Protein AF-A0A3Q3MKP9-F1 (afdb_monomer)

Radius of gyration: 63.79 Å; Cα contacts (8 Å, |Δi|>4): 64; chains: 1; bounding box: 144×72×184 Å

Sequence (536 aa):
MRLGTEMSAKDLRKAPLKEQLEKARIELRLVEAERAAIKDRTEASVNKTKAAIDQLKQQNEQLRKQNIAEANKDANVIKAAFPDRPDLLRLLSNMSVEEALTTLKRRNLSILKRINAVDHGTKNDKCQGEERGGSHSAAVQTQKQEDDCKYLSELKKCVYSIEAECDMTEKRGASEDRAIVQLQEEALGYPASRKQMEAERQKDRKELEELQSRVTIAENFNEASKAELKQLELYYNEKITRAESTKVSKRKQLKELQAQAEEISKNAQREAKQREELSSQAQRSSTMMAEEEERARSTLNQAFQRIKEATGISSLQDLKKISQKDSRQHLMNEKEENEKVLQQLKEEREILNENFQDMKEKTAAKLCSDKQMLDVCKQRLQAQQRWCDASKERHSQLDKTVVFIRVWSERLADRLKHIKLPEDRRVTVCPESDEYFLELLDECELKLDVLLEKLQGKDLPAIKREIEEVGFSVKAEGRLRANAFIKTEDDLSEEEDKGEKDEPDVLSREELKRQSQQIIDSKSKKKRGKKKKGRV

InterPro domains:
  IPR033192 Outer dynein arm-docking complex subunit 3 [PTHR46518] (11-533)

Secondary structure (DSSP, 8-state):
--------TTGGGSS-HHHHHHHHHHHHHHHHHHHHHHHHHHHHHHHHHHHHHHHHHHHHHHHHHHHHHHHTHHHHHHHHH-TT-HHHHHHHTTS-HHHHHHHHHHHHHHHHHHHHHHHHHHHHHHHHHGGG-----TTHHHHHHHHHHHHHHHHHHHHHHHHHHHHHHHHHHHHHHHHHHHHHHHHHHHHHHHHHHHHHHHHHHHHHHHHHHHHHHHHHHHHHHHHHHHHHHHHHHHHHHHHHHHHHHHHHHHHHHHHHHHHHHHHHHHHHHHHHHS-S-----TTHHHHHHHHHHHHHHHHHHHHHHHH---SHHHHHHHHHHHHHHHHHHHHHHHHHHHHHHHHHHHHHHHHHHHHHHHHHHHHHHHHHHHHHHHHHHHHHHHHHHHHHHHHHHHHHHHHHHHHHHHHHHHHHTTSPPPGGGS--S-TTSTTHHHHHHHHHHHHHHHHHHHHTTS-HHHHHHHHHSTHHHHHHHHHHTTT----PPP------------------HHHHHHHHHHHHHHHH---PPPPPPP--

Foldseek 3Di:
DDPDPPDDPVVLVPDPPVVNVVVVVVVVVVVVVVVVVVVVVVVVVVVVVVVVVVVVVVVVVVVVVVVVCVLCVQLVVQCVVCVPCVVLSVVPNNDGNVRSVVVVVVVVVVVVVVVVVVVVVVVVVVVVVVVPPDDDDDVVVVVVVVVVVVVVVVVVVVVVVVVVVVVVVVVVVVVVVVVVVVVVVVVVVVVVVVVVVVVVVVVVVVVVVVVVVVVVVVVVVVVVVVVVVVVVVVVVVVVVVVVVVVVVVVVVVVVVVVVVVVVVVVVVVVVVVVCVVVVPDDDDDPPVVVVVVVVVVVVVVVVVVVVCVVVVDVDPVVVVVVVVVVVVVVVVVVVVVVVVVVVVVVVVVVVVVVVVVVVVVVVVVVVVVVVVVVVVVVVVVVVVVVVVVVVVVVVVVVVVVLVVLQVVLVVLLVVLVVQDDPPVLDQPDDPPDSCRSVSSVVVSVVSVVVVVVVCPPPDPVVVVVCVVPPCNVVVVVVVVVVPPDDDDDDDDDDDDDDDDDDDPDDDDPVNVVVVVVVVVVVPPDDDDDDDDDDDD

Solvent-accessible surface area (backbone atoms only — not comparable to full-atom values): 30847 Å² total; per-residue (Å²): 135,85,83,80,78,85,72,62,82,72,65,72,74,76,59,61,71,70,60,56,52,50,50,53,51,52,53,50,53,49,52,50,50,51,52,49,53,49,49,53,51,50,51,54,49,51,52,51,52,51,52,52,51,52,51,51,51,53,50,51,52,50,50,50,52,50,52,54,49,57,73,40,47,42,37,48,52,56,47,69,75,40,75,92,37,69,74,56,43,73,72,37,56,89,38,52,61,67,58,36,50,53,52,50,52,55,51,50,54,55,50,51,54,50,50,53,54,50,55,54,50,55,50,53,54,50,64,61,54,68,80,70,79,79,88,86,69,89,78,52,60,68,58,47,51,54,53,50,50,51,49,52,51,52,51,50,52,51,48,54,52,50,52,54,49,49,56,51,50,52,55,48,50,58,50,52,54,51,51,51,52,53,54,51,57,53,56,67,47,49,63,58,54,50,51,52,56,52,50,49,53,51,50,53,50,50,54,50,52,52,50,52,52,50,50,54,51,52,49,52,49,51,52,51,53,52,50,53,50,52,52,50,52,51,53,51,51,51,51,48,53,52,50,49,53,51,51,53,52,53,53,50,53,53,53,49,54,49,52,49,51,50,49,50,48,52,48,49,50,53,47,48,53,51,45,64,75,50,70,68,84,83,88,86,67,84,68,62,56,56,56,53,50,46,53,48,51,50,51,50,48,51,50,51,49,51,48,35,65,74,66,68,52,93,46,78,64,54,57,51,52,50,55,52,48,53,54,49,50,50,55,49,52,52,48,54,51,50,50,50,52,52,51,53,54,48,52,52,49,50,54,52,50,52,53,50,50,52,51,49,51,54,50,52,51,50,54,51,50,52,51,53,52,51,50,53,52,50,52,53,50,53,53,51,50,53,49,52,53,53,52,50,52,52,48,55,54,48,52,53,49,51,53,51,50,43,57,47,34,53,55,48,37,66,72,47,66,84,59,86,73,68,82,95,68,62,82,84,64,57,85,88,42,85,63,31,54,55,47,40,41,53,47,40,50,55,48,49,50,57,49,48,60,73,46,58,95,55,64,60,72,60,53,53,53,49,66,72,35,82,63,40,61,59,58,49,58,60,54,63,70,70,72,75,74,81,84,80,81,87,86,90,79,89,82,81,93,85,83,80,93,77,84,80,78,79,78,49,74,65,58,56,49,51,52,53,51,54,56,51,59,69,70,67,67,78,80,80,86,80,80,86,81,80,87,134

pLDDT: mean 79.82, std 18.87, range [32.12, 98.0]

Organism: NCBI:txid56723

Mean predicted aligned error: 24.41 Å

Structure (mmCIF, N/CA/C/O backbone):
data_AF-A0A3Q3MKP9-F1
#
_entry.id   AF-A0A3Q3MKP9-F1
#
loop_
_atom_site.group_PDB
_atom_site.id
_atom_site.type_symbol
_atom_site.label_atom_id
_atom_site.label_alt_id
_atom_site.label_comp_id
_atom_site.label_asym_id
_atom_site.label_entity_id
_atom_site.label_seq_id
_atom_site.pdbx_PDB_ins_code
_atom_site.Cartn_x
_atom_site.Cartn_y
_atom_site.Cartn_z
_atom_site.occupancy
_atom_site.B_iso_or_equiv
_atom_site.auth_seq_id
_atom_site.auth_comp_id
_atom_site.auth_asym_id
_atom_site.auth_atom_id
_atom_site.pdbx_PDB_model_num
ATOM 1 N N . MET A 1 1 ? -19.313 33.914 28.695 1.00 36.00 1 MET A N 1
ATOM 2 C CA . MET A 1 1 ? -20.668 34.233 29.177 1.00 36.00 1 MET A CA 1
ATOM 3 C C . MET A 1 1 ? -20.635 34.137 30.689 1.00 36.00 1 MET A C 1
ATOM 5 O O . MET A 1 1 ? -20.499 33.039 31.203 1.00 36.00 1 MET A O 1
ATOM 9 N N . ARG A 1 2 ? -20.602 35.281 31.381 1.00 35.22 2 ARG A N 1
ATOM 10 C CA . ARG A 1 2 ? -20.720 35.339 32.842 1.00 35.22 2 ARG A CA 1
ATOM 11 C C . ARG A 1 2 ? -22.208 35.236 33.151 1.00 35.22 2 ARG A C 1
ATOM 13 O O . AR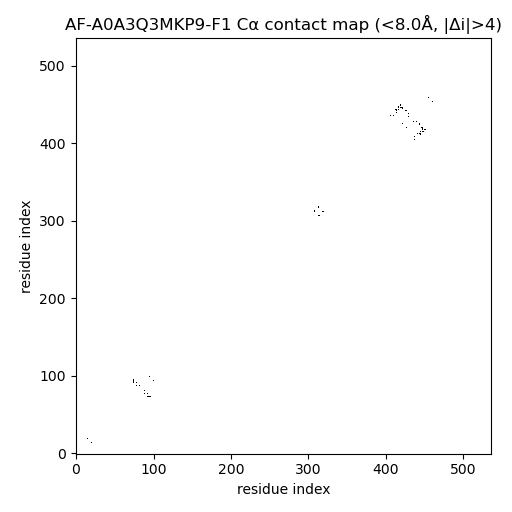G A 1 2 ? -22.944 36.148 32.789 1.00 35.22 2 ARG A O 1
ATOM 20 N N . LEU A 1 3 ? -22.648 34.135 33.748 1.00 37.91 3 LEU A N 1
ATOM 21 C CA . LEU A 1 3 ? -23.961 34.104 34.377 1.00 37.91 3 LEU A CA 1
ATOM 22 C C . LEU A 1 3 ? -23.813 34.830 35.711 1.00 37.91 3 LEU A C 1
ATOM 24 O O . LEU A 1 3 ? -23.226 34.319 36.657 1.00 37.91 3 LEU A O 1
ATOM 28 N N . GLY A 1 4 ? -24.249 36.087 35.711 1.00 45.81 4 GLY A N 1
ATOM 29 C CA . GLY A 1 4 ? -24.395 36.883 36.913 1.00 45.81 4 GLY A CA 1
ATOM 30 C C . GLY A 1 4 ? -25.569 36.357 37.725 1.00 45.81 4 GLY A C 1
ATOM 31 O O . GLY A 1 4 ? -26.718 36.469 37.311 1.00 45.81 4 GLY A O 1
ATOM 32 N N . THR A 1 5 ? -25.269 35.822 38.897 1.00 45.03 5 THR A N 1
ATOM 33 C CA . THR A 1 5 ? -26.207 35.750 40.014 1.00 45.03 5 THR A CA 1
ATOM 34 C C . THR A 1 5 ? -25.666 36.654 41.110 1.00 45.03 5 THR A C 1
ATOM 36 O O . THR A 1 5 ? -25.057 36.201 42.074 1.00 45.03 5 THR A O 1
ATOM 39 N N . GLU A 1 6 ? -25.852 37.964 40.941 1.00 48.91 6 GLU A N 1
ATOM 40 C CA . GLU A 1 6 ? -25.748 38.908 42.052 1.00 48.91 6 GLU A CA 1
ATOM 41 C C . GLU A 1 6 ? -26.999 38.741 42.923 1.00 48.91 6 GLU A C 1
ATOM 43 O O . GLU A 1 6 ? -28.024 39.390 42.722 1.00 48.91 6 GLU A O 1
ATOM 48 N N . MET A 1 7 ? -26.936 37.815 43.881 1.00 49.22 7 MET A N 1
ATOM 49 C CA . MET A 1 7 ? -27.894 37.779 44.980 1.00 49.22 7 MET A CA 1
ATOM 50 C C . MET A 1 7 ? -27.533 38.859 46.000 1.00 49.22 7 MET A C 1
ATOM 52 O O . MET A 1 7 ? -26.395 38.968 46.456 1.00 49.22 7 MET A O 1
ATOM 56 N N . SER A 1 8 ? -28.531 39.666 46.355 1.00 52.03 8 SER A N 1
ATOM 57 C CA . SER A 1 8 ? -28.414 40.780 47.290 1.00 52.03 8 SER A CA 1
ATOM 58 C C . SER A 1 8 ? -27.800 40.340 48.624 1.00 52.03 8 SER A C 1
ATOM 60 O O . SER A 1 8 ? -28.277 39.406 49.269 1.00 52.03 8 SER A O 1
ATOM 62 N N . ALA A 1 9 ? -26.798 41.083 49.105 1.00 54.28 9 ALA A N 1
ATOM 63 C CA . ALA A 1 9 ? -26.130 40.876 50.397 1.00 54.28 9 ALA A CA 1
ATOM 64 C C . ALA A 1 9 ? -27.079 40.864 51.623 1.00 54.28 9 ALA A C 1
ATOM 66 O O . ALA A 1 9 ? -26.655 40.567 52.743 1.00 54.28 9 ALA A O 1
ATOM 67 N N . LYS A 1 10 ? -28.365 41.192 51.433 1.00 53.28 10 LYS A N 1
ATOM 68 C CA . LYS A 1 10 ? -29.416 41.151 52.456 1.00 53.28 10 LYS A CA 1
ATOM 69 C C . LYS A 1 10 ? -29.953 39.739 52.738 1.00 53.28 10 LYS A C 1
ATOM 71 O O . LYS A 1 10 ? -30.325 39.486 53.884 1.00 53.28 10 LYS A O 1
ATOM 76 N N . ASP A 1 11 ? -29.923 38.811 51.779 1.00 53.41 11 ASP A N 1
ATOM 77 C CA . ASP A 1 11 ? -30.478 37.453 51.959 1.00 53.41 11 ASP A CA 1
ATOM 78 C C . ASP A 1 11 ? -29.511 36.494 52.675 1.00 53.41 11 ASP A C 1
ATOM 80 O O . ASP A 1 11 ? -29.927 35.548 53.346 1.00 53.41 11 ASP A O 1
ATOM 84 N N . LEU A 1 12 ? -28.213 36.807 52.651 1.00 53.34 12 LEU A N 1
ATOM 85 C CA . LEU A 1 12 ? -27.164 36.094 53.389 1.00 53.34 12 LEU A CA 1
ATOM 86 C C . LEU A 1 12 ? -27.231 36.294 54.911 1.00 53.34 12 LEU A C 1
ATOM 88 O O . LEU A 1 12 ? -26.586 35.556 55.639 1.00 53.34 12 LEU A O 1
ATOM 92 N N . ARG A 1 13 ? -27.999 37.255 55.442 1.00 54.88 13 ARG A N 1
ATOM 93 C CA . ARG A 1 13 ? -28.046 37.513 56.899 1.00 54.88 13 ARG A CA 1
ATOM 94 C C . ARG A 1 13 ? -29.133 36.740 57.658 1.00 54.88 13 ARG A C 1
ATOM 96 O O . ARG A 1 13 ? -29.160 36.824 58.881 1.00 54.88 13 ARG A O 1
ATOM 103 N N . LYS A 1 14 ? -30.020 36.003 56.973 1.00 56.12 14 LYS A N 1
ATOM 104 C CA . LYS A 1 14 ? -31.181 35.325 57.597 1.00 56.12 14 LYS A CA 1
ATOM 105 C C . LYS A 1 14 ? -31.105 33.791 57.648 1.00 56.12 14 LYS A C 1
ATOM 107 O O . LYS A 1 14 ? -31.881 33.190 58.382 1.00 56.12 14 LYS A O 1
ATOM 112 N N . ALA A 1 15 ? -30.195 33.155 56.910 1.00 60.41 15 ALA A N 1
ATOM 113 C CA . ALA A 1 15 ? -30.046 31.696 56.902 1.00 60.41 15 ALA A CA 1
ATOM 114 C C . ALA A 1 15 ? -29.110 31.210 58.031 1.00 60.41 15 ALA A C 1
ATOM 116 O O . ALA A 1 15 ? -28.128 31.896 58.327 1.00 60.41 15 ALA A O 1
ATOM 117 N N . PRO A 1 16 ? -29.354 30.043 58.656 1.00 76.94 16 PRO A N 1
ATOM 118 C CA . PRO A 1 16 ? -28.481 29.496 59.695 1.00 76.94 16 PRO A CA 1
ATOM 119 C C . PRO A 1 16 ? -27.040 29.313 59.184 1.00 76.94 16 PRO A C 1
ATOM 121 O O . PRO A 1 16 ? -26.820 28.846 58.069 1.00 76.94 16 PRO A O 1
ATOM 124 N N . LEU A 1 17 ? -26.044 29.639 60.019 1.00 75.94 17 LEU A N 1
ATOM 125 C CA . LEU A 1 17 ? -24.605 29.641 59.680 1.00 75.94 17 LEU A CA 1
ATOM 126 C C . LEU A 1 17 ? -24.112 28.372 58.958 1.00 75.94 17 LEU A C 1
ATOM 128 O O . LEU A 1 17 ? -23.243 28.450 58.094 1.00 75.94 17 LEU A O 1
ATOM 132 N N . LYS A 1 18 ? -24.680 27.202 59.280 1.00 76.81 18 LYS A N 1
ATOM 133 C CA . LYS A 1 18 ? -24.346 25.924 58.625 1.00 76.81 18 LYS A CA 1
ATOM 134 C C . LYS A 1 18 ? -24.707 25.903 57.137 1.00 76.81 18 LYS A C 1
ATOM 136 O O . LYS A 1 18 ? -23.962 25.350 56.339 1.00 76.81 18 LYS A O 1
ATOM 141 N N . GLU A 1 19 ? -25.825 26.514 56.768 1.00 81.00 19 GLU A N 1
ATOM 142 C CA . GLU A 1 19 ? -26.318 26.538 55.391 1.00 81.00 19 GLU A CA 1
ATOM 143 C C . GLU A 1 19 ? -25.510 27.515 54.526 1.00 81.00 19 GLU A C 1
ATOM 145 O O . GLU A 1 19 ? -25.220 27.232 53.367 1.00 81.00 19 GLU A O 1
ATOM 150 N N . GLN A 1 20 ? -25.064 28.631 55.112 1.00 80.12 20 GLN A N 1
ATOM 151 C CA . GLN A 1 20 ? -24.139 29.561 54.455 1.00 80.12 20 GLN A CA 1
ATOM 152 C C . GLN A 1 20 ? -22.774 28.912 54.201 1.00 80.12 20 GLN A C 1
ATOM 154 O O . GLN A 1 20 ? -22.182 29.100 53.141 1.00 80.12 20 GLN A O 1
ATOM 159 N N . LEU A 1 21 ? -22.295 28.109 55.156 1.00 83.75 21 LEU A N 1
ATOM 160 C CA . LEU A 1 21 ? -21.017 27.411 55.052 1.00 83.75 21 LEU A CA 1
ATOM 161 C C . LEU A 1 21 ? -21.051 26.289 54.002 1.00 83.75 21 LEU A C 1
ATOM 163 O O . LEU A 1 21 ? -20.088 26.129 53.257 1.00 83.75 21 LEU A O 1
ATOM 167 N N . GLU A 1 22 ? -22.159 25.550 53.889 1.00 87.75 22 GLU A N 1
ATOM 168 C CA . GLU A 1 22 ? -22.340 24.570 52.808 1.00 87.75 22 GLU A CA 1
ATOM 169 C C . GLU A 1 22 ? -22.492 25.229 51.431 1.00 87.75 22 GLU A C 1
ATOM 171 O O . GLU A 1 22 ? -21.873 24.773 50.471 1.00 87.75 22 GLU A O 1
ATOM 176 N N . LYS A 1 23 ? -23.214 26.353 51.321 1.00 86.00 23 LYS A N 1
ATOM 177 C CA . LYS A 1 23 ? -23.281 27.122 50.064 1.00 86.00 23 LYS A CA 1
ATOM 178 C C . LYS A 1 23 ? -21.900 27.610 49.619 1.00 86.00 23 LYS A C 1
ATOM 180 O O . LYS A 1 23 ? -21.517 27.366 48.478 1.00 86.00 23 LYS A O 1
ATOM 185 N N . ALA A 1 24 ? -21.113 28.184 50.532 1.00 85.44 24 ALA A N 1
ATOM 186 C CA . ALA A 1 24 ? -19.746 28.612 50.238 1.00 85.44 24 ALA A CA 1
ATOM 187 C C . ALA A 1 24 ? -18.841 27.440 49.812 1.00 85.44 24 ALA A C 1
ATOM 189 O O . ALA A 1 24 ? -18.015 27.601 48.920 1.00 85.44 24 ALA A O 1
ATOM 190 N N . ARG A 1 25 ? -19.007 26.243 50.399 1.00 89.75 25 ARG A N 1
ATOM 191 C CA . ARG A 1 25 ? -18.278 25.026 49.987 1.00 89.75 25 ARG A CA 1
ATOM 192 C C . ARG A 1 25 ? -18.641 24.572 48.575 1.00 89.75 25 ARG A C 1
ATOM 194 O O . ARG A 1 25 ? -17.755 24.150 47.834 1.00 89.75 25 ARG A O 1
ATOM 201 N N . ILE A 1 26 ? -19.921 24.636 48.210 1.00 90.88 26 ILE A N 1
ATOM 202 C CA . ILE A 1 26 ? -20.393 24.283 46.865 1.00 90.88 26 ILE A CA 1
ATOM 203 C C . ILE A 1 26 ? -19.848 25.277 45.833 1.00 90.88 26 ILE A C 1
ATOM 205 O O . ILE A 1 26 ? -19.320 24.849 44.809 1.00 90.88 26 ILE A O 1
ATOM 209 N N . GLU A 1 27 ? -19.899 26.580 46.122 1.00 92.94 27 GLU A N 1
ATOM 210 C CA . GLU A 1 27 ? -19.320 27.616 45.255 1.00 92.94 27 GLU A CA 1
ATOM 211 C C . GLU A 1 27 ? -17.806 27.443 45.083 1.00 92.94 27 GLU A C 1
ATOM 213 O O . GLU A 1 27 ? -17.303 27.529 43.965 1.00 92.94 27 GLU A O 1
ATOM 218 N N . LEU A 1 28 ? -17.075 27.120 46.157 1.00 92.00 28 LEU A N 1
ATOM 219 C CA . LEU A 1 28 ? -15.634 26.853 46.090 1.00 92.00 28 LEU A CA 1
ATOM 220 C C . LEU A 1 28 ? -15.321 25.670 45.165 1.00 92.00 28 LEU A C 1
ATOM 222 O O . LEU A 1 28 ? -14.464 25.790 44.292 1.00 92.00 28 LEU A O 1
ATOM 226 N N . ARG A 1 29 ? -16.068 24.565 45.294 1.00 92.69 29 ARG A N 1
ATOM 227 C CA . ARG A 1 29 ? -15.926 23.394 44.412 1.00 92.69 29 ARG A CA 1
ATOM 228 C C . ARG A 1 29 ? -16.244 23.722 42.955 1.00 92.69 29 ARG A C 1
ATOM 230 O O . ARG A 1 29 ? -15.565 23.220 42.064 1.00 92.69 29 ARG A O 1
ATOM 237 N N . LEU A 1 30 ? -17.254 24.555 42.704 1.00 93.81 30 LEU A N 1
ATOM 238 C CA . LEU A 1 30 ? -17.607 24.979 41.350 1.00 93.81 30 LEU A CA 1
ATOM 239 C C . LEU A 1 30 ? -16.486 25.824 40.730 1.00 93.81 30 LEU A C 1
ATOM 241 O O . LEU A 1 30 ? -16.066 25.556 39.610 1.00 93.81 30 LEU A O 1
ATOM 245 N N . VAL A 1 31 ? -15.944 26.787 41.480 1.00 93.00 31 VAL A N 1
ATOM 246 C CA . VAL A 1 31 ? -14.826 27.631 41.029 1.00 93.00 31 VAL A CA 1
ATOM 247 C C . VAL A 1 31 ? -13.561 26.802 40.790 1.00 93.00 31 VAL A C 1
ATOM 249 O O . VAL A 1 31 ? -12.826 27.060 39.837 1.00 93.00 31 VAL A O 1
ATOM 252 N N . GLU A 1 32 ? -13.289 25.795 41.618 1.00 92.62 32 GLU A N 1
ATOM 253 C CA . GLU A 1 32 ? -12.181 24.856 41.406 1.00 92.62 32 GLU A CA 1
ATOM 254 C C . GLU A 1 32 ? -12.374 24.018 40.136 1.00 92.62 32 GLU A C 1
ATOM 256 O O . GLU A 1 32 ? -11.435 23.888 39.347 1.00 92.62 32 GLU A O 1
ATOM 261 N N . ALA A 1 33 ? -13.590 23.523 39.887 1.00 93.12 33 ALA A N 1
ATOM 262 C CA . ALA A 1 33 ? -13.926 22.793 38.667 1.00 93.12 33 ALA A CA 1
ATOM 263 C C . ALA A 1 33 ? -13.822 23.677 37.411 1.00 93.12 33 ALA A C 1
ATOM 265 O O . ALA A 1 33 ? -13.265 23.250 36.400 1.00 93.12 33 ALA A O 1
ATOM 266 N N . GLU A 1 34 ? -14.282 24.930 37.472 1.00 93.25 34 GLU A N 1
ATOM 267 C CA . GLU A 1 34 ? -14.136 25.894 36.376 1.00 93.25 34 GLU A CA 1
ATOM 268 C C . GLU A 1 34 ? -12.667 26.236 36.108 1.00 93.25 34 GLU A C 1
ATOM 270 O O . GLU A 1 34 ? -12.243 26.283 34.952 1.00 93.25 34 GLU A O 1
ATOM 275 N N . ARG A 1 35 ? -11.856 26.430 37.157 1.00 92.44 35 ARG A N 1
ATOM 276 C CA . ARG A 1 35 ? -10.407 26.651 37.020 1.00 92.44 35 ARG A CA 1
ATOM 277 C C . ARG A 1 35 ? -9.712 25.453 36.379 1.00 92.44 35 ARG A C 1
ATOM 279 O O . ARG A 1 35 ? -8.861 25.661 35.515 1.00 92.44 35 ARG A O 1
ATOM 286 N N . ALA A 1 36 ? -10.082 24.233 36.767 1.00 94.31 36 ALA A N 1
ATOM 287 C CA . ALA A 1 36 ? -9.570 23.011 36.154 1.00 94.31 36 ALA A CA 1
ATOM 288 C C . ALA A 1 36 ? -9.959 22.929 34.668 1.00 94.31 36 ALA A C 1
ATOM 290 O O . ALA A 1 36 ? -9.084 22.808 33.818 1.00 94.31 36 ALA A O 1
ATOM 291 N N . ALA A 1 37 ? -11.233 23.142 34.331 1.00 93.25 37 ALA A N 1
ATOM 292 C CA . ALA A 1 37 ? -11.702 23.123 32.944 1.00 93.25 37 ALA A CA 1
ATOM 293 C C . ALA A 1 37 ? -11.042 24.207 32.068 1.00 93.25 37 ALA A C 1
ATOM 295 O O . ALA A 1 37 ? -10.733 23.971 30.898 1.00 93.25 37 ALA A O 1
ATOM 296 N N . ILE A 1 38 ? -10.801 25.404 32.618 1.00 92.12 38 ILE A N 1
ATOM 297 C CA . ILE A 1 38 ? -10.070 26.472 31.921 1.00 92.12 38 ILE A CA 1
ATOM 298 C C . ILE A 1 38 ? -8.619 26.051 31.679 1.00 92.12 38 ILE A C 1
ATOM 300 O O . ILE A 1 38 ? -8.119 26.256 30.573 1.00 92.12 38 ILE A O 1
ATOM 304 N N . LYS A 1 39 ? -7.957 25.451 32.675 1.00 94.94 39 LYS A N 1
ATOM 305 C CA . LYS A 1 39 ? -6.582 24.957 32.554 1.00 94.94 39 LYS A CA 1
ATOM 306 C C . LYS A 1 39 ? -6.471 23.848 31.503 1.00 94.94 39 LYS A C 1
ATOM 308 O O . LYS A 1 39 ? -5.623 23.936 30.622 1.00 94.94 39 LYS A O 1
ATOM 313 N N . ASP A 1 40 ? -7.379 22.880 31.514 1.00 94.06 40 ASP A N 1
ATOM 314 C CA . ASP A 1 40 ? -7.389 21.792 30.531 1.00 94.06 40 ASP A CA 1
ATOM 315 C C . ASP A 1 40 ? -7.622 22.332 29.111 1.00 94.06 40 ASP A C 1
ATOM 317 O O . ASP A 1 40 ? -6.972 21.918 28.147 1.00 94.06 40 ASP A O 1
ATOM 321 N N . ARG A 1 41 ? -8.508 23.327 28.963 1.00 94.25 41 ARG A N 1
ATOM 322 C CA . ARG A 1 41 ? -8.767 23.981 27.674 1.00 94.25 41 ARG A CA 1
ATOM 323 C C . ARG A 1 41 ? -7.558 24.767 27.165 1.00 94.25 41 ARG A C 1
ATOM 325 O O . ARG A 1 41 ? -7.294 24.744 25.958 1.00 94.25 41 ARG A O 1
ATOM 332 N N . THR A 1 42 ? -6.836 25.477 28.034 1.00 93.38 42 THR A N 1
ATOM 333 C CA . THR A 1 42 ? -5.629 26.213 27.631 1.00 93.38 42 THR A CA 1
ATOM 334 C C . THR A 1 42 ? -4.489 25.258 27.300 1.00 93.38 42 THR A C 1
ATOM 336 O O . THR A 1 42 ? -3.845 25.448 26.271 1.00 93.38 42 THR A O 1
ATOM 339 N N . GLU A 1 43 ? -4.292 24.189 28.072 1.00 95.50 43 GLU A N 1
ATOM 340 C CA . GLU A 1 43 ? -3.308 23.142 27.778 1.00 95.50 43 GLU A CA 1
ATOM 341 C C . GLU A 1 43 ? -3.605 22.437 26.451 1.00 95.50 43 GLU A C 1
ATOM 343 O O . GLU A 1 43 ? -2.713 22.300 25.612 1.00 95.50 43 GLU A O 1
ATOM 348 N N . ALA A 1 44 ? -4.867 22.089 26.186 1.00 94.00 44 ALA A N 1
ATOM 349 C CA . ALA A 1 44 ? -5.277 21.532 24.900 1.00 94.00 44 ALA A CA 1
ATOM 350 C C . ALA A 1 44 ? -5.003 22.503 23.737 1.00 94.00 44 ALA A C 1
ATOM 352 O O . ALA A 1 44 ? -4.544 22.084 22.672 1.00 94.00 44 ALA A O 1
ATOM 353 N N . SER A 1 45 ? -5.243 23.806 23.928 1.00 93.88 45 SER A N 1
ATOM 354 C CA . SER A 1 45 ? -4.927 24.828 22.923 1.00 93.88 45 SER A CA 1
ATOM 355 C C . SER A 1 45 ? -3.419 24.964 22.694 1.00 93.88 45 SER A C 1
ATOM 357 O O . SER A 1 45 ? -2.987 25.052 21.548 1.00 93.88 45 SER A O 1
ATOM 359 N N . VAL A 1 46 ? -2.614 24.951 23.759 1.00 95.06 46 VAL A N 1
ATOM 360 C CA . VAL A 1 46 ? -1.145 25.014 23.688 1.00 95.06 46 VAL A CA 1
ATOM 361 C C . VAL A 1 46 ? -0.575 23.772 23.004 1.00 95.06 46 VAL A C 1
ATOM 363 O O . VAL A 1 46 ? 0.351 23.874 22.204 1.00 95.06 46 VAL A O 1
ATOM 366 N N . ASN A 1 47 ? -1.132 22.593 23.266 1.00 95.06 47 ASN A N 1
ATOM 367 C CA . ASN A 1 47 ? -0.693 21.363 22.614 1.00 95.06 47 ASN A CA 1
ATOM 368 C C . ASN A 1 47 ? -1.034 21.368 21.116 1.00 95.06 47 ASN A C 1
ATOM 370 O O . ASN A 1 47 ? -0.202 20.968 20.303 1.00 95.06 47 ASN A O 1
ATOM 374 N N . LYS A 1 48 ? -2.199 21.908 20.728 1.00 96.88 48 LYS A N 1
ATOM 375 C CA . LYS A 1 48 ? -2.556 22.109 19.313 1.00 96.88 48 LYS A CA 1
ATOM 376 C C . LYS A 1 48 ? -1.613 23.084 18.606 1.00 96.88 48 LYS A C 1
ATOM 378 O O . LYS A 1 48 ? -1.187 22.802 17.489 1.00 96.88 48 LYS A O 1
ATOM 383 N N . THR A 1 49 ? -1.256 24.206 19.236 1.00 94.69 49 THR A N 1
ATOM 384 C CA . THR A 1 49 ? -0.323 25.168 18.626 1.00 94.69 49 THR A CA 1
ATOM 385 C C . THR A 1 49 ? 1.096 24.615 18.537 1.00 94.69 49 THR A C 1
ATOM 387 O O . THR A 1 49 ? 1.746 24.811 17.514 1.00 94.69 49 THR A O 1
ATOM 390 N N . LYS A 1 50 ? 1.566 23.863 19.542 1.00 96.75 50 LYS A N 1
ATOM 391 C CA . LYS A 1 50 ? 2.849 23.139 19.477 1.00 96.75 50 LYS A CA 1
ATOM 392 C C . LYS A 1 50 ? 2.881 22.148 18.314 1.00 96.75 50 LYS A C 1
ATOM 394 O O . LYS A 1 50 ? 3.806 22.203 17.512 1.00 96.75 50 LYS A O 1
ATOM 399 N N . ALA A 1 51 ? 1.841 21.325 18.167 1.00 95.62 51 ALA A N 1
ATOM 400 C CA . ALA A 1 51 ? 1.737 20.381 17.055 1.00 95.62 51 ALA A CA 1
ATOM 401 C C . ALA A 1 51 ? 1.755 21.088 15.685 1.00 95.62 51 ALA A C 1
ATOM 403 O O . ALA A 1 51 ? 2.452 20.644 14.776 1.00 95.62 51 ALA A O 1
ATOM 404 N N . ALA A 1 52 ? 1.056 22.221 15.546 1.00 96.12 52 ALA A N 1
ATOM 405 C CA . ALA A 1 52 ? 1.083 23.026 14.323 1.00 96.12 52 ALA A CA 1
ATOM 406 C C . ALA A 1 52 ? 2.476 23.624 14.03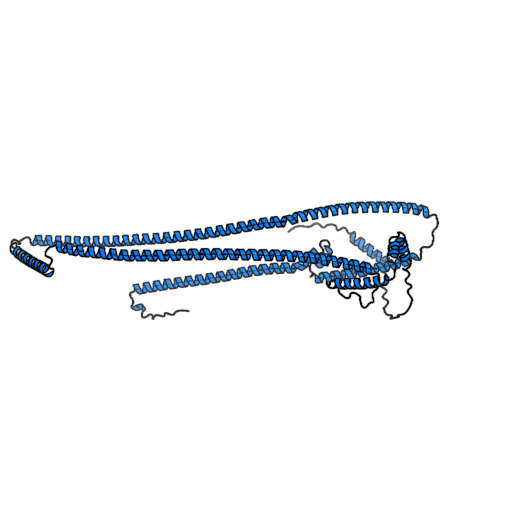8 1.00 96.12 52 ALA A C 1
ATOM 408 O O . ALA A 1 52 ? 2.931 23.620 12.895 1.00 96.12 52 ALA A O 1
ATOM 409 N N . ILE A 1 53 ? 3.186 24.101 15.067 1.00 95.81 53 ILE A N 1
ATOM 410 C CA . ILE A 1 53 ? 4.564 24.602 14.934 1.00 95.81 53 ILE A CA 1
ATOM 411 C C . ILE A 1 53 ? 5.507 23.483 14.483 1.00 95.81 53 ILE A C 1
ATOM 413 O O . ILE A 1 53 ? 6.345 23.710 13.611 1.00 95.81 53 ILE A O 1
ATOM 417 N N . ASP A 1 54 ? 5.381 22.284 15.045 1.00 95.62 54 ASP A N 1
ATOM 418 C CA . ASP A 1 54 ? 6.238 21.156 14.678 1.00 95.62 54 ASP A CA 1
ATOM 419 C C . ASP A 1 54 ? 5.964 20.678 13.245 1.00 95.62 54 ASP A C 1
ATOM 421 O O . ASP A 1 54 ? 6.911 20.423 12.498 1.00 95.62 54 ASP A O 1
ATOM 425 N N . GLN A 1 55 ? 4.701 20.678 12.805 1.00 95.56 55 GLN A N 1
ATOM 426 C CA . GLN A 1 55 ? 4.352 20.456 11.396 1.00 95.56 55 GLN A CA 1
ATOM 427 C C . GLN A 1 55 ? 4.983 21.509 10.474 1.00 95.56 55 GLN A C 1
ATOM 429 O O . GLN A 1 55 ? 5.610 21.156 9.476 1.00 95.56 55 GLN A O 1
ATOM 434 N N . LEU A 1 56 ? 4.891 22.797 10.821 1.00 95.69 56 LEU A N 1
ATOM 435 C CA . LEU A 1 56 ? 5.500 23.876 10.034 1.00 95.69 56 LEU A CA 1
ATOM 436 C C . LEU A 1 56 ? 7.031 23.783 9.991 1.00 95.69 56 LEU A C 1
ATOM 438 O O . LEU A 1 56 ? 7.643 24.118 8.976 1.00 95.69 56 LEU A O 1
ATOM 442 N N . LYS A 1 57 ? 7.678 23.323 11.068 1.00 95.88 57 LYS A N 1
ATOM 443 C CA . LYS A 1 57 ? 9.127 23.068 11.079 1.00 95.88 57 LYS A CA 1
ATOM 444 C C . LYS A 1 57 ? 9.498 21.932 10.131 1.00 95.88 57 LYS A C 1
ATOM 446 O O . LYS A 1 57 ? 10.434 22.095 9.353 1.00 95.88 57 LYS A O 1
ATOM 451 N N . GLN A 1 58 ? 8.751 20.828 10.154 1.00 95.31 58 GLN A N 1
ATOM 452 C CA . GLN A 1 58 ? 8.968 19.704 9.240 1.00 95.31 58 GLN A CA 1
ATOM 453 C C . GLN A 1 58 ? 8.772 20.120 7.778 1.00 95.31 58 GLN A C 1
ATOM 455 O O . GLN A 1 58 ? 9.615 19.814 6.937 1.00 95.31 58 GLN A O 1
ATOM 460 N N . GLN A 1 59 ? 7.714 20.878 7.478 1.00 95.31 59 GLN A N 1
ATOM 461 C CA . GLN A 1 59 ? 7.473 21.413 6.135 1.00 95.31 59 GLN A CA 1
ATOM 462 C C . GLN A 1 59 ? 8.597 22.353 5.685 1.00 95.31 59 GLN A C 1
ATOM 464 O O . GLN A 1 59 ? 9.097 22.223 4.570 1.00 95.31 59 GLN A O 1
ATOM 469 N N . ASN A 1 60 ? 9.065 23.255 6.553 1.00 93.75 60 ASN A N 1
ATOM 470 C CA . ASN A 1 60 ? 10.203 24.122 6.237 1.00 93.75 60 ASN A CA 1
ATOM 471 C C . ASN A 1 60 ? 11.496 23.334 5.993 1.00 93.75 60 ASN A C 1
ATOM 473 O O . ASN A 1 60 ? 12.281 23.691 5.116 1.00 93.75 60 ASN A O 1
ATOM 477 N N . GLU A 1 61 ? 11.738 22.263 6.747 1.00 96.19 61 GLU A N 1
ATOM 478 C CA . GLU A 1 61 ? 12.891 21.394 6.522 1.00 96.19 61 GLU A CA 1
ATOM 479 C C . GLU A 1 61 ? 12.795 20.668 5.171 1.00 96.19 61 GLU A C 1
ATOM 481 O O . GLU A 1 61 ? 13.779 20.607 4.432 1.00 96.19 61 GLU A O 1
ATOM 486 N N . GLN A 1 62 ? 11.608 20.172 4.812 1.00 94.19 62 GLN A N 1
ATOM 487 C CA . GLN A 1 62 ? 11.354 19.552 3.509 1.00 94.19 62 GLN A CA 1
ATOM 488 C C . GLN A 1 62 ? 11.557 20.543 2.358 1.00 94.19 62 GLN A C 1
ATOM 490 O O . GLN A 1 62 ? 12.283 20.229 1.416 1.00 94.19 62 GLN A O 1
ATOM 495 N N . LEU A 1 63 ? 11.006 21.754 2.462 1.00 93.69 63 LEU A N 1
ATOM 496 C CA . LEU A 1 63 ? 11.176 22.808 1.456 1.00 93.69 63 LEU A CA 1
ATOM 497 C C . LEU A 1 63 ? 12.643 23.225 1.300 1.00 93.69 63 LEU A C 1
ATOM 499 O O . LEU A 1 63 ? 13.110 23.449 0.186 1.00 93.69 63 LEU A O 1
ATOM 503 N N . ARG A 1 64 ? 13.416 23.287 2.393 1.00 92.19 64 ARG A N 1
ATOM 504 C CA . ARG A 1 64 ? 14.867 23.533 2.318 1.00 92.19 64 ARG A CA 1
ATOM 505 C C . ARG A 1 64 ? 15.591 22.416 1.572 1.00 92.19 64 ARG A C 1
ATOM 507 O O . ARG A 1 64 ? 16.425 22.710 0.721 1.00 92.19 64 ARG A O 1
ATOM 514 N N . LYS A 1 65 ? 15.266 21.150 1.853 1.00 90.81 65 LYS A N 1
ATOM 515 C CA . LYS A 1 65 ? 15.847 19.999 1.140 1.00 90.81 65 LYS A CA 1
ATOM 516 C C . LYS A 1 65 ? 15.492 20.023 -0.349 1.00 90.81 65 LYS A C 1
ATOM 518 O O . LYS A 1 65 ? 16.370 19.785 -1.171 1.00 90.81 65 LYS A O 1
ATOM 523 N N . GLN A 1 66 ? 14.247 20.354 -0.692 1.00 89.94 66 GLN A N 1
ATOM 524 C CA . GLN A 1 66 ? 13.795 20.484 -2.080 1.00 89.94 66 GLN A CA 1
ATOM 525 C C . GLN A 1 66 ? 14.511 21.619 -2.815 1.00 89.94 66 GLN A C 1
ATOM 527 O O . GLN A 1 66 ? 15.064 21.371 -3.879 1.00 89.94 66 GLN A O 1
ATOM 532 N N . ASN A 1 67 ? 14.611 22.808 -2.216 1.00 86.31 67 ASN A N 1
ATOM 533 C CA . ASN A 1 67 ? 15.345 23.935 -2.802 1.00 86.31 67 ASN A CA 1
ATOM 534 C C . ASN A 1 67 ? 16.835 23.619 -3.010 1.00 86.31 67 ASN A C 1
ATOM 536 O O . ASN A 1 67 ? 17.402 23.975 -4.037 1.00 86.31 67 ASN A O 1
ATOM 540 N N . ILE A 1 68 ? 17.483 22.926 -2.064 1.00 86.00 68 ILE A N 1
ATOM 541 C CA . ILE A 1 68 ? 18.882 22.489 -2.221 1.00 86.00 68 ILE A CA 1
ATOM 542 C C . ILE A 1 68 ? 19.004 21.458 -3.346 1.00 86.00 68 ILE A C 1
ATOM 544 O O . ILE A 1 68 ? 19.962 21.506 -4.115 1.00 86.00 68 ILE A O 1
ATOM 548 N N . ALA A 1 69 ? 18.062 20.518 -3.446 1.00 84.44 69 ALA A N 1
ATOM 549 C CA . ALA A 1 69 ? 18.050 19.551 -4.535 1.00 84.44 69 ALA A CA 1
ATOM 550 C C . ALA A 1 69 ? 17.879 20.262 -5.883 1.00 84.44 69 ALA A C 1
ATOM 552 O O . ALA A 1 69 ? 18.654 19.997 -6.792 1.00 84.44 69 ALA A O 1
ATOM 553 N N . GLU A 1 70 ? 16.936 21.201 -5.982 1.00 83.75 70 GLU A N 1
ATOM 554 C CA . GLU A 1 70 ? 16.662 22.014 -7.171 1.00 83.75 70 GLU A CA 1
ATOM 555 C C . GLU A 1 70 ? 17.838 22.879 -7.599 1.00 83.75 70 GLU A C 1
ATOM 557 O O . GLU A 1 70 ? 18.242 22.796 -8.754 1.00 83.75 70 GLU A O 1
ATOM 562 N N . ALA A 1 71 ? 18.461 23.603 -6.670 1.00 80.19 71 ALA A N 1
ATOM 563 C CA . ALA A 1 71 ? 19.654 24.399 -6.949 1.00 80.19 71 ALA A CA 1
ATOM 564 C C . ALA A 1 71 ? 20.837 23.552 -7.456 1.00 80.19 71 ALA A C 1
ATOM 566 O O . ALA A 1 71 ? 21.699 24.056 -8.169 1.00 80.19 71 ALA A O 1
ATOM 567 N N . ASN A 1 72 ? 20.883 22.261 -7.106 1.00 83.25 72 ASN A N 1
ATOM 568 C CA . ASN A 1 72 ? 21.934 21.342 -7.539 1.00 83.25 72 ASN A CA 1
ATOM 569 C C . ASN A 1 72 ? 21.546 20.466 -8.743 1.00 83.25 72 ASN A C 1
ATOM 571 O O . ASN A 1 72 ? 22.400 19.709 -9.209 1.00 83.25 72 ASN A O 1
ATOM 575 N N . LYS A 1 73 ? 20.306 20.531 -9.258 1.00 84.62 73 LYS A N 1
ATOM 576 C CA . LYS A 1 73 ? 19.865 19.718 -10.412 1.00 84.62 73 LYS A CA 1
ATOM 577 C C . LYS A 1 73 ? 20.772 19.965 -11.618 1.00 84.62 73 LYS A C 1
ATOM 579 O O . LYS A 1 73 ? 21.375 19.023 -12.126 1.00 84.62 73 LYS A O 1
ATOM 584 N N . ASP A 1 74 ? 20.962 21.227 -11.983 1.00 83.19 74 ASP A N 1
ATOM 585 C CA . ASP A 1 74 ? 21.762 21.628 -13.144 1.00 83.19 74 ASP A CA 1
ATOM 586 C C . ASP A 1 74 ? 23.247 21.283 -12.975 1.00 83.19 74 ASP A C 1
ATOM 588 O O . ASP A 1 74 ? 23.867 20.698 -13.864 1.00 83.19 74 ASP A O 1
ATOM 592 N N . ALA A 1 75 ? 23.808 21.540 -11.789 1.00 83.31 75 ALA A N 1
ATOM 593 C CA . ALA A 1 75 ? 25.194 21.196 -11.475 1.00 83.31 75 ALA A CA 1
ATOM 594 C C . ALA A 1 75 ? 25.449 19.678 -11.531 1.00 83.31 75 ALA A C 1
ATOM 596 O O . ALA A 1 75 ? 26.531 19.244 -11.931 1.00 83.31 75 ALA A O 1
ATOM 597 N N . ASN A 1 76 ? 24.466 18.859 -11.146 1.00 85.38 76 ASN A N 1
ATOM 598 C CA . ASN A 1 76 ? 24.558 17.402 -11.227 1.00 85.38 76 ASN A CA 1
ATOM 599 C C . ASN A 1 76 ? 24.450 16.899 -12.673 1.00 85.38 76 ASN A C 1
ATOM 601 O O . ASN A 1 76 ? 25.208 16.008 -13.051 1.00 85.38 76 ASN A O 1
ATOM 605 N N . VAL A 1 77 ? 23.580 17.498 -13.493 1.00 86.00 77 VAL A N 1
ATOM 606 C CA . VAL A 1 77 ? 23.470 17.188 -14.930 1.00 86.00 77 VAL A CA 1
ATOM 607 C C . VAL A 1 77 ? 24.778 17.512 -15.656 1.00 86.00 77 VAL A C 1
ATOM 609 O O . VAL A 1 77 ? 25.292 16.682 -16.403 1.00 86.00 77 VAL A O 1
ATOM 612 N N . ILE A 1 78 ? 25.381 18.672 -15.376 1.00 84.12 78 ILE A N 1
ATOM 613 C CA . ILE A 1 78 ? 26.668 19.078 -15.962 1.00 84.12 78 ILE A CA 1
ATOM 614 C C . ILE A 1 78 ? 27.801 18.130 -15.532 1.00 84.12 78 ILE A C 1
ATOM 616 O O . ILE A 1 78 ? 28.628 17.745 -16.359 1.00 84.12 78 ILE A O 1
ATOM 620 N N . LYS A 1 79 ? 27.828 17.703 -14.261 1.00 85.56 79 LYS A N 1
ATOM 621 C CA . LYS A 1 79 ? 28.802 16.713 -13.761 1.00 85.56 79 LYS A CA 1
ATOM 622 C C . LYS A 1 79 ? 28.647 15.343 -14.417 1.00 85.56 79 LYS A C 1
ATOM 624 O O . LYS A 1 79 ? 29.656 14.719 -14.728 1.00 85.56 79 LYS A O 1
ATOM 629 N N . ALA A 1 80 ? 27.413 14.894 -14.636 1.00 85.31 80 ALA A N 1
ATOM 630 C CA . ALA A 1 80 ? 27.128 13.617 -15.285 1.00 85.31 80 ALA A CA 1
ATOM 631 C C . ALA A 1 80 ? 27.484 13.624 -16.781 1.00 85.31 80 ALA A C 1
ATOM 633 O O . ALA A 1 80 ? 27.924 12.606 -17.304 1.00 85.31 80 ALA A O 1
ATOM 634 N N . ALA A 1 81 ? 27.332 14.765 -17.461 1.00 84.88 81 ALA A N 1
ATOM 635 C CA . ALA A 1 81 ? 27.651 14.898 -18.882 1.00 84.88 81 ALA A CA 1
ATOM 636 C C . ALA A 1 81 ? 29.165 14.949 -19.175 1.00 84.88 81 ALA A C 1
ATOM 638 O O . ALA A 1 81 ? 29.588 14.567 -20.265 1.00 84.88 81 ALA A O 1
ATOM 639 N N . PHE A 1 82 ? 29.988 15.415 -18.226 1.00 84.31 82 PHE A N 1
ATOM 640 C CA . PHE A 1 82 ? 31.433 15.606 -18.428 1.00 84.31 82 PHE A CA 1
ATOM 641 C C . PHE A 1 82 ? 32.298 15.014 -17.298 1.00 84.31 82 PHE A C 1
ATOM 643 O O . PHE A 1 82 ? 33.082 15.750 -16.694 1.00 84.31 82 PHE A O 1
ATOM 650 N N . PRO A 1 83 ? 32.216 13.702 -17.010 1.00 80.62 83 PRO A N 1
ATOM 651 C CA . PRO A 1 83 ? 32.941 13.090 -15.891 1.00 80.62 83 PRO A CA 1
ATOM 652 C C . PRO A 1 83 ? 34.471 13.193 -16.034 1.00 80.62 83 PRO A C 1
ATOM 654 O O . PRO A 1 83 ? 35.163 13.454 -15.052 1.00 80.62 83 PRO A O 1
ATOM 657 N N . ASP A 1 84 ? 34.995 13.099 -17.261 1.00 87.12 84 ASP A N 1
ATOM 658 C CA . ASP A 1 84 ? 36.441 13.013 -17.536 1.00 87.12 84 ASP A CA 1
ATOM 659 C C . ASP A 1 84 ? 37.096 14.353 -17.921 1.00 87.12 84 ASP A C 1
ATOM 661 O O . ASP A 1 84 ? 38.236 14.397 -18.393 1.00 87.12 84 ASP A O 1
ATOM 665 N N . ARG A 1 85 ? 36.386 15.481 -17.766 1.00 83.81 85 ARG A N 1
ATOM 666 C CA . ARG A 1 85 ? 36.856 16.812 -18.207 1.00 83.81 85 ARG A CA 1
ATOM 667 C C . ARG A 1 85 ? 36.796 17.842 -17.071 1.00 83.81 85 ARG A C 1
ATOM 669 O O . ARG A 1 85 ? 35.914 18.706 -17.058 1.00 83.81 85 ARG A O 1
ATOM 676 N N . PRO A 1 86 ? 37.737 17.789 -16.106 1.00 82.81 86 PRO A N 1
ATOM 677 C CA . PRO A 1 86 ? 37.724 18.648 -14.916 1.00 82.81 86 PRO A CA 1
ATOM 678 C C . PRO A 1 86 ? 37.912 20.141 -15.232 1.00 82.81 86 PRO A C 1
ATOM 680 O O . PRO A 1 86 ? 37.461 21.009 -14.485 1.00 82.81 86 PRO A O 1
ATOM 683 N N . ASP A 1 87 ? 38.560 20.453 -16.352 1.00 84.19 87 ASP A N 1
ATOM 684 C CA . ASP A 1 87 ? 38.739 21.797 -16.896 1.00 84.19 87 ASP A CA 1
ATOM 685 C C . ASP A 1 87 ? 37.421 22.414 -17.392 1.00 84.19 87 ASP A C 1
ATOM 687 O O . ASP A 1 87 ? 37.173 23.597 -17.149 1.00 84.19 87 ASP A O 1
ATOM 691 N N . LEU A 1 88 ? 36.558 21.612 -18.027 1.00 82.06 88 LEU A N 1
ATOM 692 C CA . LEU A 1 88 ? 35.213 22.023 -18.439 1.00 82.06 88 LEU A CA 1
ATOM 693 C C . LEU A 1 88 ? 34.261 22.094 -17.244 1.00 82.06 88 LEU A C 1
ATOM 695 O O . LEU A 1 88 ? 33.532 23.072 -17.109 1.00 82.06 88 LEU A O 1
ATOM 699 N N . LEU A 1 89 ? 34.320 21.127 -16.325 1.00 85.69 89 LEU A N 1
ATOM 700 C CA . LEU A 1 89 ? 33.486 21.138 -15.121 1.00 85.69 89 LEU A CA 1
ATOM 701 C C . LEU A 1 89 ? 33.709 22.388 -14.267 1.00 85.69 89 LEU A C 1
ATOM 703 O O . LEU A 1 89 ? 32.743 22.996 -13.823 1.00 85.69 89 LEU A O 1
ATOM 707 N N . ARG A 1 90 ? 34.961 22.824 -14.078 1.00 83.75 90 ARG A N 1
ATOM 708 C CA . ARG A 1 90 ? 35.260 24.043 -13.305 1.00 83.75 90 ARG A CA 1
ATOM 709 C C . ARG A 1 90 ? 34.706 25.314 -13.954 1.00 83.75 90 ARG A C 1
ATOM 711 O O . ARG A 1 90 ? 34.447 26.288 -13.257 1.00 83.75 90 ARG A O 1
ATOM 718 N N . LEU A 1 91 ? 34.577 25.323 -15.280 1.00 83.19 91 LEU A N 1
ATOM 719 C CA . LEU A 1 91 ? 34.017 26.451 -16.020 1.00 83.19 91 LEU A CA 1
ATOM 720 C C . LEU A 1 91 ? 32.484 26.472 -15.939 1.00 83.19 91 LEU A C 1
ATOM 722 O O . LEU A 1 91 ? 31.901 27.547 -15.900 1.00 83.19 91 LEU A O 1
ATOM 726 N N . LEU A 1 92 ? 31.854 25.295 -15.910 1.00 84.94 92 LEU A N 1
ATOM 727 C CA . LEU A 1 92 ? 30.407 25.132 -16.064 1.00 84.94 92 LEU A CA 1
ATOM 728 C C . LEU A 1 92 ? 29.663 24.877 -14.739 1.00 84.94 92 LEU A C 1
ATOM 730 O O . LEU A 1 92 ? 28.445 24.987 -14.706 1.00 84.94 92 LEU A O 1
ATOM 734 N N . SER A 1 93 ? 30.356 24.564 -13.636 1.00 76.38 93 SER A N 1
ATOM 735 C CA . SER A 1 93 ? 29.740 24.102 -12.376 1.00 76.38 93 SER A CA 1
ATOM 736 C C . SER A 1 93 ? 28.802 25.094 -11.684 1.00 76.38 93 SER A C 1
ATOM 738 O O . SER A 1 93 ? 28.072 24.690 -10.784 1.00 76.38 93 SER A O 1
ATOM 740 N N . ASN A 1 94 ? 28.853 26.372 -12.065 1.00 81.00 94 ASN A N 1
ATOM 741 C CA . ASN A 1 94 ? 28.070 27.454 -11.463 1.00 81.00 94 ASN A CA 1
ATOM 742 C C . ASN A 1 94 ? 27.090 28.092 -12.464 1.00 81.00 94 ASN A C 1
ATOM 744 O O . ASN A 1 94 ? 26.578 29.174 -12.195 1.00 81.00 94 ASN A O 1
ATOM 748 N N . MET A 1 95 ? 26.896 27.468 -13.626 1.00 83.75 95 MET A N 1
ATOM 749 C CA . MET A 1 95 ? 26.041 27.963 -14.704 1.00 83.75 95 MET A CA 1
ATOM 750 C C . MET A 1 95 ? 24.793 27.088 -14.807 1.00 83.75 95 MET A C 1
ATOM 752 O O . MET A 1 95 ? 24.840 25.902 -14.466 1.00 83.75 95 MET A O 1
ATOM 756 N N . SER A 1 96 ? 23.693 27.653 -15.304 1.00 85.88 96 SER A N 1
ATOM 757 C CA . SER A 1 96 ? 22.543 26.831 -15.696 1.00 85.88 96 SER A CA 1
ATOM 758 C C . SER A 1 96 ? 22.906 25.941 -16.891 1.00 85.88 96 SER A C 1
ATOM 760 O O . SER A 1 96 ? 23.877 26.198 -17.614 1.00 85.88 96 SER A O 1
ATOM 762 N N . VAL A 1 97 ? 22.122 24.890 -17.143 1.00 85.94 97 VAL A N 1
ATOM 763 C CA . VAL A 1 97 ? 22.357 23.998 -18.296 1.00 85.94 97 VAL A CA 1
ATOM 764 C C . VAL A 1 97 ? 22.306 24.768 -19.627 1.00 85.94 97 VAL A C 1
ATOM 766 O O . VAL A 1 97 ? 23.121 24.522 -20.518 1.00 85.94 97 VAL A O 1
ATOM 769 N N . GLU A 1 98 ? 21.406 25.746 -19.757 1.00 87.31 98 GLU A N 1
ATOM 770 C CA . GLU A 1 98 ? 21.285 26.583 -20.959 1.00 87.31 98 GLU A CA 1
ATOM 771 C C . GLU A 1 98 ? 22.492 27.513 -21.148 1.00 87.31 98 GLU A C 1
ATOM 773 O O . GLU A 1 98 ? 23.052 27.628 -22.246 1.00 87.31 98 GLU A O 1
ATOM 778 N N . GLU A 1 99 ? 22.955 28.144 -20.071 1.00 87.06 99 GLU A N 1
ATOM 779 C CA . GLU A 1 99 ? 24.155 28.982 -20.079 1.00 87.06 99 GLU A CA 1
ATOM 780 C C . GLU A 1 99 ? 25.417 28.159 -20.391 1.00 87.06 99 GLU A C 1
ATOM 782 O O . GLU A 1 99 ? 26.296 28.590 -21.149 1.00 87.06 99 GLU A O 1
ATOM 787 N N . ALA A 1 100 ? 25.501 26.936 -19.864 1.00 88.44 100 ALA A N 1
ATOM 788 C CA . ALA A 1 100 ? 26.585 26.011 -20.160 1.00 88.44 100 ALA A CA 1
ATOM 789 C C . ALA A 1 100 ? 26.597 25.614 -21.647 1.00 88.44 100 ALA A C 1
ATOM 791 O O . ALA A 1 100 ? 27.645 25.634 -22.302 1.00 88.44 100 ALA A O 1
ATOM 792 N N . LEU A 1 101 ? 25.423 25.326 -22.210 1.00 88.62 101 LEU A N 1
ATOM 793 C CA . LEU A 1 101 ? 25.254 24.939 -23.607 1.00 88.62 101 LEU A CA 1
ATOM 794 C C . LEU A 1 101 ? 25.595 26.083 -24.571 1.00 88.62 101 LEU A C 1
ATOM 796 O O . LEU A 1 101 ? 26.288 25.869 -25.569 1.00 88.62 101 LEU A O 1
ATOM 800 N N . THR A 1 102 ? 25.180 27.313 -24.270 1.00 89.62 102 THR A N 1
ATOM 801 C CA . THR A 1 102 ? 25.549 28.494 -25.073 1.00 89.62 102 THR A CA 1
ATOM 802 C C . THR A 1 102 ? 27.052 28.784 -25.018 1.00 89.62 102 THR A C 1
ATOM 804 O O . THR A 1 102 ? 27.663 29.105 -26.043 1.00 89.62 102 THR A O 1
ATOM 807 N N . THR A 1 103 ? 27.683 28.594 -23.857 1.00 89.62 103 THR A N 1
ATOM 808 C CA . THR A 1 103 ? 29.136 28.751 -23.680 1.00 89.62 103 THR A CA 1
ATOM 809 C C . THR A 1 103 ? 29.923 27.699 -24.466 1.00 89.62 103 THR A C 1
ATOM 811 O O . THR A 1 103 ? 30.900 28.033 -25.145 1.00 89.62 103 THR A O 1
ATOM 814 N N . LEU A 1 104 ? 29.467 26.442 -24.456 1.00 89.62 104 LEU A N 1
ATOM 815 C CA . LEU A 1 104 ? 30.048 25.362 -25.259 1.00 89.62 104 LEU A CA 1
ATOM 816 C C . LEU A 1 104 ? 29.875 25.604 -26.762 1.00 89.62 104 LEU A C 1
ATOM 818 O O . LEU A 1 104 ? 30.849 25.490 -27.508 1.00 89.62 104 LEU A O 1
ATOM 822 N N . LYS A 1 105 ? 28.683 26.023 -27.209 1.00 89.62 105 LYS A N 1
ATOM 823 C CA . LYS A 1 105 ? 28.428 26.394 -28.613 1.00 89.62 105 LYS A CA 1
ATOM 824 C C . LYS A 1 105 ? 29.401 27.471 -29.091 1.00 89.62 105 LYS A C 1
ATOM 826 O O . LYS A 1 105 ? 30.041 27.308 -30.128 1.00 89.62 105 LYS A O 1
ATOM 831 N N . ARG A 1 106 ? 29.592 28.538 -28.308 1.00 90.00 106 ARG A N 1
ATOM 832 C CA . ARG A 1 106 ? 30.535 29.623 -28.634 1.00 90.00 106 ARG A CA 1
ATOM 833 C C . ARG A 1 106 ? 31.979 29.122 -28.748 1.00 90.00 106 ARG A C 1
ATOM 835 O O . ARG A 1 106 ? 32.696 29.511 -29.670 1.00 90.00 106 ARG A O 1
ATOM 842 N N . ARG A 1 107 ? 32.407 28.245 -27.835 1.00 90.69 107 ARG A N 1
ATOM 843 C CA . ARG A 1 107 ? 33.752 27.654 -27.854 1.00 90.69 107 ARG A CA 1
ATOM 844 C C . ARG A 1 107 ? 33.962 26.755 -29.074 1.00 90.69 107 ARG A C 1
ATOM 846 O O . ARG A 1 107 ? 35.000 26.864 -29.720 1.00 90.69 107 ARG A O 1
ATOM 853 N N . ASN A 1 108 ? 32.977 25.931 -29.422 1.00 90.12 108 ASN A N 1
ATOM 854 C CA . ASN A 1 108 ? 33.040 25.066 -30.600 1.00 90.12 108 ASN A CA 1
ATOM 855 C C . ASN A 1 108 ? 33.116 25.877 -31.896 1.00 90.12 108 ASN A C 1
ATOM 857 O O . ASN A 1 108 ? 33.946 25.574 -32.746 1.00 90.12 108 ASN A O 1
ATOM 861 N N . LEU A 1 109 ? 32.348 26.964 -32.010 1.00 91.62 109 LEU A N 1
ATOM 862 C CA . LEU A 1 109 ? 32.444 27.881 -33.150 1.00 91.62 109 LEU A CA 1
ATOM 863 C C . LEU A 1 109 ? 33.837 28.522 -33.263 1.00 91.62 109 LEU A C 1
ATOM 865 O O . LEU A 1 109 ? 34.369 28.657 -34.361 1.00 91.62 109 LEU A O 1
ATOM 869 N N . SER A 1 110 ? 34.458 28.891 -32.139 1.00 90.75 110 SER A N 1
ATOM 870 C CA . SER A 1 110 ? 35.830 29.419 -32.116 1.00 90.75 110 SER A CA 1
ATOM 871 C C . SER A 1 110 ? 36.866 28.376 -32.561 1.00 90.75 110 SER A C 1
ATOM 873 O O . SER A 1 110 ? 37.766 28.696 -33.337 1.00 90.75 110 SER A O 1
ATOM 875 N N . ILE A 1 111 ? 36.723 27.121 -32.121 1.00 90.44 111 ILE A N 1
ATOM 876 C CA . ILE A 1 111 ? 37.592 26.011 -32.541 1.00 90.44 111 ILE A CA 1
ATOM 877 C C . ILE A 1 111 ? 37.424 25.733 -34.039 1.00 90.44 111 ILE A C 1
ATOM 879 O O . ILE A 1 111 ? 38.423 25.642 -34.747 1.00 90.44 111 ILE A O 1
ATOM 883 N N . LEU A 1 112 ? 36.186 25.679 -34.536 1.00 90.19 112 LEU A N 1
ATOM 884 C CA . LEU A 1 112 ? 35.889 25.441 -35.949 1.00 90.19 112 LEU A CA 1
ATOM 885 C C . LEU A 1 112 ? 36.509 26.521 -36.848 1.00 90.19 112 LEU A C 1
ATOM 887 O O . LEU A 1 112 ? 37.150 26.201 -37.844 1.00 90.19 112 LEU A O 1
ATOM 891 N N . LYS A 1 113 ? 36.409 27.799 -36.452 1.00 91.94 113 LYS A N 1
ATOM 892 C CA . LYS A 1 113 ? 37.065 28.911 -37.162 1.00 91.94 113 LYS A CA 1
ATOM 893 C C . LYS A 1 113 ? 38.584 28.731 -37.250 1.00 91.94 113 LYS A C 1
ATOM 895 O O . LYS A 1 113 ? 39.169 29.020 -38.289 1.00 91.94 113 LYS A O 1
ATOM 900 N N . ARG A 1 114 ? 39.226 28.239 -36.183 1.00 90.94 114 ARG A N 1
ATOM 901 C CA . ARG A 1 114 ? 40.675 27.968 -36.172 1.00 90.94 114 ARG A CA 1
ATOM 902 C C . ARG A 1 114 ? 41.055 26.785 -37.058 1.00 90.94 114 ARG A C 1
ATOM 904 O O . ARG A 1 114 ? 42.079 26.866 -37.723 1.00 90.94 114 ARG A O 1
ATOM 911 N N . ILE A 1 115 ? 40.253 25.719 -37.070 1.00 87.62 115 ILE A N 1
ATOM 912 C CA . ILE A 1 115 ? 40.481 24.553 -37.936 1.00 87.62 115 ILE A CA 1
ATOM 913 C C . ILE A 1 115 ? 40.381 24.969 -39.404 1.00 87.62 115 ILE A C 1
ATOM 915 O O . ILE A 1 115 ? 41.323 24.741 -40.153 1.00 87.62 115 ILE A O 1
ATOM 919 N N . ASN A 1 116 ? 39.321 25.688 -39.781 1.00 88.00 116 ASN A N 1
ATOM 920 C CA . ASN A 1 116 ? 39.158 26.169 -41.154 1.00 88.00 116 ASN A CA 1
ATOM 921 C C . ASN A 1 116 ? 40.340 27.046 -41.595 1.00 88.00 116 ASN A C 1
ATOM 923 O O . ASN A 1 116 ? 40.845 26.881 -42.701 1.00 88.00 116 ASN A O 1
ATOM 927 N N . ALA A 1 117 ? 40.833 27.939 -40.729 1.00 87.50 117 ALA A N 1
ATOM 928 C CA . ALA A 1 117 ? 42.004 28.761 -41.036 1.00 87.50 117 ALA A CA 1
ATOM 929 C C . ALA A 1 117 ? 43.271 27.921 -41.301 1.00 87.50 117 ALA A C 1
ATOM 931 O O . ALA A 1 117 ? 44.021 28.213 -42.232 1.00 87.50 117 ALA A O 1
ATOM 932 N N . VAL A 1 118 ? 43.495 26.860 -40.516 1.00 86.56 118 VAL A N 1
ATOM 933 C CA . VAL A 1 118 ? 44.620 25.933 -40.717 1.00 86.56 118 VAL A CA 1
ATOM 934 C C . VAL A 1 118 ? 44.444 25.126 -42.001 1.00 86.56 118 VAL A C 1
ATOM 936 O O . VAL A 1 118 ? 45.393 25.003 -42.771 1.00 86.56 118 VAL A O 1
ATOM 939 N N . ASP A 1 119 ? 43.242 24.628 -42.286 1.00 83.06 119 ASP A N 1
ATOM 940 C CA . ASP A 1 119 ? 42.965 23.871 -43.509 1.00 83.06 119 ASP A CA 1
ATOM 941 C C . ASP A 1 119 ? 43.188 24.718 -44.769 1.00 83.06 119 ASP A C 1
ATOM 943 O O . ASP A 1 119 ? 43.743 24.225 -45.752 1.00 83.06 119 ASP A O 1
ATOM 947 N N . HIS A 1 120 ? 42.818 26.001 -44.738 1.00 79.25 120 HIS A N 1
ATOM 948 C CA . HIS A 1 120 ? 43.116 26.937 -45.823 1.00 79.25 120 HIS A CA 1
ATOM 949 C C . HIS A 1 120 ? 44.625 27.177 -45.986 1.00 79.25 120 HIS A C 1
ATOM 951 O O . HIS A 1 120 ? 45.120 27.125 -47.112 1.00 79.25 120 HIS A O 1
ATOM 957 N N . GLY A 1 121 ? 45.373 27.355 -44.890 1.00 76.31 121 GLY A N 1
ATOM 958 C CA . GLY A 1 121 ? 46.836 27.480 -44.941 1.00 76.31 121 GLY A CA 1
ATOM 959 C C . GLY A 1 121 ? 47.515 26.230 -45.512 1.00 76.31 121 GLY A C 1
ATOM 960 O O . GLY A 1 121 ? 48.326 26.317 -46.427 1.00 76.31 121 GLY A O 1
ATOM 961 N N . THR A 1 122 ? 47.085 25.049 -45.065 1.00 76.12 122 THR A N 1
ATOM 962 C CA . THR A 1 122 ? 47.644 23.764 -45.513 1.00 76.12 122 THR A CA 1
ATOM 963 C C . THR A 1 122 ? 47.360 23.493 -46.996 1.00 76.12 122 THR A C 1
ATOM 965 O O . THR A 1 122 ? 48.159 22.848 -47.674 1.00 76.12 122 THR A O 1
ATOM 968 N N . LYS A 1 123 ? 46.223 23.966 -47.523 1.00 74.62 123 LYS A N 1
ATOM 969 C CA . LYS A 1 123 ? 45.903 23.879 -48.957 1.00 74.62 123 LYS A CA 1
ATOM 970 C C . LYS A 1 123 ? 46.785 24.814 -49.791 1.00 74.62 123 LYS A C 1
ATOM 972 O O . LYS A 1 123 ? 47.289 24.375 -50.818 1.00 74.62 123 LYS A O 1
ATOM 977 N N . ASN A 1 124 ? 47.042 26.037 -49.327 1.00 66.19 124 ASN A N 1
ATOM 978 C CA . ASN A 1 124 ? 47.944 26.970 -50.014 1.00 66.19 124 ASN A CA 1
ATOM 979 C C . ASN A 1 124 ? 49.399 26.476 -50.033 1.00 66.19 124 ASN A C 1
ATOM 981 O O . ASN A 1 124 ? 50.050 26.547 -51.074 1.00 66.19 124 ASN A O 1
ATOM 985 N N . ASP A 1 125 ? 49.882 25.911 -48.924 1.00 65.62 125 ASP A N 1
ATOM 986 C CA . ASP A 1 125 ? 51.241 25.361 -48.838 1.00 65.62 125 ASP A CA 1
ATOM 987 C C . ASP A 1 125 ? 51.430 24.138 -49.755 1.00 65.62 125 ASP A C 1
ATOM 989 O O . ASP A 1 125 ? 52.507 23.934 -50.318 1.00 65.62 125 ASP A O 1
ATOM 993 N N . LYS A 1 126 ? 50.372 23.339 -49.965 1.00 62.12 126 LYS A N 1
ATOM 994 C CA . LYS A 1 126 ? 50.381 22.227 -50.930 1.00 62.12 126 LYS A CA 1
ATOM 995 C C . LYS A 1 126 ? 50.443 22.717 -52.378 1.00 62.12 126 LYS A C 1
ATOM 997 O O . LYS A 1 126 ? 51.249 22.191 -53.137 1.00 62.12 126 LYS A O 1
ATOM 1002 N N . CYS A 1 127 ? 49.685 23.755 -52.737 1.00 56.09 127 CYS A N 1
ATOM 1003 C CA . CYS A 1 127 ? 49.738 24.344 -54.080 1.00 56.09 127 CYS A CA 1
ATOM 1004 C C . CYS A 1 127 ? 51.108 24.983 -54.394 1.00 56.09 127 CYS A C 1
ATOM 1006 O O . CYS A 1 127 ? 51.555 24.936 -55.534 1.00 56.09 127 CYS A O 1
ATOM 1008 N N . GLN A 1 128 ? 51.814 25.524 -53.393 1.00 52.59 128 GLN A N 1
ATOM 1009 C CA . GLN A 1 128 ? 53.168 26.077 -53.573 1.00 52.59 128 GLN A CA 1
ATOM 1010 C C . GLN A 1 128 ? 54.277 25.008 -53.616 1.00 52.59 128 GLN A C 1
ATOM 1012 O O . GLN A 1 128 ? 55.354 25.249 -54.166 1.00 52.59 128 GLN A O 1
ATOM 1017 N N . GLY A 1 129 ? 54.038 23.822 -53.046 1.00 53.19 129 GLY A N 1
ATOM 1018 C CA . GLY A 1 129 ? 54.979 22.698 -53.076 1.00 53.19 129 GLY A CA 1
ATOM 1019 C C . GLY A 1 129 ? 55.065 21.991 -54.434 1.00 53.19 129 GLY A C 1
ATOM 1020 O O . GLY A 1 129 ? 56.115 21.444 -54.772 1.00 53.19 129 GLY A O 1
ATOM 1021 N N . GLU A 1 130 ? 53.997 22.031 -55.232 1.00 48.97 130 GLU A N 1
ATOM 1022 C CA . GLU A 1 130 ? 53.926 21.359 -56.538 1.00 48.97 130 GLU A CA 1
ATOM 1023 C C . GLU A 1 130 ? 54.661 22.125 -57.662 1.00 48.97 130 GLU A C 1
ATOM 1025 O O . GLU A 1 130 ? 55.062 21.517 -58.653 1.00 48.97 130 GLU A O 1
ATOM 1030 N N . GLU A 1 131 ? 54.980 23.415 -57.482 1.00 42.78 131 GLU A N 1
ATOM 1031 C CA . GLU A 1 131 ? 55.724 24.228 -58.467 1.00 42.78 131 GLU A CA 1
ATOM 1032 C C . GLU A 1 131 ? 57.263 24.089 -58.394 1.00 42.78 131 GLU A C 1
ATOM 1034 O O . GLU A 1 131 ? 57.980 24.640 -59.231 1.00 42.78 131 GLU A O 1
ATOM 1039 N N . ARG A 1 132 ? 57.821 23.349 -57.420 1.00 42.31 132 ARG A N 1
ATOM 1040 C CA . ARG A 1 132 ? 59.287 23.250 -57.201 1.00 42.31 132 ARG A CA 1
ATOM 1041 C C . ARG A 1 132 ? 59.863 21.828 -57.197 1.00 42.31 132 ARG A C 1
ATOM 1043 O O . ARG A 1 132 ? 60.932 21.591 -56.639 1.00 42.31 132 ARG A O 1
ATOM 1050 N N . GLY A 1 133 ? 59.202 20.879 -57.854 1.00 37.97 133 GLY A N 1
ATOM 1051 C CA . GLY A 1 133 ? 59.619 19.470 -57.900 1.00 37.97 133 GLY A CA 1
ATOM 1052 C C . GLY A 1 133 ? 60.367 19.046 -59.169 1.00 37.97 133 GLY A C 1
ATOM 1053 O O . GLY A 1 133 ? 60.001 18.043 -59.771 1.00 37.97 133 GLY A O 1
ATOM 1054 N N . GLY A 1 134 ? 61.382 19.793 -59.615 1.00 38.88 134 GLY A N 1
ATOM 1055 C CA . GLY A 1 134 ? 62.137 19.483 -60.834 1.00 38.88 134 GLY A CA 1
ATOM 1056 C C . GLY A 1 134 ? 63.581 19.043 -60.583 1.00 38.88 134 GLY A C 1
ATOM 1057 O O . GLY A 1 134 ? 64.433 19.888 -60.335 1.00 38.88 134 GLY A O 1
ATOM 1058 N N . SER A 1 135 ? 63.848 17.749 -60.818 1.00 43.47 135 SER A N 1
ATOM 1059 C CA . SER A 1 135 ? 65.158 17.125 -61.110 1.00 43.47 135 SER A CA 1
ATOM 1060 C C . SER A 1 135 ? 65.954 16.571 -59.919 1.00 43.47 135 SER A C 1
ATOM 1062 O O . SER A 1 135 ? 66.309 17.333 -59.036 1.00 43.47 135 SER A O 1
ATOM 1064 N N . HIS A 1 136 ? 66.294 15.265 -59.929 1.00 34.12 136 HIS A N 1
ATOM 1065 C CA . HIS A 1 136 ? 67.631 14.761 -59.549 1.00 34.12 136 HIS A CA 1
ATOM 1066 C C . HIS A 1 136 ? 67.902 13.278 -59.908 1.00 34.12 136 HIS A C 1
ATOM 1068 O O . HIS A 1 136 ? 67.014 12.432 -59.960 1.00 34.12 136 HIS A O 1
ATOM 1074 N N . SER A 1 137 ? 69.196 13.047 -60.165 1.00 45.72 137 SER A N 1
ATOM 1075 C CA . SER A 1 137 ? 69.917 11.952 -60.839 1.00 45.72 137 SER A CA 1
ATOM 1076 C C . SER A 1 137 ? 70.020 10.600 -60.092 1.00 45.72 137 SER A C 1
ATOM 1078 O O . SER A 1 137 ? 69.805 10.494 -58.887 1.00 45.72 137 SER A O 1
ATOM 1080 N N . ALA A 1 138 ? 70.427 9.565 -60.837 1.00 44.28 138 ALA A N 1
ATOM 1081 C CA . ALA A 1 138 ? 70.428 8.126 -60.546 1.00 44.28 138 ALA A CA 1
ATOM 1082 C C . ALA A 1 138 ? 71.307 7.617 -59.371 1.00 44.28 138 ALA A C 1
ATOM 1084 O O . ALA A 1 138 ? 71.300 6.421 -59.101 1.00 44.28 138 ALA A O 1
ATOM 1085 N N . ALA A 1 139 ? 72.004 8.473 -58.615 1.00 48.00 139 ALA A N 1
ATOM 1086 C CA . ALA A 1 139 ? 72.694 8.065 -57.375 1.00 48.00 139 ALA A CA 1
ATOM 1087 C C . ALA A 1 139 ? 71.756 7.988 -56.147 1.00 48.00 139 ALA A C 1
ATOM 1089 O O . ALA A 1 139 ? 72.127 7.472 -55.099 1.00 48.00 139 ALA A O 1
ATOM 1090 N N . VAL A 1 140 ? 70.520 8.481 -56.281 1.00 52.22 140 VAL A N 1
ATOM 1091 C CA . VAL A 1 140 ? 69.513 8.548 -55.209 1.00 52.22 140 VAL A CA 1
ATOM 1092 C C . VAL A 1 140 ? 68.792 7.203 -54.987 1.00 52.22 140 VAL A C 1
ATOM 1094 O O . VAL A 1 140 ? 68.159 7.006 -53.954 1.00 52.22 140 VAL A O 1
ATOM 1097 N N . GLN A 1 141 ? 68.878 6.250 -55.922 1.00 51.53 141 GLN A N 1
ATOM 1098 C CA . GLN A 1 141 ? 68.120 4.990 -55.848 1.00 51.53 141 GLN A CA 1
ATOM 1099 C C . GLN A 1 141 ? 68.648 4.000 -54.798 1.00 51.53 141 GLN A C 1
ATOM 1101 O O . GLN A 1 141 ? 67.841 3.319 -54.173 1.00 51.53 141 GLN A O 1
ATOM 1106 N N . THR A 1 142 ? 69.955 3.946 -54.536 1.00 52.09 142 THR A N 1
ATOM 1107 C CA . THR A 1 142 ? 70.528 3.052 -53.510 1.00 52.09 142 THR A CA 1
ATOM 1108 C C . THR A 1 142 ? 70.337 3.583 -52.088 1.00 52.09 142 THR A C 1
ATOM 1110 O O . THR A 1 142 ? 70.076 2.803 -51.180 1.00 52.09 142 THR A O 1
ATOM 1113 N N . GLN A 1 143 ? 70.368 4.905 -51.890 1.00 54.62 143 GLN A N 1
ATOM 1114 C CA . GLN A 1 143 ? 70.106 5.528 -50.586 1.00 54.62 143 GLN A CA 1
ATOM 1115 C C . GLN A 1 143 ? 68.602 5.552 -50.253 1.00 54.62 143 GLN A C 1
ATOM 1117 O O . GLN A 1 143 ? 68.220 5.268 -49.121 1.00 54.62 143 GLN A O 1
ATOM 1122 N N . LYS A 1 144 ? 67.735 5.752 -51.264 1.00 58.06 144 LYS A N 1
ATOM 1123 C CA . LYS A 1 144 ? 66.281 5.562 -51.120 1.00 58.06 144 LYS A CA 1
ATOM 1124 C C . LYS A 1 144 ? 65.921 4.134 -50.733 1.00 58.06 144 LYS A C 1
ATOM 1126 O O . LYS A 1 144 ? 65.094 3.970 -49.861 1.00 58.06 144 LYS A O 1
ATOM 1131 N N . GLN A 1 145 ? 66.567 3.108 -51.291 1.00 59.34 145 GLN A N 1
ATOM 1132 C CA . GLN A 1 145 ? 66.273 1.719 -50.913 1.00 59.34 145 GLN A CA 1
ATOM 1133 C C . GLN A 1 145 ? 66.612 1.401 -49.447 1.00 59.34 145 GLN A C 1
ATOM 1135 O O . GLN A 1 145 ? 65.869 0.662 -48.802 1.00 59.34 145 GLN A O 1
ATOM 1140 N N . GLU A 1 146 ? 67.699 1.952 -48.897 1.00 62.38 146 GLU A N 1
ATOM 1141 C CA . GLU A 1 146 ? 68.033 1.785 -47.475 1.00 62.38 146 GLU A CA 1
ATOM 1142 C C . GLU A 1 146 ? 67.074 2.551 -46.557 1.00 62.38 146 GLU A C 1
ATOM 1144 O O . GLU A 1 146 ? 66.670 2.029 -45.514 1.00 62.38 146 GLU A O 1
ATOM 1149 N N . ASP A 1 147 ? 66.684 3.764 -46.945 1.00 70.62 147 ASP A N 1
ATOM 1150 C CA . ASP A 1 147 ? 65.722 4.575 -46.197 1.00 70.62 147 ASP A CA 1
ATOM 1151 C C . ASP A 1 147 ? 64.294 4.006 -46.302 1.00 70.62 147 ASP A C 1
ATOM 1153 O O . ASP A 1 147 ? 63.589 3.943 -45.295 1.00 70.62 147 ASP A O 1
ATOM 1157 N N . ASP A 1 148 ? 63.916 3.451 -47.455 1.00 74.50 148 ASP A N 1
ATOM 1158 C CA . ASP A 1 148 ? 62.681 2.692 -47.672 1.00 74.50 148 ASP A CA 1
ATOM 1159 C C . ASP A 1 148 ? 62.683 1.402 -46.832 1.00 74.50 148 ASP A C 1
ATOM 1161 O O . ASP A 1 148 ? 61.666 1.042 -46.242 1.00 74.50 148 ASP A O 1
ATOM 1165 N N . CYS A 1 149 ? 63.825 0.713 -46.698 1.00 76.38 149 CYS A N 1
ATOM 1166 C CA . CYS A 1 149 ? 63.944 -0.462 -45.827 1.00 76.38 149 CYS A CA 1
ATOM 1167 C C . CYS A 1 149 ? 63.799 -0.109 -44.338 1.00 76.38 149 CYS A C 1
ATOM 1169 O O . CYS A 1 149 ? 63.159 -0.856 -43.589 1.00 76.38 149 CYS A O 1
ATOM 1171 N N . LYS A 1 150 ? 64.363 1.021 -43.889 1.00 83.00 150 LYS A N 1
ATOM 1172 C CA . LYS A 1 150 ? 64.178 1.522 -42.514 1.00 83.00 150 LYS A CA 1
ATOM 1173 C C . LYS A 1 150 ? 62.727 1.932 -42.274 1.00 83.00 150 LYS A C 1
ATOM 1175 O O . LYS A 1 150 ? 62.144 1.497 -41.283 1.00 83.00 150 LYS A O 1
ATOM 1180 N N . TYR A 1 151 ? 62.125 2.656 -43.217 1.00 85.56 151 TYR A N 1
ATOM 1181 C CA . TYR A 1 151 ? 60.718 3.050 -43.180 1.00 85.56 151 TYR A CA 1
ATOM 1182 C C . TYR A 1 151 ? 59.785 1.835 -43.126 1.00 85.56 151 TYR A C 1
ATOM 1184 O O . TYR A 1 151 ? 58.903 1.769 -42.275 1.00 85.56 151 TYR A O 1
ATOM 1192 N N . LEU A 1 152 ? 60.022 0.808 -43.949 1.00 86.12 152 LEU A N 1
ATOM 1193 C CA . LEU A 1 152 ? 59.262 -0.446 -43.910 1.00 86.12 152 LEU A CA 1
ATOM 1194 C C . LEU A 1 152 ? 59.443 -1.207 -42.588 1.00 86.12 152 LEU A C 1
ATOM 1196 O O . LEU A 1 152 ? 58.510 -1.864 -42.129 1.00 86.12 152 LEU A O 1
ATOM 1200 N N . SER A 1 153 ? 60.622 -1.139 -41.963 1.00 87.56 153 SER A N 1
ATOM 1201 C CA . SER A 1 153 ? 60.878 -1.752 -40.652 1.00 87.56 153 SER A CA 1
ATOM 1202 C C . SER A 1 153 ? 60.133 -1.028 -39.525 1.00 87.56 153 SER A C 1
ATOM 1204 O O . SER A 1 153 ? 59.543 -1.672 -38.656 1.00 87.56 153 SER A O 1
ATOM 1206 N N . GLU A 1 154 ? 60.100 0.305 -39.558 1.00 90.00 154 GLU A N 1
ATOM 1207 C CA . GLU A 1 154 ? 59.310 1.126 -38.635 1.00 90.00 154 GLU A CA 1
ATOM 1208 C C . GLU A 1 154 ? 57.808 0.918 -38.839 1.00 90.00 154 GLU A C 1
ATOM 1210 O O . GLU A 1 154 ? 57.095 0.670 -37.869 1.00 90.00 154 GLU A O 1
ATOM 1215 N N . LEU A 1 155 ? 57.344 0.891 -40.091 1.00 91.56 155 LEU A N 1
ATOM 1216 C CA . LEU A 1 155 ? 55.950 0.620 -40.432 1.00 91.56 155 LEU A CA 1
ATOM 1217 C C . LEU A 1 155 ? 55.515 -0.762 -39.925 1.00 91.56 155 LEU A C 1
ATOM 1219 O O . LEU A 1 155 ? 54.463 -0.884 -39.306 1.00 91.56 155 LEU A O 1
ATOM 1223 N N . LYS A 1 156 ? 56.347 -1.797 -40.108 1.00 92.81 156 LYS A N 1
ATOM 1224 C CA . LYS A 1 156 ? 56.086 -3.140 -39.563 1.00 92.81 156 LYS A CA 1
ATOM 1225 C C . LYS A 1 156 ? 55.980 -3.133 -38.039 1.00 92.81 156 LYS A C 1
ATOM 1227 O O . LYS A 1 156 ? 55.081 -3.770 -37.503 1.00 92.81 156 LYS A O 1
ATOM 1232 N N . LYS A 1 157 ? 56.856 -2.411 -37.329 1.00 93.38 157 LYS A N 1
ATOM 1233 C CA . LYS A 1 157 ? 56.765 -2.270 -35.863 1.00 93.38 157 LYS A CA 1
ATOM 1234 C C . LYS A 1 157 ? 55.479 -1.559 -35.440 1.00 93.38 157 LYS A C 1
ATOM 1236 O O . LYS A 1 157 ? 54.853 -1.992 -34.479 1.00 93.38 157 LYS A O 1
ATOM 1241 N N . CYS A 1 158 ? 55.076 -0.509 -36.158 1.00 92.25 158 CYS A N 1
ATOM 1242 C CA . CYS A 1 158 ? 53.806 0.173 -35.917 1.00 92.25 158 CYS A CA 1
ATOM 1243 C C . CYS A 1 158 ? 52.612 -0.763 -36.136 1.00 92.25 158 CYS A C 1
ATOM 1245 O O . CYS A 1 158 ? 51.726 -0.795 -35.291 1.00 92.25 158 CYS A O 1
ATOM 1247 N N . VAL A 1 159 ? 52.612 -1.566 -37.206 1.00 93.44 159 VAL A N 1
ATOM 1248 C CA . VAL A 1 159 ? 51.552 -2.552 -37.476 1.00 93.44 159 VAL A CA 1
ATOM 1249 C C . VAL A 1 159 ? 51.472 -3.597 -36.362 1.00 93.44 159 VAL A C 1
ATOM 1251 O O . VAL A 1 159 ? 50.401 -3.762 -35.794 1.00 93.44 159 VAL A O 1
ATOM 1254 N N . TYR A 1 160 ? 52.592 -4.207 -35.957 1.00 94.25 160 TYR A N 1
ATOM 1255 C CA . TYR A 1 160 ? 52.600 -5.158 -34.834 1.00 94.25 160 TYR A CA 1
ATOM 1256 C C . TYR A 1 160 ? 52.121 -4.531 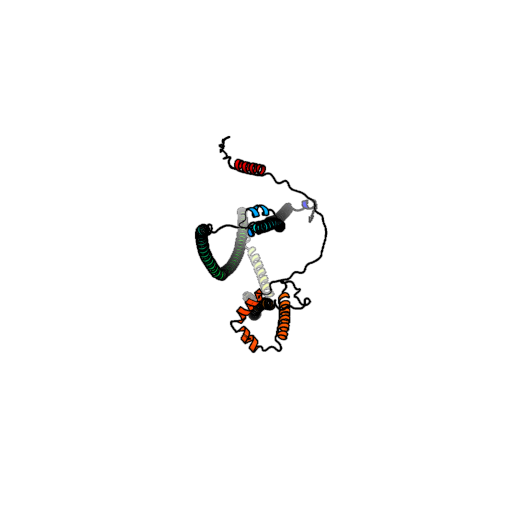-33.515 1.00 94.25 160 TYR A C 1
ATOM 1258 O O . TYR A 1 160 ? 51.456 -5.192 -32.720 1.00 94.25 160 TYR A O 1
ATOM 1266 N N . SER A 1 161 ? 52.455 -3.260 -33.267 1.00 93.38 161 SER A N 1
ATOM 1267 C CA . SER A 1 161 ? 51.975 -2.532 -32.086 1.00 93.38 161 SER A CA 1
ATOM 1268 C C . SER A 1 161 ? 50.461 -2.331 -32.125 1.00 93.38 161 SER A C 1
ATOM 1270 O O . SER A 1 161 ? 49.799 -2.535 -31.113 1.00 93.38 161 SER A O 1
ATOM 1272 N N . ILE A 1 162 ? 49.915 -1.957 -33.285 1.00 92.56 162 ILE A N 1
ATOM 1273 C CA . ILE A 1 162 ? 48.474 -1.757 -33.476 1.00 92.56 162 ILE A CA 1
ATOM 1274 C C . ILE A 1 162 ? 47.728 -3.091 -33.362 1.00 92.56 162 ILE A C 1
ATOM 1276 O O . ILE A 1 162 ? 46.715 -3.149 -32.679 1.00 92.56 162 ILE A O 1
ATOM 1280 N N . GLU A 1 163 ? 48.237 -4.169 -33.961 1.00 94.00 163 GLU A N 1
ATOM 1281 C CA . GLU A 1 163 ? 47.650 -5.514 -33.848 1.00 94.00 163 GLU A CA 1
ATOM 1282 C C . GLU A 1 163 ? 47.603 -5.988 -32.389 1.00 94.00 163 GLU A C 1
ATOM 1284 O O . GLU A 1 163 ? 46.565 -6.453 -31.921 1.00 94.00 163 GLU A O 1
ATOM 1289 N N . ALA A 1 164 ? 48.686 -5.792 -31.629 1.00 93.75 164 ALA A N 1
ATOM 1290 C CA . ALA A 1 164 ? 48.708 -6.115 -30.205 1.00 93.75 164 ALA A CA 1
ATOM 1291 C C . ALA A 1 164 ? 47.717 -5.260 -29.392 1.00 93.75 164 ALA A C 1
ATOM 1293 O O . ALA A 1 164 ? 47.088 -5.763 -28.460 1.00 93.75 164 ALA A O 1
ATOM 1294 N N . GLU A 1 165 ? 47.555 -3.977 -29.730 1.00 93.88 165 GLU A N 1
ATOM 1295 C CA . GLU A 1 165 ? 46.537 -3.117 -29.116 1.00 93.88 165 GLU A CA 1
ATOM 1296 C C . GLU A 1 165 ? 45.112 -3.576 -29.466 1.00 93.88 165 GLU A C 1
ATOM 1298 O O . GLU A 1 165 ? 44.268 -3.623 -28.570 1.00 93.88 165 GLU A O 1
ATOM 1303 N N . CYS A 1 166 ? 44.853 -3.986 -30.712 1.00 93.31 166 CYS A N 1
ATOM 1304 C CA . CYS A 1 166 ? 43.578 -4.559 -31.152 1.00 93.31 166 CYS A CA 1
ATOM 1305 C C . CYS A 1 166 ? 43.237 -5.859 -30.405 1.00 93.31 166 CYS A C 1
ATOM 1307 O O . CYS A 1 166 ? 42.144 -5.982 -29.858 1.00 93.31 166 CYS A O 1
ATOM 1309 N N . ASP A 1 167 ? 44.181 -6.792 -30.269 1.00 94.06 167 ASP A N 1
ATOM 1310 C CA . ASP A 1 167 ? 43.973 -8.027 -29.498 1.00 94.06 167 ASP A CA 1
ATOM 1311 C C . ASP A 1 167 ? 43.595 -7.736 -28.035 1.00 94.06 167 ASP A C 1
ATOM 1313 O O . ASP A 1 167 ? 42.802 -8.448 -27.406 1.00 94.06 167 ASP A O 1
ATOM 1317 N N . MET A 1 168 ? 44.193 -6.694 -27.453 1.00 93.06 168 MET A N 1
ATOM 1318 C CA . MET A 1 168 ? 43.914 -6.283 -26.079 1.00 93.06 168 MET A CA 1
ATOM 1319 C C . MET A 1 168 ? 42.548 -5.604 -25.950 1.00 93.06 168 MET A C 1
ATOM 1321 O O . MET A 1 168 ? 41.853 -5.836 -24.955 1.00 93.06 168 MET A O 1
ATOM 1325 N N . THR A 1 169 ? 42.132 -4.793 -26.928 1.00 92.69 169 THR A N 1
ATOM 1326 C CA . THR A 1 169 ? 40.793 -4.189 -26.931 1.00 92.69 169 THR A CA 1
ATOM 1327 C C . THR A 1 169 ? 39.704 -5.228 -27.164 1.00 92.69 169 THR A C 1
ATOM 1329 O O . THR A 1 169 ? 38.683 -5.159 -26.486 1.00 92.69 169 THR A O 1
ATOM 1332 N N . GLU A 1 170 ? 39.933 -6.234 -28.008 1.00 94.31 170 GLU A N 1
ATOM 1333 C CA . GLU A 1 170 ? 39.004 -7.352 -28.207 1.00 94.31 170 GLU A CA 1
ATOM 1334 C C . GLU A 1 170 ? 38.830 -8.184 -26.934 1.00 94.31 170 GLU A C 1
ATOM 1336 O O . GLU A 1 170 ? 37.706 -8.443 -26.503 1.00 94.31 170 GLU A O 1
ATOM 1341 N N . LYS A 1 171 ? 39.931 -8.552 -26.265 1.00 95.44 171 LYS A N 1
ATOM 1342 C CA . LYS A 1 171 ? 39.869 -9.276 -24.981 1.00 95.44 171 LYS A CA 1
ATOM 1343 C C . LYS A 1 171 ? 39.150 -8.470 -23.904 1.00 95.44 171 LYS A C 1
ATOM 1345 O O . LYS A 1 171 ? 38.413 -9.049 -23.102 1.00 95.44 171 LYS A O 1
ATOM 1350 N N . ARG A 1 172 ? 39.358 -7.149 -23.883 1.00 94.12 172 ARG A N 1
ATOM 1351 C CA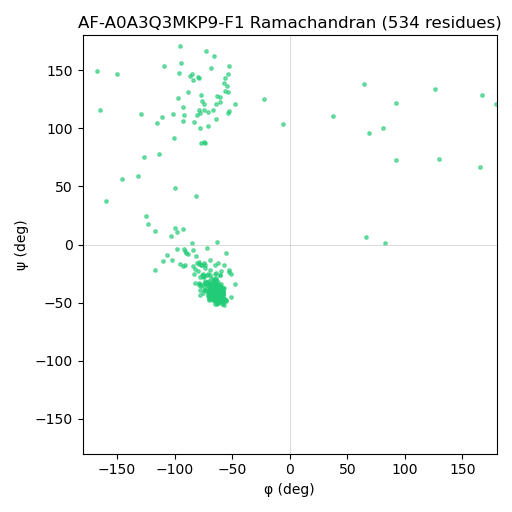 . ARG A 1 172 ? 38.652 -6.238 -22.979 1.00 94.12 172 ARG A CA 1
ATOM 1352 C C . ARG A 1 172 ? 37.159 -6.182 -23.312 1.00 94.12 172 ARG A C 1
ATOM 1354 O O . ARG A 1 172 ? 36.367 -6.410 -22.404 1.00 94.12 172 ARG A O 1
ATOM 1361 N N . GLY A 1 173 ? 36.785 -6.024 -24.581 1.00 95.75 173 GLY A N 1
ATOM 1362 C CA . GLY A 1 173 ? 35.390 -6.083 -25.034 1.00 95.75 173 GLY A CA 1
ATOM 1363 C C . GLY A 1 173 ? 34.709 -7.395 -24.634 1.00 95.75 173 GLY A C 1
ATOM 1364 O O . GLY A 1 173 ? 33.693 -7.383 -23.952 1.00 95.75 173 GLY A O 1
ATOM 1365 N N . ALA A 1 174 ? 35.353 -8.538 -24.881 1.00 96.44 174 ALA A N 1
ATOM 1366 C CA . ALA A 1 174 ? 34.833 -9.845 -24.476 1.00 96.44 174 ALA A CA 1
ATOM 1367 C C . ALA A 1 174 ? 34.725 -10.029 -22.945 1.00 96.44 174 ALA A C 1
ATOM 1369 O O . ALA A 1 174 ? 33.971 -10.875 -22.457 1.00 96.44 174 ALA A O 1
ATOM 1370 N N . SER A 1 175 ? 35.518 -9.305 -22.148 1.00 95.75 175 SER A N 1
ATOM 1371 C CA . SER A 1 175 ? 35.371 -9.290 -20.686 1.00 95.75 175 SER A CA 1
ATOM 1372 C C . SER A 1 175 ? 34.215 -8.397 -20.228 1.00 95.75 175 SER A C 1
ATOM 1374 O O . SER A 1 175 ? 33.473 -8.795 -19.332 1.00 95.75 175 SER A O 1
ATOM 1376 N N . GLU A 1 176 ? 34.031 -7.248 -20.881 1.00 96.12 176 GLU A N 1
ATOM 1377 C CA . GLU A 1 176 ? 32.924 -6.320 -20.644 1.00 96.12 176 GLU A CA 1
ATOM 1378 C C . GLU A 1 176 ? 31.586 -6.991 -21.008 1.00 96.12 176 GLU A C 1
ATOM 1380 O O . GLU A 1 176 ? 30.673 -7.007 -20.186 1.00 96.12 176 GLU A O 1
ATOM 1385 N N . ASP A 1 177 ? 31.509 -7.678 -22.152 1.00 96.12 177 ASP A N 1
ATOM 1386 C CA . ASP A 1 177 ? 30.325 -8.437 -22.580 1.00 96.12 177 ASP A CA 1
ATOM 1387 C C . ASP A 1 177 ? 29.952 -9.544 -21.585 1.00 96.12 177 ASP A C 1
ATOM 1389 O O . ASP A 1 177 ? 28.783 -9.713 -21.232 1.00 96.12 177 ASP A O 1
ATOM 1393 N N . ARG A 1 178 ? 30.943 -10.282 -21.064 1.00 96.94 178 ARG A N 1
ATOM 1394 C CA . ARG A 1 178 ? 30.705 -11.307 -20.033 1.00 96.94 178 ARG A CA 1
ATOM 1395 C C . ARG A 1 178 ? 30.171 -10.707 -18.735 1.00 96.94 178 ARG A C 1
ATOM 1397 O O . ARG A 1 178 ? 29.273 -11.292 -18.134 1.00 96.94 178 ARG A O 1
ATOM 1404 N N . ALA A 1 179 ? 30.691 -9.554 -18.316 1.00 96.44 179 ALA A N 1
ATOM 1405 C CA . ALA A 1 179 ? 30.186 -8.850 -17.141 1.00 96.44 179 ALA A CA 1
ATOM 1406 C C . ALA A 1 179 ? 28.746 -8.355 -17.355 1.00 96.44 179 ALA A C 1
ATOM 1408 O O . ALA A 1 179 ? 27.921 -8.463 -16.450 1.00 96.44 179 ALA A O 1
ATOM 1409 N N . ILE A 1 180 ? 28.417 -7.873 -18.558 1.00 96.88 180 ILE A N 1
ATOM 1410 C CA . ILE A 1 180 ? 27.052 -7.463 -18.913 1.00 96.88 180 ILE A CA 1
ATOM 1411 C C . ILE A 1 180 ? 26.087 -8.647 -18.806 1.00 96.88 180 ILE A C 1
ATOM 1413 O O . ILE A 1 180 ? 25.032 -8.501 -18.191 1.00 96.88 180 ILE A O 1
ATOM 1417 N N . VAL A 1 181 ? 26.445 -9.819 -19.342 1.00 96.81 181 VAL A N 1
ATOM 1418 C CA . VAL A 1 181 ? 25.598 -11.021 -19.257 1.00 96.81 181 VAL A CA 1
ATOM 1419 C C . VAL A 1 181 ? 25.371 -11.438 -17.802 1.00 96.81 181 VAL A C 1
ATOM 1421 O O . VAL A 1 181 ? 24.228 -11.654 -17.410 1.00 96.81 181 VAL A O 1
ATOM 1424 N N . GLN A 1 182 ? 26.419 -11.468 -16.973 1.00 95.94 182 GLN A N 1
ATOM 1425 C CA . GLN A 1 182 ? 26.284 -11.794 -15.546 1.00 95.94 182 GLN A CA 1
ATOM 1426 C C . GLN A 1 182 ? 25.353 -10.817 -14.817 1.00 95.94 182 GLN A C 1
ATOM 1428 O O . GLN A 1 182 ? 24.456 -11.234 -14.087 1.00 95.94 182 GLN A O 1
ATOM 1433 N N . LEU A 1 183 ? 25.505 -9.513 -15.064 1.00 96.38 183 LEU A N 1
ATOM 1434 C CA . LEU A 1 183 ? 24.629 -8.499 -14.478 1.00 96.38 183 LEU A CA 1
ATOM 1435 C C . LEU A 1 183 ? 23.181 -8.631 -14.964 1.00 96.38 183 LEU A C 1
ATOM 1437 O O . LEU A 1 183 ? 22.257 -8.386 -14.192 1.00 96.38 183 LEU A O 1
ATOM 1441 N N . GLN A 1 184 ? 22.962 -9.026 -16.220 1.00 95.94 184 GLN A N 1
ATOM 1442 C CA . GLN A 1 184 ? 21.624 -9.299 -16.747 1.00 95.94 184 GLN A CA 1
ATOM 1443 C C . GLN A 1 184 ? 20.997 -10.536 -16.089 1.00 95.94 184 GLN A C 1
ATOM 1445 O O . GLN A 1 184 ? 19.828 -10.488 -15.711 1.00 95.94 184 GLN A O 1
ATOM 1450 N N . GLU A 1 185 ? 21.758 -11.613 -15.896 1.00 94.56 185 GLU A N 1
ATOM 1451 C CA . GLU A 1 185 ? 21.299 -12.820 -15.197 1.00 94.56 185 GLU A CA 1
ATOM 1452 C C . GLU A 1 185 ? 20.934 -12.526 -13.733 1.00 94.56 185 GLU A C 1
ATOM 1454 O O . GLU A 1 185 ? 19.853 -12.900 -13.271 1.00 94.56 185 GLU A O 1
ATOM 1459 N N . GLU A 1 186 ? 21.775 -11.777 -13.017 1.00 94.38 186 GLU A N 1
ATOM 1460 C CA . GLU A 1 186 ? 21.478 -11.315 -11.656 1.00 94.38 186 GLU A CA 1
ATOM 1461 C C . GLU A 1 186 ? 20.250 -10.396 -11.621 1.00 94.38 186 GLU A C 1
ATOM 1463 O O . GLU A 1 186 ? 19.386 -10.525 -10.743 1.00 94.38 186 GLU A O 1
ATOM 1468 N N . ALA A 1 187 ? 20.123 -9.504 -12.610 1.00 94.31 187 ALA A N 1
ATOM 1469 C CA . ALA A 1 187 ? 18.989 -8.598 -12.729 1.00 94.31 187 ALA A CA 1
ATOM 1470 C C . ALA A 1 187 ? 17.652 -9.334 -12.865 1.00 94.31 187 ALA A C 1
ATOM 1472 O O . ALA A 1 187 ? 16.644 -8.867 -12.329 1.00 94.31 187 ALA A O 1
ATOM 1473 N N . LEU A 1 188 ? 17.634 -10.499 -13.517 1.00 94.19 188 LEU A N 1
ATOM 1474 C CA . LEU A 1 188 ? 16.443 -11.346 -13.618 1.00 94.19 188 LEU A CA 1
ATOM 1475 C C . LEU A 1 188 ? 16.054 -11.984 -12.272 1.00 94.19 188 LEU A C 1
ATOM 1477 O O . LEU A 1 188 ? 14.871 -12.253 -12.043 1.00 94.19 188 LEU A O 1
ATOM 1481 N N . GLY A 1 189 ? 17.010 -12.184 -11.358 1.00 94.69 189 GLY A N 1
ATOM 1482 C CA . GLY A 1 189 ? 16.776 -12.736 -10.019 1.00 94.69 189 GLY A CA 1
ATOM 1483 C C . GLY A 1 189 ? 16.205 -11.730 -9.008 1.00 94.69 189 GLY A C 1
ATOM 1484 O O . GLY A 1 189 ? 15.380 -12.098 -8.162 1.00 94.69 189 GLY A O 1
ATOM 1485 N N . TYR A 1 190 ? 16.576 -10.446 -9.103 1.00 95.69 190 TYR A N 1
ATOM 1486 C CA . TYR A 1 190 ? 16.136 -9.421 -8.141 1.00 95.69 190 TYR A CA 1
ATOM 1487 C C . TYR A 1 190 ? 14.609 -9.267 -8.019 1.00 95.69 190 TYR A C 1
ATOM 1489 O O . TYR A 1 190 ? 14.130 -9.146 -6.890 1.00 95.69 190 TYR A O 1
ATOM 1497 N N . PRO A 1 191 ? 13.799 -9.305 -9.098 1.00 96.31 191 PRO A N 1
ATOM 1498 C CA . PRO A 1 191 ? 12.344 -9.234 -8.988 1.00 96.31 191 PRO A CA 1
ATOM 1499 C C . PRO A 1 191 ? 11.732 -10.377 -8.172 1.00 96.31 191 PRO A C 1
ATOM 1501 O O . PRO A 1 191 ? 10.776 -10.147 -7.432 1.00 96.31 191 PRO A O 1
ATOM 1504 N N . ALA A 1 192 ? 12.263 -11.599 -8.288 1.00 94.75 192 ALA A N 1
ATOM 1505 C CA . ALA A 1 192 ? 11.775 -12.748 -7.528 1.00 94.75 192 ALA A CA 1
ATOM 1506 C C . ALA A 1 192 ? 12.119 -12.610 -6.037 1.00 94.75 192 ALA A C 1
ATOM 1508 O O . ALA A 1 192 ? 11.229 -12.722 -5.193 1.00 94.75 192 ALA A O 1
ATOM 1509 N N . SER A 1 193 ? 13.373 -12.260 -5.730 1.00 96.44 193 SER A N 1
ATOM 1510 C CA . SER A 1 193 ? 13.823 -11.972 -4.361 1.00 96.44 193 SER A CA 1
ATOM 1511 C C . SER A 1 193 ? 13.013 -10.833 -3.727 1.00 96.44 193 SER A C 1
ATOM 1513 O O . SER A 1 193 ? 12.506 -10.953 -2.612 1.00 96.44 193 SER A O 1
ATOM 1515 N N . ARG A 1 194 ? 12.764 -9.755 -4.481 1.00 96.31 194 ARG A N 1
ATOM 1516 C CA . ARG A 1 194 ? 11.930 -8.635 -4.036 1.00 96.31 194 ARG A CA 1
ATOM 1517 C C . ARG A 1 194 ? 10.501 -9.068 -3.717 1.00 96.31 194 ARG A C 1
ATOM 1519 O O . ARG A 1 194 ? 9.991 -8.705 -2.663 1.00 96.31 194 ARG A O 1
ATOM 1526 N N . LYS A 1 195 ? 9.866 -9.860 -4.587 1.00 96.44 195 LYS A N 1
ATOM 1527 C CA . LYS A 1 195 ? 8.512 -10.389 -4.345 1.00 96.44 195 LYS A CA 1
ATOM 1528 C C . LYS A 1 195 ? 8.458 -11.266 -3.095 1.00 96.44 195 LYS A C 1
ATOM 1530 O O . LYS A 1 195 ? 7.493 -11.169 -2.344 1.00 96.44 195 LYS A O 1
ATOM 1535 N N . GLN A 1 196 ? 9.479 -12.089 -2.858 1.00 97.31 196 GLN A N 1
ATOM 1536 C CA . GLN A 1 196 ? 9.577 -12.911 -1.651 1.00 97.31 196 GLN A CA 1
ATOM 1537 C C . GLN A 1 196 ? 9.669 -12.043 -0.388 1.00 97.31 196 GLN A C 1
ATOM 1539 O O . GLN A 1 196 ? 8.865 -12.216 0.525 1.00 97.31 196 GLN A O 1
ATOM 1544 N N . MET A 1 197 ? 10.571 -11.058 -0.375 1.00 97.12 197 MET A N 1
ATOM 1545 C CA . MET A 1 197 ? 10.721 -10.119 0.744 1.00 97.12 197 MET A CA 1
ATOM 1546 C C . MET A 1 197 ? 9.453 -9.281 0.977 1.00 97.12 197 MET A C 1
ATOM 1548 O O . MET A 1 197 ? 9.086 -8.986 2.113 1.00 97.12 197 MET A O 1
ATOM 1552 N N . GLU A 1 198 ? 8.756 -8.886 -0.092 1.00 96.56 198 GLU A N 1
ATOM 1553 C CA . GLU A 1 198 ? 7.481 -8.168 -0.001 1.00 96.56 198 GLU A CA 1
ATOM 1554 C C . GLU A 1 198 ? 6.360 -9.056 0.558 1.00 96.56 198 GLU A C 1
ATOM 1556 O O . GLU A 1 198 ? 5.564 -8.576 1.368 1.00 96.56 198 GLU A O 1
ATOM 1561 N N . ALA A 1 199 ? 6.317 -10.339 0.188 1.00 96.75 199 ALA A N 1
ATOM 1562 C CA . ALA A 1 199 ? 5.362 -11.305 0.726 1.00 96.75 199 ALA A CA 1
ATOM 1563 C C . ALA A 1 199 ? 5.602 -11.583 2.219 1.00 96.75 199 ALA A C 1
ATOM 1565 O O . ALA A 1 199 ? 4.645 -11.599 2.995 1.00 96.75 199 ALA A O 1
ATOM 1566 N N . GLU A 1 200 ? 6.861 -11.734 2.635 1.00 97.50 200 GLU A N 1
ATOM 1567 C CA . GLU A 1 200 ? 7.238 -11.904 4.042 1.00 97.50 200 GLU A CA 1
ATOM 1568 C C . GLU A 1 200 ? 6.846 -10.673 4.867 1.00 97.50 200 GLU A C 1
ATOM 1570 O O . GLU A 1 200 ? 6.088 -10.783 5.825 1.00 97.50 200 GLU A O 1
ATOM 1575 N N . ARG A 1 201 ? 7.180 -9.466 4.394 1.00 96.69 201 ARG A N 1
ATOM 1576 C CA . ARG A 1 201 ? 6.722 -8.217 5.025 1.00 96.69 201 ARG A CA 1
ATOM 1577 C C . ARG A 1 201 ? 5.203 -8.102 5.138 1.00 96.69 201 ARG A C 1
ATOM 1579 O O . ARG A 1 201 ? 4.704 -7.487 6.080 1.00 96.69 201 ARG A O 1
ATOM 1586 N N . GLN A 1 202 ? 4.456 -8.579 4.142 1.00 96.19 202 GLN A N 1
ATOM 1587 C CA . GLN A 1 202 ? 2.993 -8.578 4.203 1.00 96.19 202 GLN A CA 1
ATOM 1588 C C . GLN A 1 202 ? 2.474 -9.572 5.240 1.00 96.19 202 GLN A C 1
ATOM 1590 O O . GLN A 1 202 ? 1.489 -9.272 5.913 1.00 96.19 202 GLN A O 1
ATOM 1595 N N . LYS A 1 203 ? 3.126 -10.729 5.378 1.00 98.00 203 LYS A N 1
ATOM 1596 C CA . LYS A 1 203 ? 2.816 -11.713 6.413 1.00 98.00 203 LYS A CA 1
ATOM 1597 C C . LYS A 1 203 ? 3.065 -11.127 7.805 1.00 98.00 203 LYS A C 1
ATOM 1599 O O . LYS A 1 203 ? 2.136 -11.103 8.605 1.00 98.00 203 LYS A O 1
ATOM 1604 N N . ASP A 1 204 ? 4.233 -10.531 8.031 1.00 96.44 204 ASP A N 1
ATOM 1605 C CA . ASP A 1 204 ? 4.595 -9.913 9.314 1.00 96.44 204 ASP A CA 1
ATOM 1606 C C . ASP A 1 204 ? 3.632 -8.788 9.710 1.00 96.44 204 ASP A C 1
ATOM 1608 O O . ASP A 1 204 ? 3.268 -8.640 10.874 1.00 96.44 204 ASP A O 1
ATOM 1612 N N . ARG A 1 205 ? 3.172 -7.990 8.736 1.00 97.31 205 ARG A N 1
ATOM 1613 C CA . ARG A 1 205 ? 2.164 -6.947 8.983 1.00 97.31 205 ARG A CA 1
ATOM 1614 C C . ARG A 1 205 ? 0.836 -7.523 9.458 1.00 97.31 205 ARG A C 1
ATOM 1616 O O . ARG A 1 205 ? 0.268 -6.987 10.401 1.00 97.31 205 ARG A O 1
ATOM 1623 N N . LYS A 1 206 ? 0.365 -8.607 8.837 1.00 97.25 206 LYS A N 1
ATOM 1624 C CA . LYS A 1 206 ? -0.871 -9.281 9.260 1.00 97.25 206 LYS A CA 1
ATOM 1625 C C . LYS A 1 206 ? -0.723 -9.878 10.655 1.00 97.25 206 LYS A C 1
ATOM 1627 O O . LYS A 1 206 ? -1.608 -9.703 11.482 1.00 97.25 206 LYS A O 1
ATOM 1632 N N . GLU A 1 207 ? 0.409 -10.520 10.940 1.00 97.81 207 GLU A N 1
ATOM 1633 C CA . GLU A 1 207 ? 0.698 -11.056 12.275 1.00 97.81 207 GLU A CA 1
ATOM 1634 C C . GLU A 1 207 ? 0.734 -9.940 13.334 1.00 97.81 207 GLU A C 1
ATOM 1636 O O . GLU A 1 207 ? 0.182 -10.098 14.423 1.00 97.81 207 GLU A O 1
ATOM 1641 N N . LEU A 1 208 ? 1.305 -8.776 13.006 1.00 97.75 208 LEU A N 1
ATOM 1642 C CA . LEU A 1 208 ? 1.305 -7.611 13.891 1.00 97.75 208 LEU A CA 1
ATOM 1643 C C . LEU A 1 208 ? -0.109 -7.064 14.134 1.00 97.75 208 LEU A C 1
ATOM 1645 O O . LEU A 1 208 ? -0.447 -6.771 15.279 1.00 97.75 208 LEU A O 1
ATOM 1649 N N . GLU A 1 209 ? -0.930 -6.936 13.091 1.00 97.62 209 GLU A N 1
ATOM 1650 C CA . GLU A 1 209 ? -2.331 -6.500 13.203 1.00 97.62 209 GLU A CA 1
ATOM 1651 C C . GLU A 1 209 ? -3.148 -7.470 14.075 1.00 97.62 209 GLU A C 1
ATOM 1653 O O . GLU A 1 209 ? -3.896 -7.044 14.960 1.00 97.62 209 GLU A O 1
ATOM 1658 N N . GLU A 1 210 ? -2.954 -8.782 13.902 1.00 97.44 210 GLU A N 1
ATOM 1659 C CA . GLU A 1 210 ? -3.575 -9.799 14.751 1.00 97.44 210 GLU A CA 1
ATOM 1660 C C . GLU A 1 210 ? -3.130 -9.668 16.211 1.00 97.44 210 GLU A C 1
ATOM 1662 O O . GLU A 1 210 ? -3.969 -9.676 17.114 1.00 97.44 210 GLU A O 1
ATOM 1667 N N . LEU A 1 211 ? -1.829 -9.514 16.469 1.00 97.50 211 LEU A N 1
ATOM 1668 C CA . LEU A 1 211 ? -1.305 -9.338 17.824 1.00 97.50 211 LEU A CA 1
ATOM 1669 C C . LEU A 1 211 ? -1.831 -8.056 18.473 1.00 97.50 211 LEU A C 1
ATOM 1671 O O . LEU A 1 211 ? -2.233 -8.095 19.634 1.00 97.50 211 LEU A O 1
ATOM 1675 N N . GLN A 1 212 ? -1.900 -6.951 17.732 1.00 97.56 212 GLN A N 1
ATOM 1676 C CA . GLN A 1 212 ? -2.499 -5.706 18.214 1.00 97.56 212 GLN A CA 1
ATOM 1677 C C . GLN A 1 212 ? -3.970 -5.905 18.588 1.00 97.56 212 GLN A C 1
ATOM 1679 O O . GLN A 1 212 ? -4.373 -5.515 19.681 1.00 97.56 212 GLN A O 1
ATOM 1684 N N . SER A 1 213 ? -4.750 -6.594 17.748 1.00 96.81 213 SER A N 1
ATOM 1685 C CA . SER A 1 213 ? -6.151 -6.900 18.063 1.00 96.81 213 SER A CA 1
ATOM 1686 C C . SER A 1 213 ? -6.285 -7.741 19.342 1.00 96.81 213 SER A C 1
ATOM 1688 O O . SER A 1 213 ? -7.132 -7.450 20.186 1.00 96.81 213 SER A O 1
ATOM 1690 N N . ARG A 1 214 ? -5.401 -8.731 19.549 1.00 97.06 214 ARG A N 1
ATOM 1691 C CA . ARG A 1 214 ? -5.369 -9.552 20.770 1.00 97.06 214 ARG A CA 1
ATOM 1692 C C . ARG A 1 214 ? -5.013 -8.728 22.003 1.00 97.06 214 ARG A C 1
ATOM 1694 O O . ARG A 1 214 ? -5.626 -8.936 23.047 1.00 97.06 214 ARG A O 1
ATOM 1701 N N . VAL A 1 215 ? -4.063 -7.797 21.890 1.00 97.00 215 VAL A N 1
ATOM 1702 C CA . VAL A 1 215 ? -3.703 -6.878 22.981 1.00 97.00 215 VAL A CA 1
ATOM 1703 C C . VAL A 1 215 ? -4.892 -6.000 23.348 1.00 97.00 215 VAL A C 1
ATOM 1705 O O . VAL A 1 215 ? -5.263 -5.970 24.515 1.00 97.00 215 VAL A O 1
ATOM 1708 N N . THR A 1 216 ? -5.561 -5.382 22.372 1.00 97.19 216 THR A N 1
ATOM 1709 C CA . THR A 1 216 ? -6.750 -4.556 22.635 1.00 97.19 216 THR A CA 1
ATOM 1710 C C . THR A 1 216 ? -7.875 -5.363 23.288 1.00 97.19 216 THR A C 1
ATOM 1712 O O . THR A 1 216 ? -8.510 -4.894 24.229 1.00 97.19 216 THR A O 1
ATOM 1715 N N . ILE A 1 217 ? -8.110 -6.605 22.849 1.00 97.06 217 ILE A N 1
ATOM 1716 C CA . ILE A 1 217 ? -9.090 -7.496 23.491 1.00 97.06 217 ILE A CA 1
ATOM 1717 C C . ILE A 1 217 ? -8.690 -7.795 24.944 1.00 97.06 217 ILE A C 1
ATOM 1719 O O . ILE A 1 217 ? -9.537 -7.732 25.834 1.00 97.06 217 ILE A O 1
ATOM 1723 N N . ALA A 1 218 ? -7.416 -8.098 25.201 1.00 96.56 218 ALA A N 1
ATOM 1724 C CA . ALA A 1 218 ? -6.918 -8.381 26.545 1.00 96.56 218 ALA A CA 1
ATOM 1725 C C . ALA A 1 218 ? -6.988 -7.152 27.470 1.00 96.56 218 ALA A C 1
ATOM 1727 O O . ALA A 1 218 ? -7.329 -7.289 28.645 1.00 96.56 218 ALA A O 1
ATOM 1728 N N . GLU A 1 219 ? -6.705 -5.956 26.951 1.00 96.50 219 GLU A N 1
ATOM 1729 C CA . GLU A 1 219 ? -6.846 -4.686 27.669 1.00 96.50 219 GLU A CA 1
ATOM 1730 C C . GLU A 1 219 ? -8.303 -4.427 28.051 1.00 96.50 219 GLU A C 1
ATOM 1732 O O . GLU A 1 219 ? -8.586 -4.203 29.228 1.00 96.50 219 GLU A O 1
ATOM 1737 N N . ASN A 1 220 ? -9.226 -4.567 27.095 1.00 96.81 220 ASN A N 1
ATOM 1738 C CA . ASN A 1 220 ? -10.661 -4.419 27.337 1.00 96.81 220 ASN A CA 1
ATOM 1739 C C . ASN A 1 220 ? -11.168 -5.432 28.372 1.00 96.81 220 ASN A C 1
ATOM 1741 O O . ASN A 1 220 ? -11.934 -5.078 29.267 1.00 96.81 220 ASN A O 1
ATOM 1745 N N . PHE A 1 221 ? -10.722 -6.689 28.285 1.00 97.56 221 PHE A N 1
ATOM 1746 C CA . PHE A 1 221 ? -11.074 -7.720 29.261 1.00 97.56 221 PHE A CA 1
ATOM 1747 C C . PHE A 1 221 ? -10.555 -7.372 30.662 1.00 97.56 221 PHE A C 1
ATOM 1749 O O . PHE A 1 221 ? -11.298 -7.450 31.637 1.00 97.56 221 PHE A O 1
ATOM 1756 N N . ASN A 1 222 ? -9.302 -6.928 30.772 1.00 97.00 222 ASN A N 1
ATOM 1757 C CA . ASN A 1 222 ? -8.711 -6.516 32.044 1.00 97.00 222 ASN A CA 1
ATOM 1758 C C . ASN A 1 222 ? -9.427 -5.290 32.635 1.00 97.00 222 ASN A C 1
ATOM 1760 O O . ASN A 1 222 ? -9.660 -5.225 33.841 1.00 97.00 222 ASN A O 1
ATOM 1764 N N . GLU A 1 223 ? -9.799 -4.317 31.803 1.00 97.62 223 GLU A N 1
ATOM 1765 C CA . GLU A 1 223 ? -10.574 -3.155 32.235 1.00 97.62 223 GLU A CA 1
ATOM 1766 C C . GLU A 1 223 ? -11.969 -3.556 32.731 1.00 97.62 223 GLU A C 1
ATOM 1768 O O . GLU A 1 223 ? -12.371 -3.119 33.812 1.00 97.62 223 GLU A O 1
ATOM 1773 N N . ALA A 1 224 ? -12.655 -4.458 32.021 1.00 96.81 224 ALA A N 1
ATOM 1774 C CA . ALA A 1 224 ? -13.936 -5.013 32.449 1.00 96.81 224 ALA A CA 1
ATOM 1775 C C . ALA A 1 224 ? -13.817 -5.753 33.793 1.00 96.81 224 ALA A C 1
ATOM 1777 O O . ALA A 1 224 ? -14.554 -5.446 34.729 1.00 96.81 224 ALA A O 1
ATOM 1778 N N . SER A 1 225 ? -12.827 -6.640 33.948 1.00 96.06 225 SER A N 1
ATOM 1779 C CA . SER A 1 225 ? -12.585 -7.347 35.214 1.00 96.06 225 SER A CA 1
ATOM 1780 C C . SER A 1 225 ? -12.252 -6.392 36.367 1.00 96.06 225 SER A C 1
ATOM 1782 O O . SER A 1 225 ? -12.724 -6.575 37.488 1.00 96.06 225 SER A O 1
ATOM 1784 N N . LYS A 1 226 ? -11.468 -5.333 36.117 1.00 97.56 226 LYS A N 1
ATOM 1785 C CA . LYS A 1 226 ? -11.185 -4.291 37.122 1.00 97.56 226 LYS A CA 1
ATOM 1786 C C . LYS A 1 226 ? -12.438 -3.504 37.499 1.00 97.56 226 LYS A C 1
ATOM 1788 O O . LYS A 1 226 ? -12.578 -3.121 38.660 1.00 97.56 226 LYS A O 1
ATOM 1793 N N . ALA A 1 227 ? -13.320 -3.224 36.543 1.00 96.94 227 ALA A N 1
ATOM 1794 C CA . ALA A 1 227 ? -14.578 -2.535 36.801 1.00 96.94 227 ALA A CA 1
ATOM 1795 C C . ALA A 1 227 ? -15.519 -3.394 37.659 1.00 96.94 227 ALA A C 1
ATOM 1797 O O . ALA A 1 227 ? -16.040 -2.901 38.659 1.00 96.94 227 ALA A O 1
ATOM 1798 N N . GLU A 1 228 ? -15.667 -4.680 37.332 1.00 97.56 228 GLU A N 1
ATOM 1799 C CA . GLU A 1 228 ? -16.443 -5.641 38.127 1.00 97.56 228 GLU A CA 1
ATOM 1800 C C . GLU A 1 228 ? -15.895 -5.772 39.552 1.00 97.56 228 GLU A C 1
ATOM 1802 O O . GLU A 1 228 ? -16.649 -5.699 40.525 1.00 97.56 228 GLU A O 1
ATOM 1807 N N . LEU A 1 229 ? -14.571 -5.877 39.697 1.00 97.38 229 LEU A N 1
ATOM 1808 C CA . LEU A 1 229 ? -13.923 -5.956 41.005 1.00 97.38 229 LEU A CA 1
ATOM 1809 C C . LEU A 1 229 ? -14.199 -4.706 41.851 1.00 97.38 229 LEU A C 1
ATOM 1811 O O . LEU A 1 229 ? -14.592 -4.830 43.010 1.00 97.38 229 LEU A O 1
ATOM 1815 N N . LYS A 1 230 ? -14.096 -3.505 41.266 1.00 96.75 230 LYS A N 1
ATOM 1816 C CA . LYS A 1 230 ? -14.448 -2.251 41.955 1.00 96.75 230 LYS A CA 1
ATOM 1817 C C . LYS A 1 230 ? -15.915 -2.216 42.387 1.00 96.75 230 LYS A C 1
ATOM 1819 O O . LYS A 1 230 ? -16.215 -1.736 43.478 1.00 96.75 230 LYS A O 1
ATOM 1824 N N . GLN A 1 231 ? -16.837 -2.710 41.559 1.00 97.00 231 GLN A N 1
ATOM 1825 C CA . GLN A 1 231 ? -18.255 -2.775 41.928 1.00 97.00 231 GLN A CA 1
ATOM 1826 C C . GLN A 1 231 ? -18.491 -3.711 43.118 1.00 97.00 231 GLN A C 1
ATOM 1828 O O . GLN A 1 231 ? -19.223 -3.353 44.043 1.00 97.00 231 GLN A O 1
ATOM 1833 N N . LEU A 1 232 ? -17.838 -4.875 43.135 1.00 97.19 232 LEU A N 1
ATOM 1834 C CA . LEU A 1 232 ? -17.912 -5.804 44.261 1.00 97.19 232 LEU A CA 1
ATOM 1835 C C . LEU A 1 232 ? -17.318 -5.197 45.536 1.00 97.19 232 LEU A C 1
ATOM 1837 O O . LEU A 1 232 ? -17.939 -5.282 46.594 1.00 97.19 232 LEU A O 1
ATOM 1841 N N . GLU A 1 233 ? -16.162 -4.537 45.452 1.00 96.31 233 GLU A N 1
ATOM 1842 C CA . GLU A 1 233 ? -15.557 -3.841 46.594 1.00 96.31 233 GLU A CA 1
ATOM 1843 C C . GLU A 1 233 ? -16.498 -2.784 47.183 1.00 96.31 233 GLU A C 1
ATOM 1845 O O . GLU A 1 233 ? -16.701 -2.746 48.399 1.00 96.31 233 GLU A O 1
ATOM 1850 N N . LEU A 1 234 ? -17.127 -1.959 46.338 1.00 97.00 234 LEU A N 1
ATOM 1851 C CA . LEU A 1 234 ? -18.121 -0.978 46.779 1.00 97.00 234 LEU A CA 1
ATOM 1852 C C . LEU A 1 234 ? -19.313 -1.654 47.460 1.00 97.00 234 LEU A C 1
ATOM 1854 O O . LEU A 1 234 ? -19.691 -1.256 48.562 1.00 97.00 234 LEU A O 1
ATOM 1858 N N . TYR A 1 235 ? -19.854 -2.718 46.864 1.00 97.44 235 TYR A N 1
ATOM 1859 C CA . TYR A 1 235 ? -20.955 -3.483 47.446 1.00 97.44 235 TYR A CA 1
ATOM 1860 C C . TYR A 1 235 ? -20.609 -4.036 48.840 1.00 97.44 235 TYR A C 1
ATOM 1862 O O . TYR A 1 235 ? -21.393 -3.897 49.787 1.00 97.44 235 TYR A O 1
ATOM 1870 N N . TYR A 1 236 ? -19.424 -4.631 49.002 1.00 96.69 236 TYR A N 1
ATOM 1871 C CA . TYR A 1 236 ? -18.976 -5.149 50.295 1.00 96.69 236 TYR A CA 1
ATOM 1872 C C . TYR A 1 236 ? -18.725 -4.031 51.311 1.00 96.69 236 TYR A C 1
ATOM 1874 O O . TYR A 1 236 ? -19.151 -4.163 52.460 1.00 96.69 236 TYR A O 1
ATOM 1882 N N . ASN A 1 237 ? -18.122 -2.913 50.905 1.00 96.19 237 ASN A N 1
ATOM 1883 C CA . ASN A 1 237 ? -17.912 -1.752 51.773 1.00 96.19 237 ASN A CA 1
ATOM 1884 C C . ASN A 1 237 ? -19.240 -1.153 52.257 1.00 96.19 237 ASN A C 1
ATOM 1886 O O . ASN A 1 237 ? -19.406 -0.865 53.445 1.00 96.19 237 ASN A O 1
ATOM 1890 N N . GLU A 1 238 ? -20.236 -1.033 51.379 1.00 96.38 238 GLU A N 1
ATOM 1891 C CA . GLU A 1 238 ? -21.582 -0.622 51.778 1.00 96.38 238 GLU A CA 1
ATOM 1892 C C . GLU A 1 238 ? -22.227 -1.617 52.750 1.00 96.38 238 GLU A C 1
ATOM 1894 O O . GLU A 1 238 ? -22.888 -1.234 53.716 1.00 96.38 238 GLU A O 1
ATOM 1899 N N . LYS A 1 239 ? -22.048 -2.921 52.527 1.00 96.12 239 LYS A N 1
ATOM 1900 C CA . LYS A 1 239 ? -22.567 -3.949 53.435 1.00 96.12 239 LYS A CA 1
ATOM 1901 C C . LYS A 1 239 ? -21.908 -3.867 54.816 1.00 96.12 239 LYS A C 1
ATOM 1903 O O . LYS A 1 239 ? -22.607 -3.982 55.825 1.00 96.12 239 LYS A O 1
ATOM 1908 N N . ILE A 1 240 ? -20.595 -3.634 54.870 1.00 95.50 240 ILE A N 1
ATOM 1909 C CA . ILE A 1 240 ? -19.837 -3.452 56.115 1.00 95.50 240 ILE A CA 1
ATOM 1910 C C . ILE A 1 240 ? -20.325 -2.201 56.850 1.00 95.50 240 ILE A C 1
ATOM 1912 O O . ILE A 1 240 ? -20.727 -2.302 58.007 1.00 95.50 240 ILE A O 1
ATOM 1916 N N . THR A 1 241 ? -20.397 -1.052 56.178 1.00 95.69 241 THR A N 1
ATOM 1917 C CA . THR A 1 241 ? -20.871 0.210 56.782 1.00 95.69 241 THR A CA 1
ATOM 1918 C C . THR A 1 241 ? -22.320 0.118 57.277 1.00 95.69 241 THR A C 1
ATOM 1920 O O . THR A 1 241 ? -22.628 0.564 58.387 1.00 95.69 241 THR A O 1
ATOM 1923 N N . ARG A 1 242 ? -23.222 -0.540 56.532 1.00 95.38 242 ARG A N 1
ATOM 1924 C CA . ARG A 1 242 ? -24.589 -0.840 57.005 1.00 95.38 242 ARG A CA 1
ATOM 1925 C C . ARG A 1 242 ? -24.572 -1.723 58.257 1.00 95.38 242 ARG A C 1
ATOM 1927 O O . ARG A 1 242 ? -25.274 -1.427 59.229 1.00 95.38 242 ARG A O 1
ATOM 1934 N N . ALA A 1 243 ? -23.754 -2.773 58.283 1.00 95.31 243 ALA A N 1
ATOM 1935 C CA . ALA A 1 243 ? -23.628 -3.643 59.451 1.00 95.31 243 ALA A CA 1
ATOM 1936 C C . ALA A 1 243 ? -23.063 -2.896 60.674 1.00 95.31 243 ALA A C 1
ATOM 1938 O O . ALA A 1 243 ? -23.561 -3.067 61.788 1.00 95.31 243 ALA A O 1
ATOM 1939 N N . GLU A 1 244 ? -22.065 -2.035 60.481 1.00 94.88 244 GLU A N 1
ATOM 1940 C CA . GLU A 1 244 ? -21.485 -1.193 61.529 1.00 94.88 244 GLU A CA 1
ATOM 1941 C C . GLU A 1 244 ? -22.486 -0.177 62.073 1.00 94.88 244 GLU A C 1
ATOM 1943 O O . GLU A 1 244 ? -22.656 -0.091 63.289 1.00 94.88 244 GLU A O 1
ATOM 1948 N N . SER A 1 245 ? -23.219 0.525 61.205 1.00 94.50 245 SER A N 1
ATOM 1949 C CA . SER A 1 245 ? -24.267 1.464 61.630 1.00 94.50 245 SER A CA 1
ATOM 1950 C C . SER A 1 245 ? -25.347 0.768 62.469 1.00 94.50 245 SER A C 1
ATOM 1952 O O . SER A 1 245 ? -25.747 1.273 63.521 1.00 94.50 245 SER A O 1
ATOM 1954 N N . THR A 1 246 ? -25.734 -0.452 62.082 1.00 95.06 246 THR A N 1
ATOM 1955 C CA . THR A 1 246 ? -26.677 -1.286 62.836 1.00 95.06 246 THR A CA 1
ATOM 1956 C C . THR A 1 246 ? -26.100 -1.688 64.196 1.00 95.06 246 THR A C 1
ATOM 1958 O O . THR A 1 246 ? -26.788 -1.585 65.213 1.00 95.06 246 THR A O 1
ATOM 1961 N N . LYS A 1 247 ? -24.825 -2.105 64.255 1.00 94.06 247 LYS A N 1
ATOM 1962 C CA . LYS A 1 247 ? -24.133 -2.417 65.520 1.00 94.06 247 LYS A CA 1
ATOM 1963 C C . LYS A 1 247 ? -24.060 -1.195 66.439 1.00 94.06 247 LYS A C 1
ATOM 1965 O O . LYS A 1 247 ? -24.306 -1.326 67.636 1.00 94.06 247 LYS A O 1
ATOM 1970 N N . VAL A 1 248 ? -23.746 -0.016 65.899 1.00 96.19 248 VAL A N 1
ATOM 1971 C CA . VAL A 1 248 ? -23.705 1.245 66.654 1.00 96.19 248 VAL A CA 1
ATOM 1972 C C . VAL A 1 248 ? -25.092 1.603 67.188 1.00 96.19 248 VAL A C 1
ATOM 1974 O O . VAL A 1 248 ? -25.208 1.930 68.367 1.00 96.19 248 VAL A O 1
ATOM 1977 N N . SER A 1 249 ? -26.141 1.487 66.368 1.00 94.38 249 SER A N 1
ATOM 1978 C CA . SER A 1 249 ? -27.531 1.717 66.787 1.00 94.38 249 SER A CA 1
ATOM 1979 C C . SER A 1 249 ? -27.939 0.792 67.942 1.00 94.38 249 SER A C 1
ATOM 1981 O O . SER A 1 249 ? -28.351 1.267 69.000 1.00 94.38 249 SER A O 1
ATOM 1983 N N . LYS A 1 250 ? -27.699 -0.521 67.814 1.00 93.31 250 LYS A N 1
ATOM 1984 C CA . LYS A 1 250 ? -27.991 -1.496 68.881 1.00 93.31 250 LYS A CA 1
ATOM 1985 C C . LYS A 1 250 ? -27.195 -1.227 70.162 1.00 93.31 250 LYS A C 1
ATOM 1987 O O . LYS A 1 250 ? -27.737 -1.336 71.257 1.00 93.31 250 LYS A O 1
ATOM 1992 N N . ARG A 1 251 ? -25.920 -0.830 70.052 1.00 95.06 251 ARG A N 1
ATOM 1993 C CA . ARG A 1 251 ? -25.106 -0.423 71.214 1.00 95.06 251 ARG A CA 1
ATOM 1994 C C . ARG A 1 251 ? -25.681 0.804 71.924 1.00 95.06 251 ARG A C 1
ATOM 1996 O O . ARG A 1 251 ? -25.607 0.860 73.146 1.00 95.06 251 ARG A O 1
ATOM 2003 N N . LYS A 1 252 ? -26.236 1.774 71.189 1.00 95.69 252 LYS A N 1
ATOM 2004 C CA . LYS A 1 252 ? -26.917 2.935 71.788 1.00 95.69 252 LYS A CA 1
ATOM 2005 C C . LYS A 1 252 ? -28.172 2.509 72.547 1.00 95.69 252 LYS A C 1
ATOM 2007 O O . LYS A 1 252 ? -28.293 2.864 73.711 1.00 95.69 252 LYS A O 1
ATOM 2012 N N . GLN A 1 253 ? -29.024 1.684 71.935 1.00 93.38 253 GLN A N 1
ATOM 2013 C CA . GLN A 1 253 ? -30.229 1.152 72.586 1.00 93.38 253 GLN A CA 1
ATOM 2014 C C . GLN A 1 253 ? -29.901 0.369 73.867 1.00 93.38 253 GLN A C 1
ATOM 2016 O O . GLN A 1 253 ? -30.556 0.561 74.883 1.00 93.38 253 GLN A O 1
ATOM 2021 N N . LEU A 1 254 ? -28.850 -0.461 73.855 1.00 91.38 254 LEU A N 1
ATOM 2022 C CA . LEU A 1 254 ? -28.396 -1.171 75.057 1.00 91.38 254 LEU A CA 1
ATOM 2023 C C . LEU A 1 254 ? -27.936 -0.217 76.165 1.00 91.38 254 LEU A C 1
ATOM 2025 O O . LEU A 1 254 ? -28.295 -0.422 77.319 1.00 91.38 254 LEU A O 1
ATOM 2029 N N . LYS A 1 255 ? -27.174 0.832 75.828 1.00 93.88 255 LYS A N 1
ATOM 2030 C CA . LYS A 1 255 ? -26.753 1.848 76.808 1.00 93.88 255 LYS A CA 1
ATOM 2031 C C . LYS A 1 255 ? -27.936 2.620 77.387 1.00 93.88 255 LYS A C 1
ATOM 2033 O O . LYS A 1 255 ? -27.917 2.948 78.565 1.00 93.88 255 LYS A O 1
ATOM 2038 N N . GLU A 1 256 ? -28.949 2.906 76.576 1.00 92.00 256 GLU A N 1
ATOM 2039 C CA . GLU A 1 256 ? -30.156 3.608 77.016 1.00 92.00 256 GLU A CA 1
ATOM 2040 C C . GLU A 1 256 ? -31.020 2.734 77.931 1.00 92.00 256 GLU A C 1
ATOM 2042 O O . GLU A 1 256 ? -31.410 3.188 79.002 1.00 92.00 256 GLU A O 1
ATOM 2047 N N . LEU A 1 257 ? -31.223 1.457 77.586 1.00 91.62 257 LEU A N 1
ATOM 2048 C CA . LEU A 1 257 ? -31.880 0.487 78.471 1.00 91.62 257 LEU A CA 1
ATOM 2049 C C . LEU A 1 257 ? -31.109 0.293 79.780 1.00 91.62 257 LEU A C 1
ATOM 2051 O O . LEU A 1 257 ? -31.717 0.199 80.841 1.00 91.62 257 LEU A O 1
ATOM 2055 N N . GLN A 1 258 ? -29.777 0.265 79.721 1.00 91.50 258 GLN A N 1
ATOM 2056 C CA . GLN A 1 258 ? -28.940 0.182 80.914 1.00 91.50 258 GLN A CA 1
ATOM 2057 C C . GLN A 1 258 ? -29.085 1.436 81.790 1.00 91.50 258 GLN A C 1
ATOM 2059 O O . GLN A 1 258 ? -29.269 1.306 82.994 1.00 91.50 258 GLN A O 1
ATOM 2064 N N . ALA A 1 259 ? -29.090 2.636 81.201 1.00 90.31 259 ALA A N 1
ATOM 2065 C CA . ALA A 1 259 ? -29.321 3.883 81.931 1.00 90.31 259 ALA A CA 1
ATOM 2066 C C . ALA A 1 259 ? -30.729 3.942 82.554 1.00 90.31 259 ALA A C 1
ATOM 2068 O O . ALA A 1 259 ? -30.878 4.369 83.697 1.00 90.31 259 ALA A O 1
ATOM 2069 N N . GLN A 1 260 ? -31.756 3.465 81.841 1.00 87.12 260 GLN A N 1
ATOM 2070 C CA . GLN A 1 260 ? -33.116 3.340 82.373 1.00 87.12 260 GLN A CA 1
ATOM 2071 C C . GLN A 1 260 ? -33.182 2.331 83.525 1.00 87.12 260 GLN A C 1
ATOM 2073 O O . GLN A 1 260 ? -33.799 2.620 84.545 1.00 87.12 260 GLN A O 1
ATOM 2078 N N . ALA A 1 261 ? -32.521 1.177 83.408 1.00 84.56 261 ALA A N 1
ATOM 2079 C CA . ALA A 1 261 ? -32.442 0.189 84.482 1.00 84.56 261 ALA A CA 1
ATOM 2080 C C . ALA A 1 261 ? -31.681 0.725 85.707 1.00 84.56 261 ALA A C 1
ATOM 2082 O O . ALA A 1 261 ? -32.079 0.458 86.839 1.00 84.56 261 ALA A O 1
ATOM 2083 N N . GLU A 1 262 ? -30.622 1.513 85.504 1.00 86.19 262 GLU A N 1
ATOM 2084 C CA . GLU A 1 262 ? -29.904 2.202 86.580 1.00 86.19 262 GLU A CA 1
ATOM 2085 C C . GLU A 1 262 ? -30.773 3.269 87.262 1.00 86.19 262 GLU A C 1
ATOM 2087 O O . GLU A 1 262 ? -30.758 3.357 88.487 1.00 86.19 262 GLU A O 1
ATOM 2092 N N . GLU A 1 263 ? -31.564 4.046 86.515 1.00 85.25 263 GLU A N 1
ATOM 2093 C CA . GLU A 1 263 ? -32.536 4.993 87.085 1.00 85.25 263 GLU A CA 1
ATOM 2094 C C . GLU A 1 263 ? -33.665 4.284 87.836 1.00 85.25 263 GLU A C 1
ATOM 2096 O O . GLU A 1 263 ? -33.987 4.674 88.955 1.00 85.25 263 GLU A O 1
ATOM 2101 N N . ILE A 1 264 ? -34.225 3.204 87.283 1.00 84.56 264 ILE A N 1
ATOM 2102 C CA . ILE A 1 264 ? -35.229 2.382 87.970 1.00 84.56 264 ILE A CA 1
ATOM 2103 C C . ILE A 1 264 ? -34.629 1.767 89.234 1.00 84.56 264 ILE A C 1
ATOM 2105 O O . ILE A 1 264 ? -35.288 1.771 90.261 1.00 84.56 264 ILE A O 1
ATOM 2109 N N . SER A 1 265 ? -33.381 1.296 89.209 1.00 79.62 265 SER A N 1
ATOM 2110 C CA . SER A 1 265 ? -32.692 0.778 90.397 1.00 79.62 265 SER A CA 1
ATOM 2111 C C . SER A 1 265 ? -32.463 1.870 91.449 1.00 79.62 265 SER A C 1
ATOM 2113 O O . SER A 1 265 ? -32.750 1.661 92.625 1.00 79.62 265 SER A O 1
ATOM 2115 N N . LYS A 1 266 ? -32.031 3.074 91.047 1.00 82.38 266 LYS A N 1
ATOM 2116 C CA . LYS A 1 266 ? -31.891 4.228 91.956 1.00 82.38 266 LYS A CA 1
ATOM 2117 C C . LYS A 1 266 ? -33.235 4.666 92.535 1.00 82.38 266 LYS A C 1
ATOM 2119 O O . LYS A 1 266 ? -33.311 4.960 93.725 1.00 82.38 266 LYS A O 1
ATOM 2124 N N . ASN A 1 267 ? -34.290 4.702 91.725 1.00 78.88 267 ASN A N 1
ATOM 2125 C CA . ASN A 1 267 ? -35.642 5.019 92.177 1.00 78.88 267 ASN A CA 1
ATOM 2126 C C . ASN A 1 267 ? -36.208 3.916 93.066 1.00 78.88 267 ASN A C 1
ATOM 2128 O O . ASN A 1 267 ? -36.739 4.236 94.114 1.00 78.88 267 ASN A O 1
ATOM 2132 N N . ALA A 1 268 ? -35.992 2.642 92.746 1.00 76.88 268 ALA A N 1
ATOM 2133 C CA . ALA A 1 268 ? -36.354 1.518 93.600 1.00 76.88 268 ALA A CA 1
ATOM 2134 C C . ALA A 1 268 ? -35.577 1.540 94.923 1.00 76.88 268 ALA A C 1
ATOM 2136 O O . ALA A 1 268 ? -36.136 1.196 95.952 1.00 76.88 268 ALA A O 1
ATOM 2137 N N . GLN A 1 269 ? -34.319 1.994 94.944 1.00 73.75 269 GLN A N 1
ATOM 2138 C CA . GLN A 1 269 ? -33.579 2.232 96.189 1.00 73.75 269 GLN A CA 1
ATOM 2139 C C . GLN A 1 269 ? -34.139 3.422 96.982 1.00 73.75 269 GLN A C 1
ATOM 2141 O O . GLN A 1 269 ? -34.166 3.368 98.210 1.00 73.75 269 GLN A O 1
ATOM 2146 N N . ARG A 1 270 ? -34.604 4.491 96.320 1.00 71.75 270 ARG A N 1
ATOM 2147 C CA . ARG A 1 270 ? -35.304 5.616 96.974 1.00 71.75 270 ARG A CA 1
ATOM 2148 C C . ARG A 1 270 ? -36.670 5.188 97.519 1.00 71.75 270 ARG A C 1
ATOM 2150 O O . ARG A 1 270 ? -37.000 5.530 98.646 1.00 71.75 270 ARG A O 1
ATOM 2157 N N . GLU A 1 271 ? -37.420 4.397 96.762 1.00 62.19 271 GLU A N 1
ATOM 2158 C CA . GLU A 1 271 ? -38.712 3.828 97.151 1.00 62.19 271 GLU A CA 1
ATOM 2159 C C . GLU A 1 271 ? -38.566 2.741 98.216 1.00 62.19 271 GLU A C 1
ATOM 2161 O O . GLU A 1 271 ? -39.417 2.647 99.087 1.00 62.19 271 GLU A O 1
ATOM 2166 N N . ALA A 1 272 ? -37.494 1.945 98.202 1.00 61.94 272 ALA A N 1
ATOM 2167 C CA . ALA A 1 272 ? -37.178 0.998 99.268 1.00 61.94 272 ALA A CA 1
ATOM 2168 C C . ALA A 1 272 ? -36.847 1.738 100.567 1.00 61.94 272 ALA A C 1
ATOM 2170 O O . ALA A 1 272 ? -37.357 1.350 101.609 1.00 61.94 272 ALA A O 1
ATOM 2171 N N . LYS A 1 273 ? -36.103 2.853 100.498 1.00 59.66 273 LYS A N 1
ATOM 2172 C CA . LYS A 1 273 ? -35.883 3.747 101.648 1.00 59.66 273 LYS A CA 1
ATOM 2173 C C . LYS A 1 273 ? -37.184 4.401 102.137 1.00 59.66 273 LYS A C 1
ATOM 2175 O O . LYS A 1 273 ? -37.414 4.445 103.338 1.00 59.66 273 LYS A O 1
ATOM 2180 N N . GLN A 1 274 ? -38.080 4.817 101.235 1.00 55.50 274 GLN A N 1
ATOM 2181 C CA . GLN A 1 274 ? -39.417 5.314 101.606 1.00 55.50 274 GLN A CA 1
ATOM 2182 C C . GLN A 1 274 ? -40.354 4.212 102.132 1.00 55.50 274 GLN A C 1
ATOM 2184 O O . GLN A 1 274 ? -41.194 4.477 102.987 1.00 55.50 274 GLN A O 1
ATOM 2189 N N . ARG A 1 275 ? -40.225 2.965 101.663 1.00 51.19 275 ARG A N 1
ATOM 2190 C CA . ARG A 1 275 ? -40.954 1.800 102.191 1.00 51.19 275 ARG A CA 1
ATOM 2191 C C . ARG A 1 275 ? -40.393 1.322 103.523 1.00 51.19 275 ARG A C 1
ATOM 2193 O O . ARG A 1 275 ? -41.170 0.798 104.305 1.00 51.19 275 ARG A O 1
ATOM 2200 N N . GLU A 1 276 ? -39.112 1.525 103.810 1.00 47.12 276 GLU A N 1
ATOM 2201 C CA . GLU A 1 276 ? -38.549 1.332 105.153 1.00 47.12 276 GLU A CA 1
ATOM 2202 C C . GLU A 1 276 ? -39.098 2.379 106.139 1.00 47.12 276 GLU A C 1
ATOM 2204 O O . GLU A 1 276 ? -39.413 2.029 107.272 1.00 47.12 276 GLU A O 1
ATOM 2209 N N . GLU A 1 277 ? -39.334 3.620 105.695 1.00 46.84 277 GLU A N 1
ATOM 2210 C CA . GLU A 1 277 ? -39.971 4.679 106.504 1.00 46.84 277 GLU A CA 1
ATOM 2211 C C . GLU A 1 277 ? -41.499 4.524 106.648 1.00 46.84 277 GLU A C 1
ATOM 2213 O O . GLU A 1 277 ? -42.071 4.951 107.649 1.00 46.84 277 GLU A O 1
ATOM 2218 N N . LEU A 1 278 ? -42.172 3.871 105.692 1.00 44.69 278 LEU A N 1
ATOM 2219 C CA . LEU A 1 278 ? -43.616 3.585 105.731 1.00 44.69 278 LEU A CA 1
ATOM 2220 C C . LEU A 1 278 ? -43.953 2.125 106.097 1.00 44.69 278 LEU A C 1
ATOM 2222 O O . LEU A 1 278 ? -45.124 1.746 106.109 1.00 44.69 278 LEU A O 1
ATOM 2226 N N . SER A 1 279 ? -42.966 1.304 106.478 1.00 35.22 279 SER A N 1
ATOM 2227 C CA . SER A 1 279 ? -43.167 -0.050 107.028 1.00 35.22 279 SER A CA 1
ATOM 2228 C C . SER A 1 279 ? -43.511 -0.015 108.524 1.00 35.22 279 SER A C 1
ATOM 2230 O O . SER A 1 279 ? -43.068 -0.834 109.330 1.00 35.22 279 SER A O 1
ATOM 2232 N N . SER A 1 280 ? -44.357 0.931 108.903 1.00 43.69 280 SER A N 1
ATOM 2233 C CA . SER A 1 280 ? -45.223 0.819 110.063 1.00 43.69 280 SER A CA 1
ATOM 2234 C C . SER A 1 280 ? -46.611 1.166 109.559 1.00 43.69 280 SER A C 1
ATOM 2236 O O . SER A 1 280 ? -46.854 2.310 109.203 1.00 43.69 280 SER A O 1
ATOM 2238 N N . GLN A 1 281 ? -47.498 0.167 109.536 1.00 43.31 281 GLN A N 1
ATOM 2239 C CA . GLN A 1 281 ? -48.922 0.275 109.190 1.00 43.31 281 GLN A CA 1
ATOM 2240 C C . GLN A 1 281 ? -49.293 0.042 107.712 1.00 43.31 281 GLN A C 1
ATOM 2242 O O . GLN A 1 281 ? -49.767 0.925 107.008 1.00 43.31 281 GLN A O 1
ATOM 2247 N N . ALA A 1 282 ? -49.228 -1.221 107.283 1.00 37.09 282 ALA A N 1
ATOM 2248 C CA . ALA A 1 282 ? -50.066 -1.728 106.191 1.00 37.09 282 ALA A CA 1
ATOM 2249 C C . ALA A 1 282 ? -50.448 -3.201 106.421 1.00 37.09 282 ALA A C 1
ATOM 2251 O O . ALA A 1 282 ? -50.205 -4.081 105.603 1.00 37.09 282 ALA A O 1
ATOM 2252 N N . GLN A 1 283 ? -51.074 -3.472 107.567 1.00 43.22 283 GLN A N 1
ATOM 2253 C CA . GLN A 1 283 ? -51.968 -4.615 107.720 1.00 43.22 283 GLN A CA 1
ATOM 2254 C C . GLN A 1 283 ? -53.387 -4.051 107.624 1.00 43.22 283 GLN A C 1
ATOM 2256 O O . GLN A 1 283 ? -53.783 -3.292 108.506 1.00 43.22 283 GLN A O 1
ATOM 2261 N N . ARG A 1 284 ? -54.100 -4.415 106.546 1.00 42.94 284 ARG A N 1
ATOM 2262 C CA . ARG A 1 284 ? -55.556 -4.287 106.274 1.00 42.94 284 ARG A CA 1
ATOM 2263 C C . ARG A 1 284 ? -55.851 -3.646 104.915 1.00 42.94 284 ARG A C 1
ATOM 2265 O O . ARG A 1 284 ? -56.353 -2.535 104.827 1.00 42.94 284 ARG A O 1
ATOM 2272 N N . SER A 1 285 ? -55.638 -4.415 103.856 1.00 41.22 285 SER A N 1
ATOM 2273 C CA . SER A 1 285 ? -56.411 -4.282 102.611 1.00 41.22 285 SER A CA 1
ATOM 2274 C C . SER A 1 285 ? -56.327 -5.561 101.769 1.00 41.22 285 SER A C 1
ATOM 2276 O O . SER A 1 285 ? -56.281 -5.517 100.548 1.00 41.22 285 SER A O 1
ATOM 2278 N N . SER A 1 286 ? -56.333 -6.737 102.410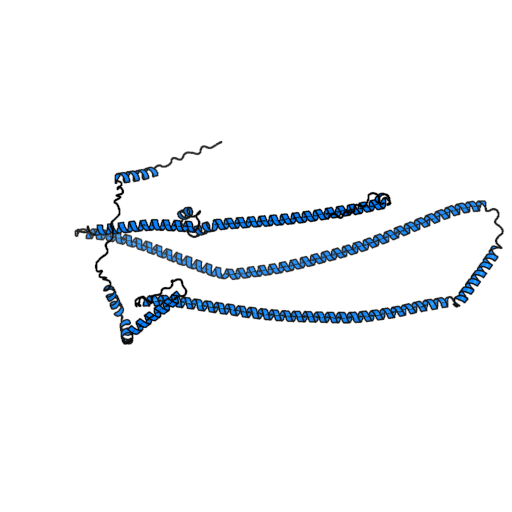 1.00 43.69 286 SER A N 1
ATOM 2279 C CA . SER A 1 286 ? -56.348 -8.023 101.685 1.00 43.69 286 SER A CA 1
ATOM 2280 C C . SER A 1 286 ? -57.759 -8.479 101.280 1.00 43.69 286 SER A C 1
ATOM 2282 O O . SER A 1 286 ? -57.901 -9.551 100.701 1.00 43.69 286 SER A O 1
ATOM 2284 N N . THR A 1 287 ? -58.804 -7.699 101.574 1.00 47.47 287 THR A N 1
ATOM 2285 C CA . THR A 1 287 ? -60.200 -8.141 101.379 1.00 47.47 287 THR A CA 1
ATOM 2286 C C . THR A 1 287 ? -60.970 -7.294 100.360 1.00 47.47 287 THR A C 1
ATOM 2288 O O . THR A 1 287 ? -61.905 -7.796 99.757 1.00 47.47 287 THR A O 1
ATOM 2291 N N . MET A 1 288 ? -60.538 -6.054 100.087 1.00 49.91 288 MET A N 1
ATOM 2292 C CA . MET A 1 288 ? -61.119 -5.190 99.037 1.00 49.91 288 MET A CA 1
ATOM 2293 C C . MET A 1 288 ? -60.568 -5.506 97.632 1.00 49.91 288 MET A C 1
ATOM 2295 O O . MET A 1 288 ? -61.310 -5.449 96.658 1.00 49.91 288 MET A O 1
ATOM 2299 N N . MET A 1 289 ? -59.295 -5.917 97.526 1.00 54.12 289 MET A N 1
ATOM 2300 C CA . MET A 1 289 ? -58.662 -6.283 96.245 1.00 54.12 289 MET A CA 1
ATOM 2301 C C . MET A 1 289 ? -59.282 -7.537 95.615 1.00 54.12 289 MET A C 1
ATOM 2303 O O . MET A 1 289 ? -59.309 -7.655 94.397 1.00 54.12 289 MET A O 1
ATOM 2307 N N . ALA A 1 290 ? -59.810 -8.459 96.430 1.00 54.78 290 ALA A N 1
ATOM 2308 C CA . ALA A 1 290 ? -60.446 -9.680 95.940 1.00 54.78 290 ALA A CA 1
ATOM 2309 C C . ALA A 1 290 ? -61.763 -9.383 95.200 1.00 54.78 290 ALA A C 1
ATOM 2311 O O . ALA A 1 290 ? -62.012 -9.955 94.142 1.00 54.78 290 ALA A O 1
ATOM 2312 N N . GLU A 1 291 ? -62.566 -8.439 95.704 1.00 59.09 291 GLU A N 1
ATOM 2313 C CA . GLU A 1 291 ? -63.805 -8.021 95.038 1.00 59.09 291 GLU A CA 1
ATOM 2314 C C . GLU A 1 291 ? -63.545 -7.175 93.784 1.00 59.09 291 GLU A C 1
ATOM 2316 O O . GLU A 1 291 ? -64.284 -7.270 92.805 1.00 59.09 291 GLU A O 1
ATOM 2321 N N . GLU A 1 292 ? -62.506 -6.335 93.781 1.00 60.44 292 GLU A N 1
ATOM 2322 C CA . GLU A 1 292 ? -62.096 -5.580 92.588 1.00 60.44 292 GLU A CA 1
ATOM 2323 C C . GLU A 1 292 ? -61.554 -6.503 91.491 1.00 60.44 292 GLU A C 1
ATOM 2325 O O . GLU A 1 292 ? -61.896 -6.343 90.319 1.00 60.44 292 GLU A O 1
ATOM 2330 N N . GLU A 1 293 ? -60.784 -7.526 91.869 1.00 60.69 293 GLU A N 1
ATOM 2331 C CA . GLU A 1 293 ? -60.290 -8.551 90.952 1.00 60.69 293 GLU A CA 1
ATOM 2332 C C . GLU A 1 293 ? -61.433 -9.432 90.419 1.00 60.69 293 GLU A C 1
ATOM 2334 O O . GLU A 1 293 ? -61.434 -9.805 89.246 1.00 60.69 293 GLU A O 1
ATOM 2339 N N . GLU A 1 294 ? -62.456 -9.712 91.229 1.00 64.56 294 GLU A N 1
ATOM 2340 C CA . GLU A 1 294 ? -63.661 -10.431 90.805 1.00 64.56 294 GLU A CA 1
ATOM 2341 C C . GLU A 1 294 ? -64.546 -9.594 89.865 1.00 64.56 294 GLU A C 1
ATOM 2343 O O . GLU A 1 294 ? -64.980 -10.093 88.823 1.00 64.56 294 GLU A O 1
ATOM 2348 N N . ARG A 1 295 ? -64.739 -8.294 90.138 1.00 69.44 295 ARG A N 1
ATOM 2349 C CA . ARG A 1 295 ? -65.416 -7.366 89.209 1.00 69.44 295 ARG A CA 1
ATOM 2350 C C . ARG A 1 295 ? -64.628 -7.193 87.909 1.00 69.44 295 ARG A C 1
ATOM 2352 O O . ARG A 1 295 ? -65.236 -7.162 86.837 1.00 69.44 295 ARG A O 1
ATOM 2359 N N . ALA A 1 296 ? -63.297 -7.151 87.964 1.00 73.62 296 ALA A N 1
ATOM 2360 C CA . ALA A 1 296 ? -62.436 -7.124 86.782 1.00 73.62 296 ALA A CA 1
ATOM 2361 C C . ALA A 1 296 ? -62.529 -8.434 85.983 1.00 73.62 296 ALA A C 1
ATOM 2363 O O . ALA A 1 296 ? -62.680 -8.388 84.763 1.00 73.62 296 ALA A O 1
ATOM 2364 N N . ARG A 1 297 ? -62.542 -9.598 86.649 1.00 72.69 297 ARG A N 1
ATOM 2365 C CA . ARG A 1 297 ? -62.768 -10.913 86.018 1.00 72.69 297 ARG A CA 1
ATOM 2366 C C . ARG A 1 297 ? -64.153 -11.014 85.385 1.00 72.69 297 ARG A C 1
ATOM 2368 O O . ARG A 1 297 ? -64.265 -11.516 84.272 1.00 72.69 297 ARG A O 1
ATOM 2375 N N . SER A 1 298 ? -65.193 -10.489 86.030 1.00 77.12 298 SER A N 1
ATOM 2376 C CA . SER A 1 298 ? -66.549 -10.433 85.470 1.00 77.12 298 SER A CA 1
ATOM 2377 C C . SER A 1 298 ? -66.633 -9.493 84.264 1.00 77.12 298 SER A C 1
ATOM 2379 O O . SER A 1 298 ? -67.252 -9.827 83.256 1.00 77.12 298 SER A O 1
ATOM 2381 N N . THR A 1 299 ? -65.967 -8.337 84.325 1.00 80.69 299 THR A N 1
ATOM 2382 C CA . THR A 1 299 ? -65.923 -7.364 83.220 1.00 80.69 299 THR A CA 1
ATOM 2383 C C . THR A 1 299 ? -65.135 -7.914 82.029 1.00 80.69 299 THR A C 1
ATOM 2385 O O . THR A 1 299 ? -65.582 -7.796 80.889 1.00 80.69 299 THR A O 1
ATOM 2388 N N . LEU A 1 300 ? -64.007 -8.585 82.281 1.00 79.25 300 LEU A N 1
ATOM 2389 C CA . LEU A 1 300 ? -63.228 -9.297 81.268 1.00 79.25 300 LEU A CA 1
ATOM 2390 C C . LEU A 1 300 ? -64.013 -10.467 80.668 1.00 79.25 300 LEU A C 1
ATOM 2392 O O . LEU A 1 300 ? -64.002 -10.625 79.452 1.00 79.25 300 LEU A O 1
ATOM 2396 N N . ASN A 1 301 ? -64.746 -11.237 81.476 1.00 76.88 301 ASN A N 1
ATOM 2397 C CA . ASN A 1 301 ? -65.605 -12.315 80.978 1.00 76.88 301 ASN A CA 1
ATOM 2398 C C . ASN A 1 301 ? -66.765 -11.788 80.128 1.00 76.88 301 ASN A C 1
ATOM 2400 O O . ASN A 1 301 ? -67.023 -12.343 79.061 1.00 76.88 301 ASN A O 1
ATOM 2404 N N . GLN A 1 302 ? -67.417 -10.692 80.532 1.00 79.69 302 GLN A N 1
ATOM 2405 C CA . GLN A 1 302 ? -68.427 -10.031 79.701 1.00 79.69 302 GLN A CA 1
ATOM 2406 C C . GLN A 1 302 ? -67.831 -9.484 78.402 1.00 79.69 302 GLN A C 1
ATOM 2408 O O . GLN A 1 302 ? -68.446 -9.620 77.348 1.00 79.69 302 GLN A O 1
ATOM 2413 N N . ALA A 1 303 ? -66.640 -8.882 78.444 1.00 78.94 303 ALA A N 1
ATOM 2414 C CA . ALA A 1 303 ? -65.947 -8.429 77.241 1.00 78.94 303 ALA A CA 1
ATOM 2415 C C . ALA A 1 303 ? -65.606 -9.611 76.321 1.00 78.94 303 ALA A C 1
ATOM 2417 O O . ALA A 1 303 ? -65.814 -9.529 75.114 1.00 78.94 303 ALA A O 1
ATOM 2418 N N . PHE A 1 304 ? -65.169 -10.737 76.884 1.00 73.19 304 PHE A N 1
ATOM 2419 C CA . PHE A 1 304 ? -64.870 -11.956 76.140 1.00 73.19 304 PHE A CA 1
ATOM 2420 C C . PHE A 1 304 ? -66.127 -12.576 75.512 1.00 73.19 304 PHE A C 1
ATOM 2422 O O . PHE A 1 304 ? -66.092 -12.982 74.353 1.00 73.19 304 PHE A O 1
ATOM 2429 N N . GLN A 1 305 ? -67.257 -12.591 76.226 1.00 76.88 305 GLN A N 1
ATOM 2430 C CA . GLN A 1 305 ? -68.557 -13.015 75.689 1.00 76.88 305 GLN A CA 1
ATOM 2431 C C . GLN A 1 305 ? -69.045 -12.089 74.575 1.00 76.88 305 GLN A C 1
ATOM 2433 O O . GLN A 1 305 ? -69.416 -12.581 73.515 1.00 76.88 305 GLN A O 1
ATOM 2438 N N . ARG A 1 306 ? -68.943 -10.765 74.747 1.00 78.62 306 ARG A N 1
ATOM 2439 C CA . ARG A 1 306 ? -69.278 -9.797 73.690 1.00 78.62 306 ARG A CA 1
ATOM 2440 C C . ARG A 1 306 ? -68.388 -9.950 72.460 1.00 78.62 306 ARG A C 1
ATOM 2442 O O . ARG A 1 306 ? -68.888 -9.871 71.346 1.00 78.62 306 ARG A O 1
ATOM 2449 N N . ILE A 1 307 ? -67.090 -10.206 72.634 1.00 75.06 307 ILE A N 1
ATOM 2450 C CA . ILE A 1 307 ? -66.176 -10.497 71.519 1.00 75.06 307 ILE A CA 1
ATOM 2451 C C . ILE A 1 307 ? -66.584 -11.803 70.833 1.00 75.06 307 ILE A C 1
ATOM 2453 O O . ILE A 1 307 ? -66.634 -11.845 69.607 1.00 75.06 307 ILE A O 1
ATOM 2457 N N . LYS A 1 308 ? -66.924 -12.848 71.597 1.00 75.19 308 LYS A N 1
ATOM 2458 C CA . LYS A 1 308 ? -67.378 -14.147 71.078 1.00 75.19 308 LYS A CA 1
ATOM 2459 C C . LYS A 1 308 ? -68.687 -14.035 70.285 1.00 75.19 308 LYS A C 1
ATOM 2461 O O . LYS A 1 308 ? -68.802 -14.640 69.224 1.00 75.19 308 LYS A O 1
ATOM 2466 N N . GLU A 1 309 ? -69.637 -13.237 70.764 1.00 77.56 309 GLU A N 1
ATOM 2467 C CA . GLU A 1 309 ? -70.912 -12.952 70.091 1.00 77.56 309 GLU A CA 1
ATOM 2468 C C . GLU A 1 309 ? -70.722 -12.075 68.846 1.00 77.56 309 GLU A C 1
ATOM 2470 O O . GLU A 1 309 ? -71.283 -12.378 67.798 1.00 77.56 309 GLU A O 1
ATOM 2475 N N . ALA A 1 310 ? -69.880 -11.038 68.921 1.00 73.75 310 ALA A N 1
ATOM 2476 C CA . ALA A 1 310 ? -69.623 -10.126 67.805 1.00 73.75 310 ALA A CA 1
ATOM 2477 C C . ALA A 1 310 ? -68.787 -10.757 66.680 1.00 73.75 310 ALA A C 1
ATOM 2479 O O . ALA A 1 310 ? -68.964 -10.413 65.515 1.00 73.75 310 ALA A O 1
ATOM 2480 N N . THR A 1 311 ? -67.872 -11.673 67.010 1.00 65.62 311 THR A N 1
ATOM 2481 C CA . THR A 1 311 ? -67.049 -12.372 66.008 1.00 65.62 311 THR A CA 1
ATOM 2482 C C . THR A 1 311 ? -67.677 -13.677 65.522 1.00 65.62 311 THR A C 1
ATOM 2484 O O . THR A 1 311 ? -67.276 -14.174 64.476 1.00 65.62 311 THR A O 1
ATOM 2487 N N . GLY A 1 312 ? -68.655 -14.245 66.241 1.00 66.38 312 GLY A N 1
ATOM 2488 C CA . GLY A 1 312 ? -69.304 -15.516 65.885 1.00 66.38 312 GLY A CA 1
ATOM 2489 C C . GLY A 1 312 ? -68.382 -16.744 65.965 1.00 66.38 312 GLY A C 1
ATOM 2490 O O . GLY A 1 312 ? -68.771 -17.844 65.572 1.00 66.38 312 GLY A O 1
ATOM 2491 N N . ILE A 1 313 ? -67.155 -16.582 66.471 1.00 66.00 313 ILE A N 1
ATOM 2492 C CA . ILE A 1 313 ? -66.135 -17.631 66.536 1.00 66.00 313 ILE A CA 1
ATOM 2493 C C . ILE A 1 313 ? -66.246 -18.327 67.895 1.00 66.00 313 ILE A C 1
ATOM 2495 O O . ILE A 1 313 ? -65.873 -17.790 68.936 1.00 66.00 313 ILE A O 1
ATOM 2499 N N . SER A 1 314 ? -66.772 -19.552 67.891 1.00 66.94 314 SER A N 1
ATOM 2500 C CA . SER A 1 314 ? -67.073 -20.299 69.120 1.00 66.94 314 SER A CA 1
ATOM 2501 C C . SER A 1 314 ? -65.836 -20.921 69.793 1.00 66.94 314 SER A C 1
ATOM 2503 O O . SER A 1 314 ? -65.903 -21.248 70.981 1.00 66.94 314 SER A O 1
ATOM 2505 N N . SER A 1 315 ? -64.716 -21.058 69.064 1.00 70.00 315 SER A N 1
ATOM 2506 C CA . SER A 1 315 ? -63.480 -21.736 69.487 1.00 70.00 315 SER A CA 1
ATOM 2507 C C . SER A 1 315 ? -62.216 -21.141 68.841 1.00 70.00 315 SER A C 1
ATOM 2509 O O . SER A 1 315 ? -62.214 -20.768 67.670 1.00 70.00 315 SER A O 1
ATOM 2511 N N . LEU A 1 316 ? -61.090 -21.147 69.568 1.00 69.62 316 LEU A N 1
ATOM 2512 C CA . LEU A 1 316 ? -59.761 -20.733 69.076 1.00 69.62 316 LEU A CA 1
ATOM 2513 C C . LEU A 1 316 ? -59.283 -21.582 67.871 1.00 69.62 316 LEU A C 1
ATOM 2515 O O . LEU A 1 316 ? -58.488 -21.121 67.052 1.00 69.62 316 LEU A O 1
ATOM 2519 N N . GLN A 1 317 ? -59.810 -22.806 67.713 1.00 72.06 317 GLN A N 1
ATOM 2520 C CA . GLN A 1 317 ? -59.581 -23.641 66.527 1.00 72.06 317 GLN A CA 1
ATOM 2521 C C . GLN A 1 317 ? -60.236 -23.083 65.261 1.00 72.06 317 GLN A C 1
ATOM 2523 O O . GLN A 1 317 ? -59.683 -23.261 64.178 1.00 72.06 317 GLN A O 1
ATOM 2528 N N . ASP A 1 318 ? -61.385 -22.420 65.363 1.00 74.19 318 ASP A N 1
ATOM 2529 C CA . ASP A 1 318 ? -62.090 -21.906 64.186 1.00 74.19 318 ASP A CA 1
ATOM 2530 C C . ASP A 1 318 ? -61.365 -20.683 63.609 1.00 74.19 318 ASP A C 1
ATOM 2532 O O . ASP A 1 318 ? -61.236 -20.557 62.393 1.00 74.19 318 ASP A O 1
ATOM 2536 N N . LEU A 1 319 ? -60.740 -19.875 64.469 1.00 72.06 319 LEU A N 1
ATOM 2537 C CA . LEU A 1 319 ? -59.849 -18.782 64.067 1.00 72.06 319 LEU A CA 1
ATOM 2538 C C . LEU A 1 319 ? -58.595 -19.309 63.337 1.00 72.06 319 LEU A C 1
ATOM 2540 O O . LEU A 1 319 ? -58.185 -18.764 62.312 1.00 72.06 319 LEU A O 1
ATOM 2544 N N . LYS A 1 320 ? -58.037 -20.441 63.798 1.00 78.44 320 LYS A N 1
ATOM 2545 C CA . LYS A 1 320 ? -56.928 -21.139 63.122 1.00 78.44 320 LYS A CA 1
ATOM 2546 C C . LYS A 1 320 ? -57.344 -21.710 61.760 1.00 78.44 320 LYS A C 1
ATOM 2548 O O . LYS A 1 320 ? -56.567 -21.626 60.814 1.00 78.44 320 LYS A O 1
ATOM 2553 N N . LYS A 1 321 ? -58.562 -22.253 61.636 1.00 78.94 321 LYS A N 1
ATOM 2554 C CA . LYS A 1 321 ? -59.105 -22.749 60.357 1.00 78.94 321 LYS A CA 1
ATOM 2555 C C . LYS A 1 321 ? -59.308 -21.620 59.345 1.00 78.94 321 LYS A C 1
ATOM 2557 O O . LYS A 1 321 ? -58.986 -21.817 58.178 1.00 78.94 321 LYS A O 1
ATOM 2562 N N . ILE A 1 322 ? -59.810 -20.460 59.777 1.00 78.56 322 ILE A N 1
ATOM 2563 C CA . ILE A 1 322 ? -60.007 -19.289 58.906 1.00 78.56 322 ILE A CA 1
ATOM 2564 C C . ILE A 1 322 ? -58.653 -18.773 58.401 1.00 78.56 322 ILE A C 1
ATOM 2566 O O . ILE A 1 322 ? -58.441 -18.721 57.195 1.00 78.56 322 ILE A O 1
ATOM 2570 N N . SER A 1 323 ? -57.688 -18.534 59.298 1.00 81.44 323 SER A N 1
ATOM 2571 C CA . SER A 1 323 ? -56.337 -18.099 58.908 1.00 81.44 323 SER A CA 1
ATOM 2572 C C . SER A 1 323 ? -55.639 -19.101 57.974 1.00 81.44 323 SER A C 1
ATOM 2574 O O . SER A 1 323 ? -55.021 -18.705 56.988 1.00 81.44 323 SER A O 1
ATOM 2576 N N . GLN A 1 324 ? -55.789 -20.407 58.222 1.00 84.88 324 GLN A N 1
ATOM 2577 C CA . GLN A 1 324 ? -55.235 -21.449 57.354 1.00 84.88 324 GLN A CA 1
ATOM 2578 C C . GLN A 1 324 ? -55.920 -21.499 55.978 1.00 84.88 324 GLN A C 1
ATOM 2580 O O . GLN A 1 324 ? -55.261 -21.789 54.977 1.00 84.88 324 GLN A O 1
ATOM 2585 N N . LYS A 1 325 ? -57.228 -21.227 55.914 1.00 88.12 325 LYS A N 1
ATOM 2586 C CA . LYS A 1 325 ? -57.984 -21.152 54.659 1.00 88.12 325 LYS A CA 1
ATOM 2587 C C . LYS A 1 325 ? -57.512 -19.972 53.810 1.00 88.12 325 LYS A C 1
ATOM 2589 O O . LYS A 1 325 ? -57.250 -20.173 52.627 1.00 88.12 325 LYS A O 1
ATOM 2594 N N . ASP A 1 326 ? -57.320 -18.803 54.415 1.00 88.44 326 ASP A N 1
ATOM 2595 C CA . ASP A 1 326 ? -56.843 -17.605 53.716 1.00 88.44 326 ASP A CA 1
ATOM 2596 C C . ASP A 1 326 ? -55.401 -17.780 53.217 1.00 88.44 326 ASP A C 1
ATOM 2598 O O . ASP A 1 326 ? -55.114 -17.507 52.052 1.00 88.44 326 ASP A O 1
ATOM 2602 N N . SER A 1 327 ? -54.504 -18.346 54.039 1.00 90.19 327 SER A N 1
ATOM 2603 C CA . SER A 1 327 ? -53.144 -18.692 53.594 1.00 90.19 327 SER A CA 1
ATOM 2604 C C . SER A 1 327 ? -53.142 -19.717 52.455 1.00 90.19 327 SER A C 1
ATOM 2606 O O . SER A 1 327 ? -52.343 -19.609 51.527 1.00 90.19 327 SER A O 1
ATOM 2608 N N . ARG A 1 328 ? -54.043 -20.710 52.485 1.00 90.62 328 ARG A N 1
ATOM 2609 C CA . ARG A 1 328 ? -54.178 -21.694 51.401 1.00 90.62 328 ARG A CA 1
ATOM 2610 C C . ARG A 1 328 ? -54.701 -21.055 50.115 1.00 90.62 328 ARG A C 1
ATOM 2612 O O . ARG A 1 328 ? -54.215 -21.412 49.046 1.00 90.62 328 ARG A O 1
ATOM 2619 N N . GLN A 1 329 ? -55.661 -20.136 50.212 1.00 92.88 329 GLN A N 1
ATOM 2620 C CA . GLN A 1 329 ? -56.191 -19.418 49.055 1.00 92.88 329 GLN A CA 1
ATOM 2621 C C . GLN A 1 329 ? -55.124 -18.515 48.430 1.00 92.88 329 GLN A C 1
ATOM 2623 O O . GLN A 1 329 ? -54.946 -18.551 47.218 1.00 92.88 329 GLN A O 1
ATOM 2628 N N . HIS A 1 330 ? -54.360 -17.784 49.246 1.00 92.69 330 HIS A N 1
ATOM 2629 C CA . HIS A 1 330 ? -53.230 -16.982 48.773 1.00 92.69 330 HIS A CA 1
ATOM 2630 C C . HIS A 1 330 ? -52.205 -17.838 48.021 1.00 92.69 330 HIS A C 1
ATOM 2632 O O . HIS A 1 330 ? -51.842 -17.509 46.900 1.00 92.69 330 HIS A O 1
ATOM 2638 N N . LEU A 1 331 ? -51.791 -18.976 48.591 1.00 94.38 331 LEU A N 1
ATOM 2639 C CA . LEU A 1 331 ? -50.858 -19.898 47.931 1.00 94.38 331 LEU A CA 1
ATOM 2640 C C . LEU A 1 331 ? -51.417 -20.482 46.628 1.00 94.38 331 LEU A C 1
ATOM 2642 O O . LEU A 1 331 ? -50.653 -20.786 45.717 1.00 94.38 331 LEU A O 1
ATOM 2646 N N . MET A 1 332 ? -52.731 -20.692 46.543 1.00 93.38 332 MET A N 1
ATOM 2647 C CA . MET A 1 332 ? -53.369 -21.175 45.320 1.00 93.38 332 MET A CA 1
ATOM 2648 C C . MET A 1 332 ? -53.376 -20.092 44.237 1.00 93.38 332 MET A C 1
ATOM 2650 O O . MET A 1 332 ? -53.002 -20.383 43.106 1.00 93.38 332 MET A O 1
ATOM 2654 N N . ASN A 1 333 ? -53.708 -18.852 44.602 1.00 95.31 333 ASN A N 1
ATOM 2655 C CA . ASN A 1 333 ? -53.659 -17.706 43.695 1.00 95.31 333 ASN A CA 1
ATOM 2656 C C . ASN A 1 333 ? -52.221 -17.444 43.213 1.00 95.31 333 ASN A C 1
ATOM 2658 O O . ASN A 1 333 ? -51.993 -17.306 42.019 1.00 95.31 333 ASN A O 1
ATOM 2662 N N . GLU A 1 334 ? -51.237 -17.472 44.116 1.00 95.44 334 GLU A N 1
ATOM 2663 C CA . GLU A 1 334 ? -49.817 -17.285 43.788 1.00 95.44 334 GLU A CA 1
ATOM 2664 C C . GLU A 1 334 ? -49.286 -18.407 42.880 1.00 95.44 334 GLU A C 1
ATOM 2666 O O . GLU A 1 334 ? -48.471 -18.170 41.991 1.00 95.44 334 GLU A O 1
ATOM 2671 N N . LYS A 1 335 ? -49.767 -19.647 43.048 1.00 95.69 335 LYS A N 1
ATOM 2672 C CA . LYS A 1 335 ? -49.467 -20.740 42.110 1.00 95.69 335 LYS A CA 1
ATOM 2673 C C . LYS A 1 335 ? -50.050 -20.483 40.726 1.00 95.69 335 LYS A C 1
ATOM 2675 O O . LYS A 1 335 ? -49.349 -20.703 39.745 1.00 95.69 335 LYS A O 1
ATOM 2680 N N . GLU A 1 336 ? -51.296 -20.027 40.652 1.00 96.94 336 GLU A N 1
ATOM 2681 C CA . GLU A 1 336 ? -51.961 -19.728 39.383 1.00 96.94 336 GLU A CA 1
ATOM 2682 C C . GLU A 1 336 ? -51.290 -18.546 38.660 1.00 96.94 336 GLU A C 1
ATOM 2684 O O . GLU A 1 336 ? -51.075 -18.595 37.450 1.00 96.94 336 GLU A O 1
ATOM 2689 N N . GLU A 1 337 ? -50.896 -17.505 39.395 1.00 96.38 337 GLU A N 1
ATOM 2690 C CA . GLU A 1 337 ? -50.121 -16.375 38.869 1.00 96.38 337 GLU A CA 1
ATOM 2691 C C . GLU A 1 337 ? -48.746 -16.823 38.366 1.00 96.38 337 GLU A C 1
ATOM 2693 O O . GLU A 1 337 ? -48.373 -16.504 37.237 1.00 96.38 337 GLU A O 1
ATOM 2698 N N . ASN A 1 338 ? -48.021 -17.630 39.145 1.00 95.00 338 ASN A N 1
ATOM 2699 C CA . ASN A 1 338 ? -46.736 -18.187 38.722 1.00 95.00 338 ASN A CA 1
ATOM 2700 C C . ASN A 1 338 ? -46.867 -19.076 37.479 1.00 95.00 338 ASN A C 1
ATOM 2702 O O . ASN A 1 338 ? -45.979 -19.064 36.631 1.00 95.00 338 ASN A O 1
ATOM 2706 N N . GLU A 1 339 ? -47.956 -19.835 37.348 1.00 97.19 339 GLU A N 1
ATOM 2707 C CA . GLU A 1 339 ? -48.216 -20.673 36.176 1.00 97.19 339 GLU A CA 1
ATOM 2708 C C . GLU A 1 339 ? -48.497 -19.832 34.924 1.00 97.19 339 GLU A C 1
ATOM 2710 O O . GLU A 1 339 ? -47.933 -20.118 33.866 1.00 97.19 339 GLU A O 1
ATOM 2715 N N . LYS A 1 340 ? -49.269 -18.744 35.053 1.00 97.44 340 LYS A N 1
ATOM 2716 C CA . LYS A 1 340 ? -49.491 -17.770 33.968 1.00 97.44 340 LYS A CA 1
ATOM 2717 C C . LYS A 1 340 ? -48.188 -17.106 33.532 1.00 97.44 340 LYS A C 1
ATOM 2719 O O . LYS A 1 340 ? -47.901 -17.056 32.339 1.00 97.44 340 LYS A O 1
ATOM 2724 N N . VAL A 1 341 ? -47.367 -16.658 34.485 1.00 96.69 341 VAL A N 1
ATOM 2725 C CA . VAL A 1 341 ? -46.049 -16.070 34.191 1.00 96.69 341 VAL A CA 1
ATOM 2726 C C . VAL A 1 341 ? -45.131 -17.100 33.525 1.00 96.69 341 VAL A C 1
ATOM 2728 O O . VAL A 1 341 ? -44.443 -16.781 32.560 1.00 96.69 341 VAL A O 1
ATOM 2731 N N . LEU A 1 342 ? -45.147 -18.360 33.971 1.00 96.44 342 LEU A N 1
ATOM 2732 C CA . LEU A 1 342 ? -44.384 -19.441 33.340 1.00 96.44 342 LEU A CA 1
ATOM 2733 C C . LEU A 1 342 ? -44.819 -19.713 31.898 1.00 96.44 342 LEU A C 1
ATOM 2735 O O . LEU A 1 342 ? -43.965 -20.016 31.068 1.00 96.44 342 LEU A O 1
ATOM 2739 N N . GLN A 1 343 ? -46.118 -19.650 31.601 1.00 97.00 343 GLN A N 1
ATOM 2740 C CA . GLN A 1 343 ? -46.631 -19.802 30.237 1.00 97.00 343 GLN A CA 1
ATOM 2741 C C . GLN A 1 343 ? -46.184 -18.637 29.350 1.00 97.00 343 GLN A C 1
ATOM 2743 O O . GLN A 1 343 ? -45.594 -18.884 28.303 1.00 97.00 343 GLN A O 1
ATOM 2748 N N . GLN A 1 344 ? -46.328 -17.395 29.818 1.00 96.94 344 GLN A N 1
ATOM 2749 C CA . GLN A 1 344 ? -45.854 -16.208 29.094 1.00 96.94 344 GLN A CA 1
ATOM 2750 C C . GLN A 1 344 ? -44.349 -16.272 28.811 1.00 96.94 344 GLN A C 1
ATOM 2752 O O . GLN A 1 344 ? -43.925 -16.079 27.678 1.00 96.94 344 GLN A O 1
ATOM 2757 N N . LEU A 1 345 ? -43.533 -16.638 29.804 1.00 97.38 345 LEU A N 1
ATOM 2758 C CA . LEU A 1 345 ? -42.086 -16.787 29.615 1.00 97.38 345 LEU A CA 1
ATOM 2759 C C . LEU A 1 345 ? -41.723 -17.908 28.631 1.00 97.38 345 LEU A C 1
ATOM 2761 O O . LEU A 1 345 ? -40.691 -17.828 27.963 1.00 97.38 345 LEU A O 1
ATOM 2765 N N . LYS A 1 346 ? -42.533 -18.970 28.537 1.00 97.25 346 LYS A N 1
ATOM 2766 C CA . LYS A 1 346 ? -42.335 -20.027 27.532 1.00 97.25 346 LYS A CA 1
ATOM 2767 C C . LYS A 1 346 ? -42.659 -19.522 26.131 1.00 97.25 346 LYS A C 1
ATOM 2769 O O . LYS A 1 346 ? -41.849 -19.742 25.238 1.00 97.25 346 LYS A O 1
ATOM 2774 N N . GLU A 1 347 ? -43.773 -18.817 25.965 1.00 97.56 347 GLU A N 1
ATOM 2775 C CA . GLU A 1 347 ? -44.167 -18.206 24.689 1.00 97.56 347 GLU A CA 1
ATOM 2776 C C . GLU A 1 347 ? -43.132 -17.167 24.232 1.00 97.56 347 GLU A C 1
ATOM 2778 O O . GLU A 1 347 ? -42.649 -17.221 23.103 1.00 97.56 347 GLU A O 1
ATOM 2783 N N . GLU A 1 348 ? -42.693 -16.277 25.128 1.00 96.38 348 GLU A N 1
ATOM 2784 C CA . GLU A 1 348 ? -41.633 -15.303 24.844 1.00 96.38 348 GLU A CA 1
ATOM 2785 C C . GLU A 1 348 ? -40.318 -15.984 24.454 1.00 96.38 348 GLU A C 1
ATOM 2787 O O . GLU A 1 348 ? -39.638 -15.544 23.523 1.00 96.38 348 GLU A O 1
ATOM 2792 N N . ARG A 1 349 ? -39.956 -17.084 25.128 1.00 96.75 349 ARG A N 1
ATOM 2793 C CA . ARG A 1 349 ? -38.770 -17.873 24.780 1.00 96.75 349 ARG A CA 1
ATOM 2794 C C . ARG A 1 349 ? -38.897 -18.495 23.390 1.00 96.75 349 ARG A C 1
ATOM 2796 O O . ARG A 1 349 ? -37.907 -18.501 22.661 1.00 96.75 349 ARG A O 1
ATOM 2803 N N . GLU A 1 350 ? -40.058 -19.041 23.038 1.00 97.38 350 GLU A N 1
ATOM 2804 C CA . GLU A 1 350 ? -40.302 -19.635 21.718 1.00 97.38 350 GLU A CA 1
ATOM 2805 C C . GLU A 1 350 ? -40.196 -18.577 20.617 1.00 97.38 350 GLU A C 1
ATOM 2807 O O . GLU A 1 350 ? -39.394 -18.747 19.698 1.00 97.38 350 GLU A O 1
ATOM 2812 N N . ILE A 1 351 ? -40.863 -17.431 20.784 1.00 97.25 351 ILE A N 1
ATOM 2813 C CA . ILE A 1 351 ? -40.782 -16.295 19.853 1.00 97.25 351 ILE A CA 1
ATOM 2814 C C . ILE A 1 351 ? -39.335 -15.801 19.713 1.00 97.25 351 ILE A C 1
ATOM 2816 O O . ILE A 1 351 ? -38.853 -15.536 18.609 1.00 97.25 351 ILE A O 1
ATOM 2820 N N . LEU A 1 352 ? -38.603 -15.668 20.823 1.00 97.12 352 LEU A N 1
ATOM 2821 C CA . LEU A 1 352 ? -37.208 -15.229 20.786 1.00 97.12 352 LEU A CA 1
ATOM 2822 C C . LEU A 1 352 ? -36.309 -16.250 20.073 1.00 97.12 352 LEU A C 1
ATOM 2824 O O . LEU A 1 352 ? -35.387 -15.863 19.353 1.00 97.12 352 LEU A O 1
ATOM 2828 N N . ASN A 1 353 ? -36.581 -17.542 20.246 1.00 95.81 353 ASN A N 1
ATOM 2829 C CA . ASN A 1 353 ? -35.842 -18.615 19.594 1.00 95.81 353 ASN A CA 1
ATOM 2830 C C . ASN A 1 353 ? -36.108 -18.665 18.080 1.00 95.81 353 ASN A C 1
ATOM 2832 O O . ASN A 1 353 ? -35.164 -18.828 17.308 1.00 95.81 353 ASN A O 1
ATOM 2836 N N . GLU A 1 354 ? -37.355 -18.467 17.649 1.00 97.44 354 GLU A N 1
ATOM 2837 C CA . GLU A 1 354 ? -37.711 -18.322 16.230 1.00 97.44 354 GLU A CA 1
ATOM 2838 C C . GLU A 1 354 ? -37.014 -17.108 15.609 1.00 97.44 354 GLU A C 1
ATOM 2840 O O . GLU A 1 354 ? -36.312 -17.243 14.608 1.00 97.44 354 GLU A O 1
ATOM 2845 N N . ASN A 1 355 ? -37.088 -15.944 16.263 1.00 96.38 355 ASN A N 1
ATOM 2846 C CA . ASN A 1 355 ? -36.393 -14.734 15.817 1.00 96.38 355 ASN A CA 1
ATOM 2847 C C . ASN A 1 355 ? -34.876 -14.938 15.701 1.00 96.38 355 ASN A C 1
ATOM 2849 O O . ASN A 1 355 ? -34.240 -14.446 14.764 1.00 96.38 355 ASN A O 1
ATOM 2853 N N . PHE A 1 356 ? -34.274 -15.663 16.646 1.00 95.56 356 PHE A N 1
ATOM 2854 C CA . PHE A 1 356 ? -32.853 -15.988 16.600 1.00 95.56 356 PHE A CA 1
ATOM 2855 C C . PHE A 1 356 ? -32.507 -16.873 15.396 1.00 95.56 356 PHE A C 1
ATOM 2857 O O . PHE A 1 356 ? -31.527 -16.603 14.694 1.00 95.56 356 PHE A O 1
ATOM 2864 N N . GLN A 1 357 ? -33.315 -17.899 15.128 1.00 96.38 357 GLN A N 1
ATOM 2865 C CA . GLN A 1 357 ? -33.115 -18.799 13.997 1.00 96.38 357 GLN A CA 1
ATOM 2866 C C . GLN A 1 357 ? -33.283 -18.065 12.657 1.00 96.38 357 GLN A C 1
ATOM 2868 O O . GLN A 1 357 ? -32.413 -18.169 11.791 1.00 96.38 357 GLN A O 1
ATOM 2873 N N . ASP A 1 358 ? -34.301 -17.216 12.536 1.00 96.75 358 ASP A N 1
ATOM 2874 C CA . ASP A 1 358 ? -34.516 -16.327 11.393 1.00 96.75 358 ASP A CA 1
ATOM 2875 C C . ASP A 1 358 ? -33.311 -15.421 11.128 1.00 96.75 358 ASP A C 1
ATOM 2877 O O . ASP A 1 358 ? -32.852 -15.261 9.993 1.00 96.75 358 ASP A O 1
ATOM 2881 N N . MET A 1 359 ? -32.779 -14.798 12.181 1.00 93.81 359 MET A N 1
ATOM 2882 C CA . MET A 1 359 ? -31.616 -13.920 12.072 1.00 93.81 359 MET A CA 1
ATOM 2883 C C . MET A 1 359 ? -30.365 -14.694 11.658 1.00 93.81 359 MET A C 1
ATOM 2885 O O . MET A 1 359 ? -29.575 -14.200 10.846 1.00 93.81 359 MET A O 1
ATOM 2889 N N . LYS A 1 360 ? -30.198 -15.921 12.157 1.00 97.31 360 LYS A N 1
ATOM 2890 C CA . LYS A 1 360 ? -29.110 -16.817 11.761 1.00 97.31 360 LYS A CA 1
ATOM 2891 C C . LYS A 1 360 ? -29.211 -17.193 10.283 1.00 97.31 360 LYS A C 1
ATOM 2893 O O . LYS A 1 360 ? -28.216 -17.085 9.567 1.00 97.31 360 LYS A O 1
ATOM 2898 N N . GLU A 1 361 ? -30.396 -17.565 9.810 1.00 96.06 361 GLU A N 1
ATOM 2899 C CA . GLU A 1 361 ? -30.637 -17.923 8.408 1.00 96.06 361 GLU A CA 1
ATOM 2900 C C . GLU A 1 361 ? -30.448 -16.726 7.474 1.00 96.06 361 GLU A C 1
ATOM 2902 O O . GLU A 1 361 ? -29.731 -16.830 6.478 1.00 96.06 361 GLU A O 1
ATOM 2907 N N . LYS A 1 362 ? -30.971 -15.548 7.840 1.00 95.50 362 LYS A N 1
ATOM 2908 C CA . LYS A 1 362 ? -30.752 -14.294 7.097 1.00 95.50 362 LYS A CA 1
ATOM 2909 C C . LYS A 1 362 ? -29.270 -13.939 7.014 1.00 95.50 362 LYS A C 1
ATOM 2911 O O . LYS A 1 362 ? -28.802 -13.489 5.969 1.00 95.50 362 LYS A O 1
ATOM 2916 N N . THR A 1 363 ? -28.517 -14.146 8.091 1.00 93.69 363 THR A N 1
ATOM 2917 C CA . THR A 1 363 ? -27.070 -13.885 8.109 1.00 93.69 363 THR A CA 1
ATOM 2918 C C . THR A 1 363 ? -26.314 -14.885 7.233 1.00 93.69 363 THR A C 1
ATOM 2920 O O . THR A 1 363 ? -25.454 -14.483 6.450 1.00 93.69 363 THR A O 1
ATOM 2923 N N . ALA A 1 364 ? -26.668 -16.170 7.296 1.00 95.56 364 ALA A N 1
ATOM 2924 C CA . ALA A 1 364 ? -26.078 -17.206 6.452 1.00 95.56 364 ALA A CA 1
ATOM 2925 C C . ALA A 1 364 ? -26.369 -16.975 4.957 1.00 95.56 364 ALA A C 1
ATOM 2927 O O . ALA A 1 364 ? -25.463 -17.089 4.130 1.00 95.56 364 ALA A O 1
ATOM 2928 N N . ALA A 1 365 ? -27.600 -16.585 4.614 1.00 95.56 365 ALA A N 1
ATOM 2929 C CA . ALA A 1 365 ? -27.999 -16.256 3.249 1.00 95.56 365 ALA A CA 1
ATOM 2930 C C . ALA A 1 365 ? -27.231 -15.040 2.705 1.00 95.56 365 ALA A C 1
ATOM 2932 O O . ALA A 1 365 ? -26.708 -15.097 1.591 1.00 95.56 365 ALA A O 1
ATOM 2933 N N . LYS A 1 366 ? -27.088 -13.972 3.507 1.00 96.69 366 LYS A N 1
ATOM 2934 C CA . LYS A 1 366 ? -26.272 -12.799 3.148 1.00 96.69 366 LYS A CA 1
ATOM 2935 C C . LYS A 1 366 ? -24.816 -13.180 2.899 1.00 96.69 366 LYS A C 1
ATOM 2937 O O . LYS A 1 366 ? -24.280 -12.845 1.852 1.00 96.69 366 LYS A O 1
ATOM 2942 N N . LEU A 1 367 ? -24.207 -13.958 3.795 1.00 96.00 367 LEU A N 1
ATOM 2943 C CA . LEU A 1 367 ? -22.820 -14.399 3.634 1.00 96.00 367 LEU A CA 1
ATOM 2944 C C . LEU A 1 367 ? -22.624 -15.250 2.367 1.00 96.00 367 LEU A C 1
ATOM 2946 O O . LEU A 1 367 ? -21.613 -15.120 1.678 1.00 96.00 367 LEU A O 1
ATOM 2950 N N . CYS A 1 368 ? -23.590 -16.115 2.046 1.00 95.56 368 CYS A N 1
ATOM 2951 C CA . CYS A 1 368 ? -23.570 -16.905 0.818 1.00 95.56 368 CYS A CA 1
ATOM 2952 C C . CYS A 1 368 ? -23.660 -16.009 -0.429 1.00 95.56 368 CYS A C 1
ATOM 2954 O O . CYS A 1 368 ? -22.840 -16.150 -1.338 1.00 95.56 368 CYS A O 1
ATOM 2956 N N . SER A 1 369 ? -24.594 -15.053 -0.435 1.00 95.62 369 SER A N 1
ATOM 2957 C CA . SER A 1 369 ? -24.753 -14.059 -1.503 1.00 95.62 369 SER A CA 1
ATOM 2958 C C . SER A 1 369 ? -23.483 -13.226 -1.700 1.00 95.62 369 SER A C 1
ATOM 2960 O O . SER A 1 369 ? -22.994 -13.089 -2.821 1.00 95.62 369 SER A O 1
ATOM 2962 N N . ASP A 1 370 ? -22.892 -12.723 -0.617 1.00 92.81 370 ASP A N 1
ATOM 2963 C CA . ASP A 1 370 ? -21.671 -11.915 -0.667 1.00 92.81 370 ASP A CA 1
ATOM 2964 C C . ASP A 1 370 ? -20.491 -12.716 -1.224 1.00 92.81 370 ASP A C 1
ATOM 2966 O O . ASP A 1 370 ? -19.724 -12.216 -2.050 1.00 92.81 370 ASP A O 1
ATOM 2970 N N . LYS A 1 371 ? -20.369 -13.992 -0.835 1.00 95.69 371 LYS A N 1
ATOM 2971 C CA . LYS A 1 371 ? -19.343 -14.892 -1.372 1.00 95.69 371 LYS A CA 1
ATOM 2972 C C . LYS A 1 371 ? -19.517 -15.116 -2.876 1.00 95.69 371 LYS A C 1
ATOM 2974 O O . LYS A 1 371 ? -18.535 -15.029 -3.610 1.00 95.69 371 LYS A O 1
ATOM 2979 N N . GLN A 1 372 ? -20.746 -15.345 -3.340 1.00 96.31 372 GLN A N 1
ATOM 2980 C CA . GLN A 1 372 ? -21.043 -15.488 -4.769 1.00 96.31 372 GLN A CA 1
ATOM 2981 C C . GLN A 1 372 ? -20.701 -14.212 -5.548 1.00 96.31 372 GLN A C 1
ATOM 2983 O O . GLN A 1 372 ? -20.029 -14.280 -6.577 1.00 96.31 372 GLN A O 1
ATOM 2988 N N . MET A 1 373 ? -21.090 -13.042 -5.037 1.00 94.06 373 MET A N 1
ATOM 2989 C CA . MET A 1 373 ? -20.765 -11.754 -5.657 1.00 94.06 373 MET A CA 1
ATOM 2990 C C . MET A 1 373 ? -19.257 -11.515 -5.729 1.00 94.06 373 MET A C 1
ATOM 2992 O O . MET A 1 373 ? -18.740 -11.055 -6.749 1.00 94.06 373 MET A O 1
ATOM 2996 N N . LEU A 1 374 ? -18.530 -11.866 -4.671 1.00 96.56 374 LEU A N 1
ATOM 2997 C CA . LEU A 1 374 ? -17.080 -11.753 -4.626 1.00 96.56 374 LEU A CA 1
ATOM 2998 C C . LEU A 1 374 ? -16.402 -12.680 -5.647 1.00 96.56 374 LEU A C 1
ATOM 3000 O O . LEU A 1 374 ? -15.441 -12.268 -6.300 1.00 96.56 374 LEU A O 1
ATOM 3004 N N . ASP A 1 375 ? -16.918 -13.892 -5.841 1.00 96.81 375 ASP A N 1
ATOM 3005 C CA . ASP A 1 375 ? -16.415 -14.818 -6.856 1.00 96.81 375 ASP A CA 1
ATOM 3006 C C . ASP A 1 375 ? -16.704 -14.324 -8.285 1.00 96.81 375 ASP A C 1
ATOM 3008 O O . ASP A 1 375 ? -15.808 -14.366 -9.131 1.00 96.81 375 ASP A O 1
ATOM 3012 N N . VAL A 1 376 ? -17.883 -13.745 -8.547 1.00 97.38 376 VAL A N 1
ATOM 3013 C CA . VAL A 1 376 ? -18.195 -13.092 -9.835 1.00 97.38 376 VAL A CA 1
ATOM 3014 C C . VAL A 1 376 ? -17.256 -11.911 -10.098 1.00 97.38 376 VAL A C 1
ATOM 3016 O O . VAL A 1 376 ? -16.700 -11.786 -11.192 1.00 97.38 376 VAL A O 1
ATOM 3019 N N . CYS A 1 377 ? -17.013 -11.062 -9.095 1.00 93.31 377 CYS A N 1
ATOM 3020 C CA . CYS A 1 377 ? -16.070 -9.948 -9.204 1.00 93.31 377 CYS A CA 1
ATOM 3021 C C . CYS A 1 377 ? -14.644 -10.432 -9.504 1.00 93.31 377 CYS A C 1
ATOM 3023 O O . CYS A 1 377 ? -13.981 -9.875 -10.382 1.00 93.31 377 CYS A O 1
ATOM 3025 N N . LYS A 1 378 ? -14.181 -11.499 -8.838 1.00 95.31 378 LYS A N 1
ATOM 3026 C CA . LYS A 1 378 ? -12.874 -12.119 -9.116 1.00 95.31 378 LYS A CA 1
ATOM 3027 C C . LYS A 1 378 ? -12.786 -12.651 -10.542 1.00 95.31 378 LYS A C 1
ATOM 3029 O O . LYS A 1 378 ? -11.786 -12.406 -11.213 1.00 95.31 378 LYS A O 1
ATOM 3034 N N . GLN A 1 379 ? -13.817 -13.349 -11.017 1.00 96.75 379 GLN A N 1
ATOM 3035 C CA . GLN A 1 379 ? -13.854 -13.866 -12.386 1.00 96.75 379 GLN A CA 1
ATOM 3036 C C . GLN A 1 379 ? -13.821 -12.730 -13.412 1.00 96.75 379 GLN A C 1
ATOM 3038 O O . GLN A 1 379 ? -13.044 -12.787 -14.365 1.00 96.75 379 GLN A O 1
ATOM 3043 N N . ARG A 1 380 ? -14.594 -11.658 -13.191 1.00 95.19 380 ARG A N 1
ATOM 3044 C CA . ARG A 1 380 ? -14.590 -10.477 -14.065 1.00 95.19 380 ARG A CA 1
ATOM 3045 C C . ARG A 1 380 ? -13.229 -9.787 -14.082 1.00 95.19 380 ARG A C 1
ATOM 3047 O O . ARG A 1 380 ? -12.759 -9.413 -15.154 1.00 95.19 380 ARG A O 1
ATOM 3054 N N . LEU A 1 381 ? -12.582 -9.658 -12.925 1.00 95.62 381 LEU A N 1
ATOM 3055 C CA . LEU A 1 381 ? -11.236 -9.101 -12.824 1.00 95.62 381 LEU A CA 1
ATOM 3056 C C . LEU A 1 381 ? -10.216 -9.957 -13.585 1.00 95.62 381 LEU A C 1
ATOM 3058 O O . LEU A 1 381 ? -9.431 -9.421 -14.359 1.00 95.62 381 LEU A O 1
ATOM 3062 N N . GLN A 1 382 ? -10.254 -11.283 -13.426 1.00 96.50 382 GLN A N 1
ATOM 3063 C CA . GLN A 1 382 ? -9.371 -12.192 -14.164 1.00 96.50 382 GLN A CA 1
ATOM 3064 C C . GLN A 1 382 ? -9.603 -12.127 -15.677 1.00 96.50 382 GLN A C 1
ATOM 3066 O O . GLN A 1 382 ? -8.641 -12.126 -16.442 1.00 96.50 382 GLN A O 1
ATOM 3071 N N . ALA A 1 383 ? -10.860 -12.050 -16.120 1.00 95.75 383 ALA A N 1
ATOM 3072 C CA . ALA A 1 383 ? -11.193 -11.907 -17.533 1.00 95.75 383 ALA A CA 1
ATOM 3073 C C . ALA A 1 383 ? -10.662 -10.584 -18.110 1.00 95.75 383 ALA A C 1
ATOM 3075 O O . ALA A 1 383 ? -10.056 -10.584 -19.179 1.00 95.75 383 ALA A O 1
ATOM 3076 N N . GLN A 1 384 ? -10.823 -9.478 -17.377 1.00 92.94 384 GLN A N 1
ATOM 3077 C CA . GLN A 1 384 ? -10.282 -8.172 -17.762 1.00 92.94 384 GLN A CA 1
ATOM 3078 C C . GLN A 1 384 ? -8.753 -8.170 -17.798 1.00 92.94 384 GLN A C 1
ATOM 3080 O O . GLN A 1 384 ? -8.168 -7.671 -18.752 1.00 92.94 384 GLN A O 1
ATOM 3085 N N . GLN A 1 385 ? -8.099 -8.793 -16.817 1.00 95.19 385 GLN A N 1
ATOM 3086 C CA . GLN A 1 385 ? -6.643 -8.909 -16.799 1.00 95.19 385 GLN A CA 1
ATOM 3087 C C . GLN A 1 385 ? -6.128 -9.670 -18.027 1.00 95.19 385 GLN A C 1
ATOM 3089 O O . GLN A 1 385 ? -5.256 -9.174 -18.733 1.00 95.19 385 GLN A O 1
ATOM 3094 N N . ARG A 1 386 ? -6.727 -10.828 -18.337 1.00 96.44 386 ARG A N 1
ATOM 3095 C CA . ARG A 1 386 ? -6.381 -11.610 -19.536 1.00 96.44 386 ARG A CA 1
ATOM 3096 C C . ARG A 1 386 ? -6.595 -10.817 -20.820 1.00 96.44 386 ARG A C 1
ATOM 3098 O O . ARG A 1 386 ? -5.784 -10.914 -21.734 1.00 96.44 386 ARG A O 1
ATOM 3105 N N . TRP A 1 387 ? -7.673 -10.039 -20.892 1.00 96.81 387 TRP A N 1
ATOM 3106 C CA . TRP A 1 387 ? -7.944 -9.179 -22.038 1.00 96.81 387 TRP A CA 1
ATOM 3107 C C . TRP A 1 387 ? -6.885 -8.079 -22.189 1.00 96.81 387 TRP A C 1
ATOM 3109 O O . TRP A 1 387 ? -6.352 -7.896 -23.281 1.00 96.81 387 TRP A O 1
ATOM 3119 N N . CYS A 1 388 ? -6.515 -7.408 -21.096 1.00 95.25 388 CYS A N 1
ATOM 3120 C CA . CYS A 1 388 ? -5.440 -6.417 -21.089 1.00 95.25 388 CYS A CA 1
ATOM 3121 C C . CYS A 1 388 ? -4.106 -7.025 -21.534 1.00 95.25 388 CYS A C 1
ATOM 3123 O O . CYS A 1 388 ? -3.409 -6.432 -22.354 1.00 95.25 388 CYS A O 1
ATOM 3125 N N . ASP A 1 389 ? -3.758 -8.206 -21.026 1.00 95.94 389 ASP A N 1
ATOM 3126 C CA . ASP A 1 389 ? -2.506 -8.880 -21.369 1.00 95.94 389 ASP A CA 1
ATOM 3127 C C . ASP A 1 389 ? -2.491 -9.306 -22.847 1.00 95.94 389 ASP A C 1
ATOM 3129 O O . ASP A 1 389 ? -1.519 -9.045 -23.553 1.00 95.94 389 ASP A O 1
ATOM 3133 N N . ALA A 1 390 ? -3.602 -9.846 -23.361 1.00 96.25 390 ALA A N 1
ATOM 3134 C CA . ALA A 1 390 ? -3.749 -10.158 -24.783 1.00 96.25 390 ALA A CA 1
ATOM 3135 C C . ALA A 1 390 ? -3.677 -8.902 -25.672 1.00 96.25 390 ALA A C 1
ATOM 3137 O O . ALA A 1 390 ? -3.086 -8.936 -26.750 1.00 96.25 390 ALA A O 1
ATOM 3138 N N . SER A 1 391 ? -4.254 -7.782 -25.227 1.00 94.50 391 SER A N 1
ATOM 3139 C CA . SER A 1 391 ? -4.191 -6.508 -25.949 1.00 94.50 391 SER A CA 1
ATOM 3140 C C . SER A 1 391 ? -2.775 -5.928 -25.973 1.00 94.50 391 SER A C 1
ATOM 3142 O O . SER A 1 391 ? -2.360 -5.395 -27.002 1.00 94.50 391 SER A O 1
ATOM 3144 N N . LYS A 1 392 ? -2.023 -6.047 -24.871 1.00 95.69 392 LYS A N 1
ATOM 3145 C CA . LYS A 1 392 ? -0.612 -5.635 -24.791 1.00 95.69 392 LYS A CA 1
ATOM 3146 C C . LYS A 1 392 ? 0.272 -6.467 -25.707 1.00 95.69 392 LYS A C 1
ATOM 3148 O O . LYS A 1 392 ? 1.095 -5.904 -26.418 1.00 95.69 392 LYS A O 1
ATOM 3153 N N . GLU A 1 393 ? 0.078 -7.784 -25.721 1.00 97.31 393 GLU A N 1
ATOM 3154 C CA . GLU A 1 393 ? 0.812 -8.669 -26.627 1.00 97.31 393 GLU A CA 1
ATOM 3155 C C . GLU A 1 393 ? 0.518 -8.309 -28.089 1.00 97.31 393 GLU A C 1
ATOM 3157 O O . GLU A 1 393 ? 1.438 -8.151 -28.889 1.00 97.31 393 GLU A O 1
ATOM 3162 N N . ARG A 1 394 ? -0.757 -8.069 -28.424 1.00 97.06 394 ARG A N 1
ATOM 3163 C CA . ARG A 1 394 ? -1.150 -7.627 -29.768 1.00 97.06 394 ARG A CA 1
ATOM 3164 C C . ARG A 1 394 ? -0.509 -6.289 -30.146 1.00 97.06 394 ARG A C 1
ATOM 3166 O O . ARG A 1 394 ? -0.041 -6.153 -31.270 1.00 97.06 394 ARG A O 1
ATOM 3173 N N . HIS A 1 395 ? -0.461 -5.329 -29.221 1.00 95.25 395 HIS A N 1
ATOM 3174 C CA . HIS A 1 395 ? 0.243 -4.059 -29.433 1.00 95.25 395 HIS A CA 1
ATOM 3175 C C . HIS A 1 395 ? 1.736 -4.278 -29.671 1.00 95.25 395 HIS A C 1
ATOM 3177 O O . HIS A 1 395 ? 2.255 -3.812 -30.674 1.00 95.25 395 HIS A O 1
ATOM 3183 N N . SER A 1 396 ? 2.408 -5.071 -28.835 1.00 96.12 396 SER A N 1
ATOM 3184 C CA . SER A 1 396 ? 3.836 -5.353 -29.012 1.00 96.12 396 SER A CA 1
ATOM 3185 C C . SER A 1 396 ? 4.142 -6.015 -30.361 1.00 96.12 396 SER A C 1
ATOM 3187 O O . SER A 1 396 ? 5.162 -5.723 -30.986 1.00 96.12 396 SER A O 1
ATOM 3189 N N . GLN A 1 397 ? 3.264 -6.900 -30.839 1.00 96.44 397 GLN A N 1
ATOM 3190 C CA . GLN A 1 397 ? 3.384 -7.504 -32.168 1.00 96.44 397 GLN A CA 1
ATOM 3191 C C . GLN A 1 397 ? 3.199 -6.477 -33.294 1.00 96.44 397 GLN A C 1
ATOM 3193 O O . GLN A 1 397 ? 3.955 -6.503 -34.270 1.00 96.44 397 GLN A O 1
ATOM 3198 N N . LEU A 1 398 ? 2.234 -5.562 -33.159 1.00 96.44 398 LEU A N 1
ATOM 3199 C CA . LEU A 1 398 ? 2.040 -4.462 -34.106 1.00 96.44 398 LEU A CA 1
ATOM 3200 C C . LEU A 1 398 ? 3.249 -3.523 -34.120 1.00 96.44 398 LEU A C 1
ATOM 3202 O O . LEU A 1 398 ? 3.763 -3.249 -35.198 1.00 96.44 398 LEU A O 1
ATOM 3206 N N . ASP A 1 399 ? 3.776 -3.135 -32.960 1.00 92.88 399 ASP A N 1
ATOM 3207 C CA . ASP A 1 399 ? 4.953 -2.266 -32.853 1.00 92.88 399 ASP A CA 1
ATOM 3208 C C . ASP A 1 399 ? 6.168 -2.881 -33.559 1.00 92.88 399 ASP A C 1
ATOM 3210 O O . ASP A 1 399 ? 6.833 -2.224 -34.360 1.00 92.88 399 ASP A O 1
ATOM 3214 N N . LYS A 1 400 ? 6.425 -4.181 -33.343 1.00 95.50 400 LYS A N 1
ATOM 3215 C CA . LYS A 1 400 ? 7.488 -4.915 -34.055 1.00 95.50 400 LYS A CA 1
ATOM 3216 C C . LYS A 1 400 ? 7.279 -4.893 -35.569 1.00 95.50 400 LYS A C 1
ATOM 3218 O O . LYS A 1 400 ? 8.243 -4.738 -36.315 1.00 95.50 400 LYS A O 1
ATOM 3223 N N . THR A 1 401 ? 6.033 -5.046 -36.016 1.00 94.00 401 THR A N 1
ATOM 3224 C CA . THR A 1 401 ? 5.681 -5.030 -37.441 1.00 94.00 401 THR A CA 1
ATOM 3225 C C . THR A 1 401 ? 5.882 -3.640 -38.041 1.00 94.00 401 THR A C 1
ATOM 3227 O O . THR A 1 401 ? 6.466 -3.531 -39.113 1.00 94.00 401 THR A O 1
ATOM 3230 N N . VAL A 1 402 ? 5.480 -2.574 -37.343 1.00 89.12 402 VAL A N 1
ATOM 3231 C CA . VAL A 1 402 ? 5.677 -1.187 -37.792 1.00 89.12 402 VAL A CA 1
ATOM 3232 C C . VAL A 1 402 ? 7.162 -0.844 -37.870 1.00 89.12 402 VAL A C 1
ATOM 3234 O O . VAL A 1 402 ? 7.603 -0.307 -38.882 1.00 89.12 402 VAL A O 1
ATOM 3237 N N . VAL A 1 403 ? 7.959 -1.212 -36.862 1.00 90.38 403 VAL A N 1
ATOM 3238 C CA . VAL A 1 403 ? 9.420 -1.020 -36.897 1.00 90.38 403 VAL A CA 1
ATOM 3239 C C . VAL A 1 403 ? 10.041 -1.781 -38.068 1.00 90.38 403 VAL A C 1
ATOM 3241 O O . VAL A 1 403 ? 10.867 -1.227 -38.791 1.00 90.38 403 VAL A O 1
ATOM 3244 N N . PHE A 1 404 ? 9.625 -3.029 -38.301 1.00 92.00 404 PHE A N 1
ATOM 3245 C CA . PHE A 1 404 ? 10.093 -3.807 -39.447 1.00 92.00 404 PHE A CA 1
ATOM 3246 C C . PHE A 1 404 ? 9.742 -3.138 -40.783 1.00 92.00 404 PHE A C 1
ATOM 3248 O O . PHE A 1 404 ? 10.611 -3.022 -41.645 1.00 92.00 404 PHE A O 1
ATOM 3255 N N . ILE A 1 405 ? 8.500 -2.667 -40.945 1.00 89.19 405 ILE A N 1
ATOM 3256 C CA . ILE A 1 405 ? 8.050 -1.964 -42.154 1.00 89.19 405 ILE A CA 1
ATOM 3257 C C . ILE A 1 405 ? 8.848 -0.674 -42.355 1.00 89.19 405 ILE A C 1
ATOM 3259 O O . ILE A 1 405 ? 9.301 -0.442 -43.469 1.00 89.19 405 ILE A O 1
ATOM 3263 N N . ARG A 1 406 ? 9.096 0.111 -41.298 1.00 88.50 406 ARG A N 1
ATOM 3264 C CA . ARG A 1 406 ? 9.889 1.351 -41.355 1.00 88.50 406 ARG A CA 1
ATOM 3265 C C . ARG A 1 406 ? 11.318 1.097 -41.844 1.00 88.50 406 ARG A C 1
ATOM 3267 O O . ARG A 1 406 ? 11.783 1.729 -42.788 1.00 88.50 406 ARG A O 1
ATOM 3274 N N . VAL A 1 407 ? 11.996 0.105 -41.266 1.00 89.19 407 VAL A N 1
ATOM 3275 C CA . VAL A 1 407 ? 13.350 -0.280 -41.702 1.00 89.19 407 VAL A CA 1
ATOM 3276 C C . VAL A 1 407 ? 13.335 -0.798 -43.144 1.00 89.19 407 VAL A C 1
ATOM 3278 O O . VAL A 1 407 ? 14.255 -0.545 -43.925 1.00 89.19 407 VAL A O 1
ATOM 3281 N N . TRP A 1 408 ? 12.293 -1.540 -43.524 1.00 90.12 408 TRP A N 1
ATOM 3282 C CA . TRP A 1 408 ? 12.156 -2.045 -44.884 1.00 90.12 408 TRP A CA 1
ATOM 3283 C C . TRP A 1 408 ? 11.886 -0.928 -45.900 1.00 90.12 408 TRP A C 1
ATOM 3285 O O . TRP A 1 408 ? 12.502 -0.950 -46.965 1.00 90.12 40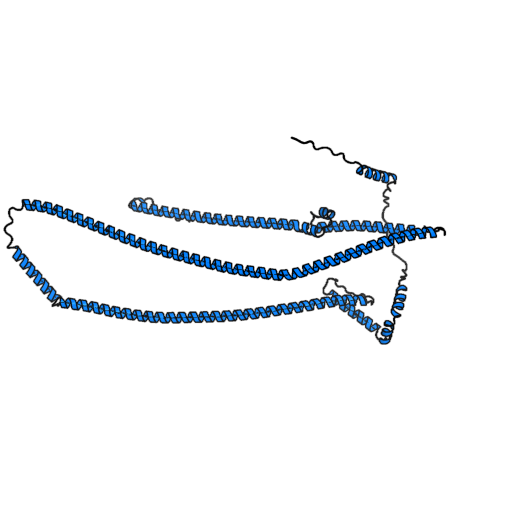8 TRP A O 1
ATOM 3295 N N . SER A 1 409 ? 11.043 0.058 -45.575 1.00 88.75 409 SER A N 1
ATOM 3296 C CA . SER A 1 409 ? 10.762 1.213 -46.435 1.00 88.75 409 SER A CA 1
ATOM 3297 C C . SER A 1 409 ? 12.005 2.071 -46.645 1.00 88.75 409 SER A C 1
ATOM 3299 O O . SER A 1 409 ? 12.305 2.426 -47.781 1.00 88.75 409 SER A O 1
ATOM 3301 N N . GLU A 1 410 ? 12.790 2.317 -45.593 1.00 88.44 410 GLU A N 1
ATOM 3302 C CA . GLU A 1 410 ? 14.085 3.009 -45.691 1.00 88.44 410 GLU A CA 1
ATOM 3303 C C . GLU A 1 410 ? 15.042 2.264 -46.623 1.00 88.44 410 GLU A C 1
ATOM 3305 O O . GLU A 1 410 ? 15.580 2.825 -47.580 1.00 88.44 410 GLU A O 1
ATOM 3310 N N . ARG A 1 411 ? 15.186 0.950 -46.416 1.00 91.06 411 ARG A N 1
ATOM 3311 C CA . ARG A 1 411 ? 16.052 0.116 -47.253 1.00 91.06 411 ARG A CA 1
ATOM 3312 C C . ARG A 1 411 ? 15.581 0.050 -48.705 1.00 91.06 411 ARG A C 1
ATOM 3314 O O . ARG A 1 411 ? 16.410 -0.066 -49.613 1.00 91.06 411 ARG A O 1
ATOM 3321 N N . LEU A 1 412 ? 14.272 0.043 -48.941 1.00 89.06 412 LEU A N 1
ATOM 3322 C CA . LEU A 1 412 ? 13.706 0.048 -50.284 1.00 89.06 412 LEU A CA 1
ATOM 3323 C C . LEU A 1 412 ? 13.976 1.390 -50.973 1.00 89.06 412 LEU A C 1
ATOM 3325 O O . LEU A 1 412 ? 14.482 1.395 -52.097 1.00 89.06 412 LEU A O 1
ATOM 3329 N N . ALA A 1 413 ? 13.739 2.505 -50.284 1.00 87.69 413 ALA A N 1
ATOM 3330 C CA . ALA A 1 413 ? 14.025 3.842 -50.788 1.00 87.69 413 ALA A CA 1
ATOM 3331 C C . ALA A 1 413 ? 15.506 4.008 -51.155 1.00 87.69 413 ALA A C 1
ATOM 3333 O O . ALA A 1 413 ? 15.827 4.491 -52.245 1.00 87.69 413 ALA A O 1
ATOM 3334 N N . ASP A 1 414 ? 16.410 3.500 -50.313 1.00 87.50 414 ASP A N 1
ATOM 3335 C CA . ASP A 1 414 ? 17.852 3.483 -50.568 1.00 87.50 414 ASP A CA 1
ATOM 3336 C C . ASP A 1 414 ? 18.234 2.723 -51.842 1.00 87.50 414 ASP A C 1
ATOM 3338 O O . ASP A 1 414 ? 19.152 3.128 -52.561 1.00 87.50 414 ASP A O 1
ATOM 3342 N N . ARG A 1 415 ? 17.543 1.617 -52.146 1.00 88.06 415 ARG A N 1
ATOM 3343 C CA . ARG A 1 415 ? 17.760 0.852 -53.386 1.00 88.06 415 ARG A CA 1
ATOM 3344 C C . ARG A 1 415 ? 17.194 1.569 -54.610 1.00 88.06 415 ARG A C 1
ATOM 3346 O O . ARG A 1 415 ? 17.740 1.425 -55.702 1.00 88.06 415 ARG A O 1
ATOM 3353 N N . LEU A 1 416 ? 16.120 2.336 -54.440 1.00 86.50 416 LEU A N 1
ATOM 3354 C CA . LEU A 1 416 ? 15.429 3.039 -55.521 1.00 86.50 416 LEU A CA 1
ATOM 3355 C C . LEU A 1 416 ? 15.942 4.470 -55.752 1.00 86.50 416 LEU A C 1
ATOM 3357 O O . LEU A 1 416 ? 15.530 5.109 -56.719 1.00 86.50 416 LEU A O 1
ATOM 3361 N N . LYS A 1 417 ? 16.886 4.973 -54.942 1.00 83.06 417 LYS A N 1
ATOM 3362 C CA . LYS A 1 417 ? 17.424 6.352 -55.008 1.00 83.06 417 LYS A CA 1
ATOM 3363 C C . LYS A 1 417 ? 17.942 6.801 -56.380 1.00 83.06 417 LYS A C 1
ATOM 3365 O O . LYS A 1 417 ? 18.039 7.992 -56.652 1.00 83.06 417 LYS A O 1
ATOM 3370 N N . HIS A 1 418 ? 18.290 5.856 -57.249 1.00 82.19 418 HIS A N 1
ATOM 3371 C CA . HIS A 1 418 ? 18.819 6.113 -58.590 1.00 82.19 418 HIS A CA 1
ATOM 3372 C C . HIS A 1 418 ? 17.731 6.487 -59.613 1.00 82.19 418 HIS A C 1
ATOM 3374 O O . HIS A 1 418 ? 18.042 6.970 -60.703 1.00 82.19 418 HIS A O 1
ATOM 3380 N N . ILE A 1 419 ? 16.459 6.251 -59.283 1.00 82.50 419 ILE A N 1
ATOM 3381 C CA . ILE A 1 419 ? 15.309 6.524 -60.143 1.00 82.50 419 ILE A CA 1
ATOM 3382 C C . ILE A 1 419 ? 14.800 7.930 -59.823 1.00 82.50 419 ILE A C 1
ATOM 3384 O O . ILE A 1 419 ? 14.290 8.189 -58.735 1.00 82.50 419 ILE A O 1
ATOM 3388 N N . LYS A 1 420 ? 14.966 8.852 -60.776 1.00 79.12 420 LYS A N 1
ATOM 3389 C CA . LYS A 1 420 ? 14.521 10.242 -60.633 1.00 79.12 420 LYS A CA 1
ATOM 3390 C C . LYS A 1 420 ? 13.004 10.337 -60.820 1.00 79.12 420 LYS A C 1
ATOM 3392 O O . LYS A 1 420 ? 12.503 9.943 -61.872 1.00 79.12 420 LYS A O 1
ATOM 3397 N N . LEU A 1 421 ? 12.317 10.880 -59.817 1.00 76.56 421 LEU A N 1
ATOM 3398 C CA . LEU A 1 421 ? 10.921 11.316 -59.894 1.00 76.56 421 LEU A CA 1
ATOM 3399 C C . LEU A 1 421 ? 10.843 12.822 -60.233 1.00 76.56 421 LEU A C 1
ATOM 3401 O O . LEU A 1 421 ? 11.802 13.550 -59.946 1.00 76.56 421 LEU A O 1
ATOM 3405 N N . PRO A 1 422 ? 9.724 13.299 -60.813 1.00 73.31 422 PRO A N 1
ATOM 3406 C CA . PRO A 1 422 ? 9.435 14.728 -60.970 1.00 73.31 422 PRO A CA 1
ATOM 3407 C C . PRO A 1 422 ? 9.471 15.472 -59.622 1.00 73.31 422 PRO A C 1
ATOM 3409 O O . PRO A 1 422 ? 9.066 14.918 -58.601 1.00 73.31 422 PRO A O 1
ATOM 3412 N N . GLU A 1 423 ? 9.964 16.714 -59.611 1.00 60.12 423 GLU A N 1
ATOM 3413 C CA . GLU A 1 423 ? 10.238 17.504 -58.392 1.00 60.12 423 GLU A CA 1
ATOM 3414 C C . GLU A 1 423 ? 9.015 17.774 -57.502 1.00 60.12 423 GLU A C 1
ATOM 3416 O O . GLU A 1 423 ? 9.176 17.832 -56.286 1.00 60.12 423 GLU A O 1
ATOM 3421 N N . ASP A 1 424 ? 7.804 17.790 -58.062 1.00 61.38 424 ASP A N 1
ATOM 3422 C CA . ASP A 1 424 ? 6.548 18.025 -57.328 1.00 61.38 424 ASP A CA 1
ATOM 3423 C C . ASP A 1 424 ? 6.099 16.860 -56.420 1.00 61.38 424 ASP A C 1
ATOM 3425 O O . ASP A 1 424 ? 5.065 16.955 -55.763 1.00 61.38 424 ASP A O 1
ATOM 3429 N N . ARG A 1 425 ? 6.822 15.730 -56.404 1.00 58.94 425 ARG A N 1
ATOM 3430 C CA . ARG A 1 425 ? 6.418 14.498 -55.691 1.00 58.94 425 ARG A CA 1
ATOM 3431 C C . ARG A 1 425 ? 7.437 13.993 -54.668 1.00 58.94 425 ARG A C 1
ATOM 3433 O O . ARG A 1 425 ? 7.416 12.817 -54.314 1.00 58.94 425 ARG A O 1
ATOM 3440 N N . ARG A 1 426 ? 8.377 14.836 -54.240 1.00 60.91 426 ARG A N 1
ATOM 3441 C CA . ARG A 1 426 ? 9.379 14.455 -53.232 1.00 60.91 426 ARG A CA 1
ATOM 3442 C C . ARG A 1 426 ? 8.816 14.633 -51.823 1.00 60.91 426 ARG A C 1
ATOM 3444 O O . ARG A 1 426 ? 8.126 15.612 -51.569 1.00 60.91 426 ARG A O 1
ATOM 3451 N N . VAL A 1 427 ? 9.154 13.694 -50.937 1.00 61.75 427 VAL A N 1
ATOM 3452 C CA . VAL A 1 427 ? 8.772 13.670 -49.514 1.00 61.75 427 VAL A CA 1
ATOM 3453 C C . VAL A 1 427 ? 9.037 15.037 -48.877 1.00 61.75 427 VAL A C 1
ATOM 3455 O O . VAL A 1 427 ? 10.172 15.520 -48.884 1.00 61.75 427 VAL A O 1
ATOM 3458 N N . THR A 1 428 ? 7.984 15.659 -48.347 1.00 62.94 428 THR A N 1
ATOM 3459 C CA . THR A 1 428 ? 8.040 17.005 -47.739 1.00 62.94 428 THR A CA 1
ATOM 3460 C C . THR A 1 428 ? 7.949 16.953 -46.217 1.00 62.94 428 THR A C 1
ATOM 3462 O O . THR A 1 428 ? 8.145 17.973 -45.553 1.00 62.94 428 THR A O 1
ATOM 3465 N N . VAL A 1 429 ? 7.649 15.782 -45.652 1.00 65.06 429 VAL A N 1
ATOM 3466 C CA . VAL A 1 429 ? 7.430 15.613 -44.217 1.00 65.06 429 VAL A CA 1
ATOM 3467 C C . VAL A 1 429 ? 8.738 15.405 -43.456 1.00 65.06 429 VAL A C 1
ATOM 3469 O O . VAL A 1 429 ? 9.712 14.832 -43.945 1.00 65.06 429 VAL A O 1
ATOM 3472 N N . CYS A 1 430 ? 8.753 15.916 -42.223 1.00 69.81 430 CYS A N 1
ATOM 3473 C CA . CYS A 1 430 ? 9.868 15.795 -41.293 1.00 69.81 430 CYS A CA 1
ATOM 3474 C C . CYS A 1 430 ? 10.233 14.313 -41.052 1.00 69.81 430 CYS A C 1
ATOM 3476 O O . CYS A 1 430 ? 9.336 13.543 -40.703 1.00 69.81 430 CYS A O 1
ATOM 3478 N N . PRO A 1 431 ? 11.522 13.923 -41.123 1.00 69.56 431 PRO A N 1
ATOM 3479 C CA . PRO A 1 431 ? 11.984 12.548 -40.879 1.00 69.56 431 PRO A CA 1
ATOM 3480 C C . PRO A 1 431 ? 11.622 11.963 -39.505 1.00 69.56 431 PRO A C 1
ATOM 3482 O O . PRO A 1 431 ? 11.695 10.755 -39.305 1.00 69.56 431 PRO A O 1
ATOM 3485 N N . GLU A 1 432 ? 11.259 12.813 -38.543 1.00 68.00 432 GLU A N 1
ATOM 3486 C CA . GLU A 1 432 ? 10.877 12.417 -37.183 1.00 68.00 432 GLU A CA 1
ATOM 3487 C C . GLU A 1 432 ? 9.367 12.152 -37.025 1.00 68.00 432 GLU A C 1
ATOM 3489 O O . GLU A 1 432 ? 8.939 11.685 -35.971 1.00 68.00 432 GLU A O 1
ATOM 3494 N N . SER A 1 433 ? 8.550 12.446 -38.045 1.00 80.12 433 SER A N 1
ATOM 3495 C CA . SER A 1 433 ? 7.103 12.197 -38.022 1.00 80.12 433 SER A CA 1
ATOM 3496 C C . SER A 1 433 ? 6.783 10.730 -38.313 1.00 80.12 433 SER A C 1
ATOM 3498 O O . SER A 1 433 ? 7.397 10.112 -39.181 1.00 80.12 433 SER A O 1
ATOM 3500 N N . ASP A 1 434 ? 5.750 10.184 -37.669 1.00 73.00 434 ASP A N 1
ATOM 3501 C CA . ASP A 1 434 ? 5.224 8.859 -38.015 1.00 73.00 434 ASP A CA 1
ATOM 3502 C C . ASP A 1 434 ? 4.619 8.820 -39.429 1.00 73.00 434 ASP A C 1
ATOM 3504 O O . ASP A 1 434 ? 4.508 7.753 -40.017 1.00 73.00 434 ASP A O 1
ATOM 3508 N N . GLU A 1 435 ? 4.294 9.963 -40.028 1.00 79.94 435 GLU A N 1
ATOM 3509 C CA . GLU A 1 435 ? 3.812 10.037 -41.414 1.00 79.94 435 GLU A CA 1
ATOM 3510 C C . GLU A 1 435 ? 4.945 9.867 -42.446 1.00 79.94 435 GLU A C 1
ATOM 3512 O O . GLU A 1 435 ? 4.690 9.502 -43.591 1.00 79.94 435 GLU A O 1
ATOM 3517 N N . TYR A 1 436 ? 6.210 10.038 -42.039 1.00 84.00 436 TYR A N 1
ATOM 3518 C CA . TYR A 1 436 ? 7.372 9.989 -42.933 1.00 84.00 436 TYR A CA 1
ATOM 3519 C C . TYR A 1 436 ? 7.538 8.639 -43.644 1.00 84.00 436 TYR A C 1
ATOM 3521 O O . TYR A 1 436 ? 7.834 8.594 -44.836 1.00 84.00 436 TYR A O 1
ATOM 3529 N N . PHE A 1 437 ? 7.330 7.519 -42.940 1.00 83.56 437 PHE A N 1
ATOM 3530 C CA . PHE A 1 437 ? 7.500 6.197 -43.554 1.00 83.56 437 PHE A CA 1
ATOM 3531 C C . PHE A 1 437 ? 6.377 5.865 -44.548 1.00 83.56 437 PHE A C 1
ATOM 3533 O O . PHE A 1 437 ? 6.607 5.081 -45.467 1.00 83.56 437 PHE A O 1
ATOM 3540 N N . LEU A 1 438 ? 5.181 6.445 -44.373 1.00 86.25 438 LEU A N 1
ATOM 3541 C CA . LEU A 1 438 ? 4.070 6.287 -45.314 1.00 86.25 438 LEU A CA 1
ATOM 3542 C C . LEU A 1 438 ? 4.378 7.032 -46.613 1.00 86.25 438 LEU A C 1
ATOM 3544 O O . LEU A 1 438 ? 4.330 6.425 -47.677 1.00 86.25 438 LEU A O 1
ATOM 3548 N N . GLU A 1 439 ? 4.825 8.287 -46.523 1.00 85.31 439 GLU A N 1
ATOM 3549 C CA . GLU A 1 439 ? 5.261 9.040 -47.707 1.00 85.31 439 GLU A CA 1
ATOM 3550 C C . GLU A 1 439 ? 6.445 8.369 -48.416 1.00 85.31 439 GLU A C 1
ATOM 3552 O O . GLU A 1 439 ? 6.529 8.368 -49.643 1.00 85.31 439 GLU A O 1
ATOM 3557 N N . LEU A 1 440 ? 7.356 7.756 -47.654 1.00 86.12 440 LEU A N 1
ATOM 3558 C CA . LEU A 1 440 ? 8.477 7.011 -48.215 1.00 86.12 440 LEU A CA 1
ATOM 3559 C C . LEU A 1 440 ? 8.022 5.753 -48.968 1.00 86.12 440 LEU A C 1
ATOM 3561 O O . LEU A 1 440 ? 8.614 5.404 -49.992 1.00 86.12 440 LEU A O 1
ATOM 3565 N N . LEU A 1 441 ? 6.989 5.064 -48.473 1.00 87.56 441 LEU A N 1
ATOM 3566 C CA . LEU A 1 441 ? 6.380 3.929 -49.166 1.00 87.56 441 LEU A CA 1
ATOM 3567 C C . LEU A 1 441 ? 5.683 4.373 -50.455 1.00 87.56 441 LEU A C 1
ATOM 3569 O O . LEU A 1 441 ? 5.922 3.745 -51.485 1.00 87.56 441 LEU A O 1
ATOM 3573 N N . ASP A 1 442 ? 4.931 5.473 -50.423 1.00 87.88 442 ASP A N 1
ATOM 3574 C CA . ASP A 1 442 ? 4.290 6.051 -51.612 1.00 87.88 442 ASP A CA 1
ATOM 3575 C C . ASP A 1 442 ? 5.342 6.467 -52.660 1.00 87.88 442 ASP A C 1
ATOM 3577 O O . ASP A 1 442 ? 5.206 6.200 -53.857 1.00 87.88 442 ASP A O 1
ATOM 3581 N N . GLU A 1 443 ? 6.462 7.061 -52.227 1.00 86.19 443 GLU A N 1
ATOM 3582 C CA . GLU A 1 443 ? 7.575 7.395 -53.122 1.00 86.19 443 GLU A CA 1
ATOM 3583 C C . GLU A 1 443 ? 8.217 6.134 -53.726 1.00 86.19 443 GLU A C 1
ATOM 3585 O O . GLU A 1 443 ? 8.578 6.107 -54.910 1.00 86.19 443 GLU A O 1
ATOM 3590 N N . CYS A 1 444 ? 8.369 5.075 -52.927 1.00 88.81 444 CYS A N 1
ATOM 3591 C CA . CYS A 1 444 ? 8.867 3.791 -53.407 1.00 88.81 444 CYS A CA 1
ATOM 3592 C C . CYS A 1 444 ? 7.918 3.161 -54.431 1.00 88.81 444 CYS A C 1
ATOM 3594 O O . CYS A 1 444 ? 8.403 2.661 -55.445 1.00 88.81 444 CYS A O 1
ATOM 3596 N N . GLU A 1 445 ? 6.604 3.209 -54.203 1.00 89.44 445 GLU A N 1
ATOM 3597 C CA . GLU A 1 445 ? 5.582 2.719 -55.135 1.00 89.44 445 GLU A CA 1
ATOM 3598 C C . GLU A 1 445 ? 5.690 3.436 -56.485 1.00 89.44 445 GLU A C 1
ATOM 3600 O O . GLU A 1 445 ? 5.911 2.791 -57.510 1.00 89.44 445 GLU A O 1
ATOM 3605 N N . LEU A 1 446 ? 5.717 4.772 -56.483 1.00 89.06 446 LEU A N 1
ATOM 3606 C CA . LEU A 1 446 ? 5.877 5.566 -57.705 1.00 89.06 446 LEU A CA 1
ATOM 3607 C C . LEU A 1 446 ? 7.184 5.254 -58.454 1.00 89.06 446 LEU A C 1
ATOM 3609 O O . LEU A 1 446 ? 7.214 5.196 -59.686 1.00 89.06 446 LEU A O 1
ATOM 3613 N N . LYS A 1 447 ? 8.296 5.050 -57.734 1.00 88.50 447 LYS A N 1
ATOM 3614 C CA . LYS A 1 447 ? 9.576 4.657 -58.353 1.00 88.50 447 LYS A CA 1
ATOM 3615 C C . LYS A 1 447 ? 9.524 3.247 -58.936 1.00 88.50 447 LYS A C 1
ATOM 3617 O O . LYS A 1 447 ? 10.158 3.006 -59.968 1.00 88.50 447 LYS A O 1
ATOM 3622 N N . LEU A 1 448 ? 8.816 2.326 -58.284 1.00 89.19 448 LEU A N 1
ATOM 3623 C CA . LEU A 1 448 ? 8.612 0.965 -58.774 1.00 89.19 448 LEU A CA 1
ATOM 3624 C C . LEU A 1 448 ? 7.726 0.948 -60.021 1.00 89.19 448 LEU A C 1
ATOM 3626 O O . LEU A 1 448 ? 8.067 0.226 -60.954 1.00 89.19 448 LEU A O 1
ATOM 3630 N N . ASP A 1 449 ? 6.697 1.790 -60.103 1.00 89.06 449 ASP A N 1
ATOM 3631 C CA . ASP A 1 449 ? 5.871 1.940 -61.308 1.00 89.06 449 ASP A CA 1
ATOM 3632 C C . ASP A 1 449 ? 6.693 2.445 -62.498 1.00 89.06 449 ASP A C 1
ATOM 3634 O O . ASP A 1 449 ? 6.681 1.846 -63.573 1.00 89.06 449 ASP A O 1
ATOM 3638 N N . VAL A 1 450 ? 7.524 3.473 -62.293 1.00 87.62 450 VAL A N 1
ATOM 3639 C CA . VAL A 1 450 ? 8.450 3.965 -63.332 1.00 87.62 450 VAL A CA 1
ATOM 3640 C C . VAL A 1 450 ? 9.439 2.876 -63.767 1.00 87.62 450 VAL A C 1
ATOM 3642 O O . VAL A 1 450 ? 9.842 2.806 -64.933 1.00 87.62 450 VAL A O 1
ATOM 3645 N N . LEU A 1 451 ? 9.887 2.028 -62.837 1.00 85.62 451 LEU A N 1
ATOM 3646 C CA . LEU A 1 451 ? 10.748 0.891 -63.155 1.00 85.62 451 LEU A CA 1
ATOM 3647 C C . LEU A 1 451 ? 9.988 -0.180 -63.946 1.00 85.62 451 LEU A C 1
ATOM 3649 O O . LEU A 1 451 ? 10.542 -0.720 -64.904 1.00 85.62 451 LEU A O 1
ATOM 3653 N N . LEU A 1 452 ? 8.735 -0.451 -63.587 1.00 85.94 452 LEU 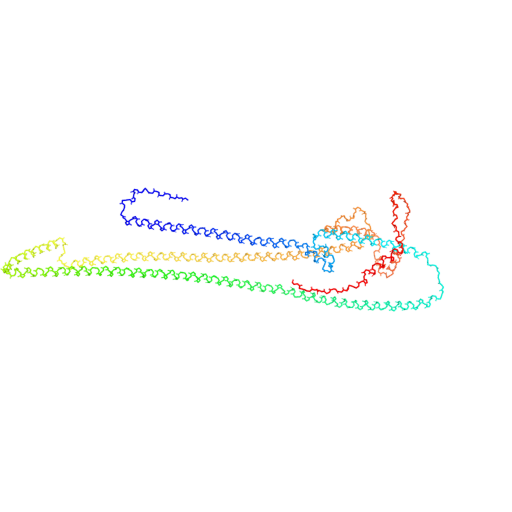A N 1
ATOM 3654 C CA . LEU A 1 452 ? 7.860 -1.395 -64.270 1.00 85.94 452 LEU A CA 1
ATOM 3655 C C . LEU A 1 452 ? 7.602 -0.953 -65.716 1.00 85.94 452 LEU A C 1
ATOM 3657 O O . LEU A 1 452 ? 7.820 -1.747 -66.629 1.00 85.94 452 LEU A O 1
ATOM 3661 N N . GLU A 1 453 ? 7.260 0.317 -65.942 1.00 87.31 453 GLU A N 1
ATOM 3662 C CA . GLU A 1 453 ? 7.097 0.901 -67.282 1.00 87.31 453 GLU A CA 1
ATOM 3663 C C . GLU A 1 453 ? 8.378 0.767 -68.120 1.00 87.31 453 GLU A C 1
ATOM 3665 O O . GLU A 1 453 ? 8.341 0.382 -69.287 1.00 87.31 453 GLU A O 1
ATOM 3670 N N . LYS A 1 454 ? 9.552 1.012 -67.519 1.00 82.56 454 LYS A N 1
ATOM 3671 C CA . LYS A 1 454 ? 10.854 0.861 -68.198 1.00 82.56 454 LYS A CA 1
ATOM 3672 C C . LYS A 1 454 ? 11.222 -0.587 -68.511 1.00 82.56 454 LYS A C 1
ATOM 3674 O O . LYS A 1 454 ? 12.110 -0.810 -69.343 1.00 82.56 454 LYS A O 1
ATOM 3679 N N . LEU A 1 455 ? 10.641 -1.554 -67.808 1.00 81.50 455 LEU A N 1
ATOM 3680 C CA . LEU A 1 455 ? 10.824 -2.985 -68.050 1.00 81.50 455 LEU A CA 1
ATOM 3681 C C . LEU A 1 455 ? 9.751 -3.556 -68.981 1.00 81.50 455 LEU A C 1
ATOM 3683 O O . LEU A 1 455 ? 9.968 -4.608 -69.584 1.00 81.50 455 LEU A O 1
ATOM 3687 N N . GLN A 1 456 ? 8.626 -2.863 -69.139 1.00 82.69 456 GLN A N 1
ATOM 3688 C CA . GLN A 1 456 ? 7.542 -3.263 -70.017 1.00 82.69 456 GLN A CA 1
ATOM 3689 C C . GLN A 1 456 ? 8.032 -3.339 -71.472 1.00 82.69 456 GLN A C 1
ATOM 3691 O O . GLN A 1 456 ? 8.650 -2.416 -71.999 1.00 82.69 456 GLN A O 1
ATOM 3696 N N . GLY A 1 457 ? 7.801 -4.485 -72.118 1.00 76.31 457 GLY A N 1
ATOM 3697 C CA . GLY A 1 457 ? 8.266 -4.756 -73.484 1.00 76.31 457 GLY A CA 1
ATOM 3698 C C . GLY A 1 457 ? 9.717 -5.247 -73.605 1.00 76.31 457 GLY A C 1
ATOM 3699 O O . GLY A 1 457 ? 10.162 -5.503 -74.722 1.00 76.31 457 GLY A O 1
ATOM 3700 N N . LYS A 1 458 ? 10.453 -5.419 -72.496 1.00 79.12 458 LYS A N 1
ATOM 3701 C CA . LYS A 1 458 ? 11.791 -6.037 -72.494 1.00 79.12 458 LYS A CA 1
ATOM 3702 C C . LYS A 1 458 ? 11.727 -7.528 -72.155 1.00 79.12 458 LYS A C 1
ATOM 3704 O O . LYS A 1 458 ? 10.905 -7.958 -71.349 1.00 79.12 458 LYS A O 1
ATOM 3709 N N . ASP A 1 459 ? 12.635 -8.314 -72.734 1.00 81.56 459 ASP A N 1
ATOM 3710 C CA . ASP A 1 459 ? 12.772 -9.746 -72.441 1.00 81.56 459 ASP A CA 1
ATOM 3711 C C . ASP A 1 459 ? 13.426 -9.956 -71.060 1.00 81.56 459 ASP A C 1
ATOM 3713 O O . ASP A 1 459 ? 14.649 -10.031 -70.910 1.00 81.56 459 ASP A O 1
ATOM 3717 N N . LEU A 1 460 ? 12.584 -9.994 -70.024 1.00 78.12 460 LEU A N 1
ATOM 3718 C CA . LEU A 1 460 ? 12.959 -10.223 -68.625 1.00 78.12 460 LEU A CA 1
ATOM 3719 C C . LEU A 1 460 ? 13.849 -11.471 -68.426 1.00 78.12 460 LEU A C 1
ATOM 3721 O O . LEU A 1 460 ? 14.853 -11.357 -67.718 1.00 78.12 460 LEU A O 1
ATOM 3725 N N . PRO A 1 461 ? 13.554 -12.644 -69.028 1.00 79.19 461 PRO A N 1
ATOM 3726 C CA . PRO A 1 461 ? 14.440 -13.804 -68.957 1.00 79.19 461 PRO A CA 1
ATOM 3727 C C . PRO A 1 461 ? 15.838 -13.569 -69.543 1.00 79.19 461 PRO A C 1
ATOM 3729 O O . PRO A 1 461 ? 16.810 -14.081 -68.986 1.00 79.19 461 PRO A O 1
ATOM 3732 N N . ALA A 1 462 ? 15.963 -12.811 -70.636 1.00 78.81 462 ALA A N 1
ATOM 3733 C CA . ALA A 1 462 ? 17.266 -12.478 -71.216 1.00 78.81 462 ALA A CA 1
ATOM 3734 C C . ALA A 1 462 ? 18.061 -11.512 -70.321 1.00 78.81 462 ALA A C 1
ATOM 3736 O O . ALA A 1 462 ? 19.234 -11.758 -70.053 1.00 78.81 462 ALA A O 1
ATOM 3737 N N . ILE A 1 463 ? 17.408 -10.476 -69.781 1.00 74.69 463 ILE A N 1
ATOM 3738 C CA . ILE A 1 463 ? 18.026 -9.519 -68.844 1.00 74.69 463 ILE A CA 1
ATOM 3739 C C . ILE A 1 463 ? 18.472 -10.219 -67.558 1.00 74.69 463 ILE A C 1
ATOM 3741 O O . ILE A 1 463 ? 19.567 -9.972 -67.061 1.00 74.69 463 ILE A O 1
ATOM 3745 N N . LYS A 1 464 ? 17.648 -11.123 -67.020 1.00 77.06 464 LYS A N 1
ATOM 3746 C CA . LYS A 1 464 ? 18.002 -11.903 -65.830 1.00 77.06 464 LYS A CA 1
ATOM 3747 C C . LYS A 1 464 ? 19.230 -12.784 -66.084 1.00 77.06 464 LYS A C 1
ATOM 3749 O O . LYS A 1 464 ? 20.116 -12.834 -65.240 1.00 77.06 464 LYS A O 1
ATOM 3754 N N . ARG A 1 465 ? 19.312 -13.409 -67.263 1.00 79.50 465 ARG A N 1
ATOM 3755 C CA . ARG A 1 465 ? 20.465 -14.220 -67.680 1.00 79.50 465 ARG A CA 1
ATOM 3756 C C . ARG A 1 465 ? 21.738 -13.381 -67.855 1.00 79.50 465 ARG A C 1
ATOM 3758 O O . ARG A 1 465 ? 22.802 -13.848 -67.479 1.00 79.50 465 ARG A O 1
ATOM 3765 N N . GLU A 1 466 ? 21.624 -12.152 -68.366 1.00 72.88 466 GLU A N 1
ATOM 3766 C CA . GLU A 1 466 ? 22.743 -11.199 -68.482 1.00 72.88 466 GLU A CA 1
ATOM 3767 C C . GLU A 1 466 ? 23.228 -10.713 -67.104 1.00 72.88 466 GLU A C 1
ATOM 3769 O O . GLU A 1 466 ? 24.428 -10.598 -66.889 1.00 72.88 466 GLU A O 1
ATOM 3774 N N . ILE A 1 467 ? 22.325 -10.481 -66.144 1.00 69.69 467 ILE A N 1
ATOM 3775 C CA . ILE A 1 467 ? 22.682 -10.104 -64.761 1.00 69.69 467 ILE A CA 1
ATOM 3776 C C . ILE A 1 467 ? 23.356 -11.266 -64.009 1.00 69.69 467 ILE A C 1
ATOM 3778 O O . ILE A 1 467 ? 24.252 -11.033 -63.199 1.00 69.69 467 ILE A O 1
ATOM 3782 N N . GLU A 1 468 ? 22.929 -12.508 -64.255 1.00 73.25 468 GLU A N 1
ATOM 3783 C CA . GLU A 1 468 ? 23.520 -13.724 -63.670 1.00 73.25 468 GLU A CA 1
ATOM 3784 C C . GLU A 1 468 ? 24.879 -14.092 -64.301 1.00 73.25 468 GLU A C 1
ATOM 3786 O O . GLU A 1 468 ? 25.650 -14.861 -63.721 1.00 73.25 468 GLU A O 1
ATOM 3791 N N . GLU A 1 469 ? 25.210 -13.528 -65.465 1.00 72.50 469 GLU A N 1
ATOM 3792 C CA . GLU A 1 469 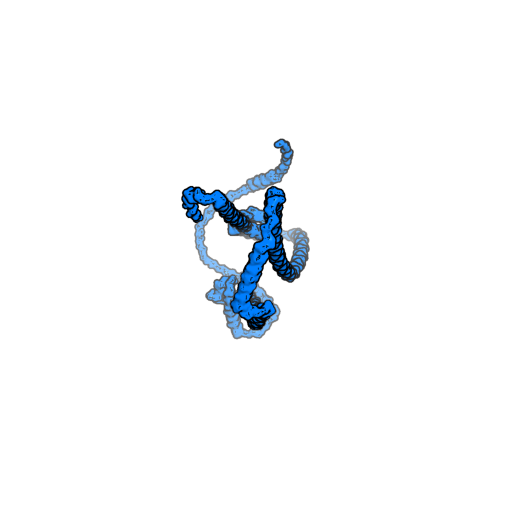? 26.495 -13.726 -66.125 1.00 72.50 469 GLU A CA 1
ATOM 3793 C C . GLU A 1 469 ? 27.600 -12.931 -65.401 1.00 72.50 469 GLU A C 1
ATOM 3795 O O . GLU A 1 469 ? 27.559 -11.706 -65.292 1.00 72.50 469 GLU A O 1
ATOM 3800 N N . VAL A 1 470 ? 28.638 -13.630 -64.923 1.00 54.66 470 VAL A N 1
ATOM 3801 C CA . VAL A 1 470 ? 29.742 -13.094 -64.088 1.00 54.66 470 VAL A CA 1
ATOM 3802 C C . VAL A 1 470 ? 30.429 -11.852 -64.694 1.00 54.66 470 VAL A C 1
ATOM 3804 O O . VAL A 1 470 ? 30.995 -11.026 -63.976 1.00 54.66 470 VAL A O 1
ATOM 3807 N N . GLY A 1 471 ? 30.348 -11.673 -66.017 1.00 54.88 471 GLY A N 1
ATOM 3808 C CA . GLY A 1 471 ? 30.884 -10.514 -66.732 1.00 54.88 471 GLY A CA 1
ATOM 3809 C C . GLY A 1 471 ? 30.096 -9.209 -66.556 1.00 54.88 471 GLY A C 1
ATOM 3810 O O . GLY A 1 471 ? 30.656 -8.142 -66.816 1.00 54.88 471 GLY A O 1
ATOM 3811 N N . PHE A 1 472 ? 28.840 -9.240 -66.101 1.00 57.91 472 PHE A N 1
ATOM 3812 C CA . PHE A 1 472 ? 28.023 -8.033 -65.935 1.00 57.91 472 PHE A CA 1
ATOM 3813 C C . PHE A 1 472 ? 28.564 -7.111 -64.837 1.00 57.91 472 PHE A C 1
ATOM 3815 O O . PHE A 1 472 ? 28.661 -5.905 -65.063 1.00 57.91 472 PHE A O 1
ATOM 3822 N N . SER A 1 473 ? 29.025 -7.658 -63.707 1.00 56.59 473 SER A N 1
ATOM 3823 C CA . SER A 1 473 ? 29.639 -6.878 -62.618 1.00 56.59 473 SER A CA 1
ATOM 3824 C C . SER A 1 473 ? 30.902 -6.142 -63.079 1.00 56.59 473 SER A C 1
ATOM 3826 O O . SER A 1 473 ? 31.037 -4.942 -62.855 1.00 56.59 473 SER A O 1
ATOM 3828 N N . VAL A 1 474 ? 31.771 -6.815 -63.844 1.00 58.75 474 VAL A N 1
ATOM 3829 C CA . VAL A 1 474 ? 32.997 -6.216 -64.410 1.00 58.75 474 VAL A CA 1
ATOM 3830 C C . VAL A 1 474 ? 32.662 -5.131 -65.444 1.00 58.75 474 VAL A C 1
ATOM 3832 O O . VAL A 1 474 ? 33.283 -4.066 -65.488 1.00 58.75 474 VAL A O 1
ATOM 3835 N N . LYS A 1 475 ? 31.636 -5.362 -66.272 1.00 59.44 475 LYS A N 1
ATOM 3836 C CA . LYS A 1 475 ? 31.187 -4.427 -67.318 1.00 59.44 475 LYS A CA 1
ATOM 3837 C C . LYS A 1 475 ? 30.401 -3.233 -66.754 1.00 59.44 475 LYS A C 1
ATOM 3839 O O . LYS A 1 475 ? 30.361 -2.176 -67.390 1.00 59.44 475 LYS A O 1
ATOM 3844 N N . ALA A 1 476 ? 29.777 -3.387 -65.588 1.00 59.25 476 ALA A N 1
ATOM 3845 C CA . ALA A 1 476 ? 29.104 -2.324 -64.846 1.00 59.25 476 ALA A CA 1
ATOM 3846 C C . ALA A 1 476 ? 30.113 -1.438 -64.094 1.00 59.25 476 ALA A C 1
ATOM 3848 O O . ALA A 1 476 ? 30.041 -0.212 -64.200 1.00 59.25 476 ALA A O 1
ATOM 3849 N N . GLU A 1 477 ? 31.112 -2.032 -63.434 1.00 54.66 477 GLU A N 1
ATOM 3850 C CA . GLU A 1 477 ? 32.210 -1.300 -62.783 1.00 54.66 477 GLU A CA 1
ATOM 3851 C C . GLU A 1 477 ? 33.045 -0.486 -63.785 1.00 54.66 477 GLU A C 1
ATOM 3853 O O . GLU A 1 477 ? 33.395 0.667 -63.518 1.00 54.66 477 GLU A O 1
ATOM 3858 N N . GLY A 1 478 ? 33.287 -1.028 -64.986 1.00 54.19 478 GLY A N 1
ATOM 3859 C CA . GLY A 1 478 ? 33.968 -0.311 -66.069 1.00 54.19 478 GLY A CA 1
ATOM 3860 C C . GLY A 1 478 ? 33.204 0.915 -66.592 1.00 54.19 478 GLY A C 1
ATOM 3861 O O . GLY A 1 478 ? 33.825 1.896 -66.998 1.00 54.19 478 GLY A O 1
ATOM 3862 N N . ARG A 1 479 ? 31.862 0.907 -66.543 1.00 52.50 479 ARG A N 1
ATOM 3863 C CA . ARG A 1 479 ? 31.024 2.042 -66.981 1.00 52.50 479 ARG A CA 1
ATOM 3864 C C . ARG A 1 479 ? 30.852 3.128 -65.915 1.00 52.50 479 ARG A C 1
ATOM 3866 O O . ARG A 1 479 ? 30.676 4.288 -66.275 1.00 52.50 479 ARG A O 1
ATOM 3873 N N . LEU A 1 480 ? 30.968 2.798 -64.627 1.00 50.38 480 LEU A N 1
ATOM 3874 C CA . LEU A 1 480 ? 30.907 3.782 -63.536 1.00 50.38 480 LEU A CA 1
ATOM 3875 C C . LEU A 1 480 ? 32.115 4.734 -63.516 1.00 50.38 480 LEU A C 1
ATOM 3877 O O . LEU A 1 480 ? 31.962 5.894 -63.141 1.00 50.38 480 LEU A O 1
ATOM 3881 N N . ARG A 1 481 ? 33.294 4.300 -63.989 1.00 46.19 481 ARG A N 1
ATOM 3882 C CA . ARG A 1 481 ? 34.481 5.174 -64.109 1.00 46.19 481 ARG A CA 1
ATOM 3883 C C . ARG A 1 481 ? 34.406 6.185 -65.259 1.00 46.19 481 ARG A C 1
ATOM 3885 O O . ARG A 1 481 ? 35.118 7.182 -65.218 1.00 46.19 481 ARG A O 1
ATOM 3892 N N . ALA A 1 482 ? 33.563 5.961 -66.268 1.00 44.81 482 ALA A N 1
ATOM 3893 C CA . ALA A 1 482 ? 33.516 6.810 -67.462 1.00 44.81 482 ALA A CA 1
ATOM 3894 C C . ALA A 1 482 ? 32.652 8.080 -67.298 1.00 44.81 482 ALA A C 1
ATOM 3896 O O . ALA A 1 482 ? 32.834 9.037 -68.043 1.00 44.81 482 ALA A O 1
ATOM 3897 N N . ASN A 1 483 ? 31.754 8.126 -66.306 1.00 44.59 483 ASN A N 1
ATOM 3898 C CA . ASN A 1 483 ? 30.776 9.213 -66.142 1.00 44.59 483 ASN A CA 1
ATOM 3899 C C . ASN A 1 483 ? 31.171 10.279 -65.094 1.00 44.59 483 ASN A C 1
ATOM 3901 O O . ASN A 1 483 ? 30.328 11.076 -64.692 1.00 44.59 483 ASN A O 1
ATOM 3905 N N . ALA A 1 484 ? 32.433 10.318 -64.649 1.00 38.91 484 ALA A N 1
ATOM 3906 C CA . ALA A 1 484 ? 32.928 11.274 -63.646 1.00 38.91 484 ALA A CA 1
ATOM 3907 C C . ALA A 1 484 ? 33.545 12.568 -64.229 1.00 38.91 484 ALA A C 1
ATOM 3909 O O . ALA A 1 484 ? 34.189 13.316 -63.498 1.00 38.91 484 ALA A O 1
ATOM 3910 N N . PHE A 1 485 ? 33.351 12.866 -65.519 1.00 36.16 485 PHE A N 1
ATOM 3911 C CA . PHE A 1 485 ? 33.747 14.151 -66.109 1.00 36.16 485 PHE A CA 1
ATOM 3912 C C . PHE A 1 485 ? 32.528 15.067 -66.250 1.00 36.16 485 PHE A C 1
ATOM 3914 O O . PHE A 1 485 ? 31.823 15.042 -67.257 1.00 36.16 485 PHE A O 1
ATOM 3921 N N . ILE A 1 486 ? 32.280 15.878 -65.222 1.00 36.78 486 ILE A N 1
ATOM 3922 C CA . ILE A 1 486 ? 31.386 17.034 -65.316 1.00 36.78 486 ILE A CA 1
ATOM 3923 C C . ILE A 1 486 ? 32.146 18.116 -66.094 1.00 36.78 486 ILE A C 1
ATOM 3925 O O . ILE A 1 486 ? 33.187 18.586 -65.643 1.00 36.78 486 ILE A O 1
ATOM 3929 N N . LYS A 1 487 ? 31.644 18.487 -67.276 1.00 38.22 487 LYS A N 1
ATOM 3930 C CA . LYS A 1 487 ? 32.013 19.736 -67.952 1.00 38.22 487 LYS A CA 1
ATOM 3931 C C . LYS A 1 487 ? 31.231 20.861 -67.280 1.00 38.22 487 LYS A C 1
ATOM 3933 O O . LYS A 1 487 ? 30.005 20.842 -67.323 1.00 38.22 487 LYS A O 1
ATOM 3938 N N . THR A 1 488 ? 31.924 21.792 -66.641 1.00 33.75 488 THR A N 1
ATOM 3939 C CA . THR A 1 488 ? 31.354 23.064 -66.189 1.00 33.75 488 THR A CA 1
ATOM 3940 C C . THR A 1 488 ? 31.591 24.100 -67.279 1.00 33.75 488 THR A C 1
ATOM 3942 O O . THR A 1 488 ? 32.737 24.334 -67.656 1.00 33.75 488 THR A O 1
ATOM 3945 N N . GLU A 1 489 ? 30.504 24.641 -67.819 1.00 33.53 489 GLU A N 1
ATOM 3946 C CA . GLU A 1 489 ? 30.499 25.822 -68.681 1.00 33.53 489 GLU A CA 1
ATOM 3947 C C . GLU A 1 489 ? 30.625 27.081 -67.817 1.00 33.53 489 GLU A C 1
ATOM 3949 O O . GLU A 1 489 ? 30.101 27.135 -66.702 1.00 33.53 489 GLU A O 1
ATOM 3954 N N . ASP A 1 490 ? 31.363 28.051 -68.349 1.00 37.09 490 ASP A N 1
ATOM 3955 C CA . ASP A 1 490 ? 31.574 29.374 -67.784 1.00 37.09 490 ASP A CA 1
ATOM 3956 C C . ASP A 1 490 ? 30.289 30.224 -67.808 1.00 37.09 490 ASP A C 1
ATOM 3958 O O . ASP A 1 490 ? 29.466 30.119 -68.719 1.00 37.09 490 ASP A O 1
ATOM 3962 N N . ASP A 1 491 ? 30.224 31.135 -66.832 1.00 32.12 491 ASP A N 1
ATOM 3963 C CA . ASP A 1 491 ? 30.035 32.585 -67.000 1.00 32.12 491 ASP A CA 1
ATOM 3964 C C . ASP A 1 491 ? 28.879 33.272 -66.231 1.00 32.12 491 ASP A C 1
ATOM 3966 O O . ASP A 1 491 ? 27.718 32.870 -66.263 1.00 32.12 491 ASP A O 1
ATOM 3970 N N . LEU A 1 492 ? 29.271 34.406 -65.627 1.00 34.66 492 LEU A N 1
ATOM 3971 C CA . LEU A 1 492 ? 28.502 35.556 -65.118 1.00 34.66 492 LEU A CA 1
ATOM 3972 C C . LEU A 1 492 ? 27.821 35.491 -63.736 1.00 34.66 492 LEU A C 1
ATOM 3974 O O . LEU A 1 492 ? 26.661 35.115 -63.597 1.00 34.66 492 LEU A O 1
ATOM 3978 N N . SER A 1 493 ? 28.486 36.113 -62.756 1.00 32.72 493 SER A N 1
ATOM 3979 C CA . SER A 1 493 ? 27.918 37.285 -62.065 1.00 32.72 493 SER A CA 1
ATOM 3980 C C . SER A 1 493 ? 29.008 38.024 -61.282 1.00 32.72 493 SER A C 1
ATOM 3982 O O . SER A 1 493 ? 29.590 37.482 -60.341 1.00 32.72 493 SER A O 1
ATOM 3984 N N . GLU A 1 494 ? 29.268 39.260 -61.711 1.00 35.88 494 GLU A N 1
ATOM 3985 C CA . GLU A 1 494 ? 29.883 40.334 -60.927 1.00 35.88 494 GLU A CA 1
ATOM 3986 C C . GLU A 1 494 ? 29.120 40.523 -59.604 1.00 35.88 494 GLU A C 1
ATOM 3988 O O . GLU A 1 494 ? 27.942 40.183 -59.546 1.00 35.88 494 GLU A O 1
ATOM 3993 N N . GLU A 1 495 ? 29.793 41.030 -58.562 1.00 33.59 495 GLU A N 1
ATOM 3994 C CA . GLU A 1 495 ? 29.316 42.101 -57.663 1.00 33.59 495 GLU A CA 1
ATOM 3995 C C . GLU A 1 495 ? 30.371 42.389 -56.566 1.00 33.59 495 GLU A C 1
ATOM 3997 O O . GLU A 1 495 ? 30.774 41.527 -55.788 1.00 33.59 495 GLU A O 1
ATOM 4002 N N . GLU A 1 496 ? 30.801 43.651 -56.574 1.00 32.75 496 GLU A N 1
ATOM 4003 C CA . GLU A 1 496 ? 31.128 44.519 -55.434 1.00 32.75 496 GLU A CA 1
ATOM 4004 C C . GLU A 1 496 ? 32.357 44.265 -54.532 1.00 32.75 496 GLU A C 1
ATOM 4006 O O . GLU A 1 496 ? 32.355 43.601 -53.498 1.00 32.75 496 GLU A O 1
ATOM 4011 N N . ASP A 1 497 ? 33.403 44.997 -54.921 1.00 37.31 497 ASP A N 1
ATOM 4012 C CA . ASP A 1 497 ? 34.328 45.794 -54.109 1.00 37.31 497 ASP A CA 1
ATOM 4013 C C . ASP A 1 497 ? 33.807 46.252 -52.724 1.00 37.31 497 ASP A C 1
ATOM 4015 O O . ASP A 1 497 ? 32.796 46.954 -52.635 1.00 37.31 497 ASP A O 1
ATOM 4019 N N . LYS A 1 498 ? 34.565 45.928 -51.660 1.00 32.78 498 LYS A N 1
ATOM 4020 C CA . LYS A 1 498 ? 35.034 46.844 -50.588 1.00 32.78 498 LYS A CA 1
ATOM 4021 C C . LYS A 1 498 ? 35.600 46.073 -49.394 1.00 32.78 498 LYS A C 1
ATOM 4023 O O . LYS A 1 498 ? 34.917 45.245 -48.798 1.00 32.78 498 LYS A O 1
ATOM 4028 N N . GLY A 1 499 ? 36.811 46.426 -48.959 1.00 34.12 499 GLY A N 1
ATOM 4029 C CA . GLY A 1 499 ? 37.321 45.959 -47.664 1.00 34.12 499 GLY A CA 1
ATOM 4030 C C . GLY A 1 499 ? 38.817 46.139 -47.440 1.00 34.12 499 GLY A C 1
ATOM 4031 O O . GLY A 1 499 ? 39.544 45.159 -47.392 1.00 34.12 499 GLY A O 1
ATOM 4032 N N . GLU A 1 500 ? 39.239 47.400 -47.353 1.00 34.78 500 GLU A N 1
ATOM 4033 C CA . GLU A 1 500 ? 40.216 47.941 -46.393 1.00 34.78 500 GLU A CA 1
ATOM 4034 C C . GLU A 1 500 ? 41.436 47.074 -46.002 1.00 34.78 500 GLU A C 1
ATOM 4036 O O . GLU A 1 500 ? 41.359 46.082 -45.279 1.00 34.78 500 GLU A O 1
ATOM 4041 N N . LYS A 1 501 ? 42.607 47.532 -46.460 1.00 43.94 501 LYS A N 1
ATOM 4042 C CA . LYS A 1 501 ? 43.927 47.073 -46.026 1.00 43.94 501 LYS A CA 1
ATOM 4043 C C . LYS A 1 501 ? 44.143 47.399 -44.548 1.00 43.94 501 LYS A C 1
ATOM 4045 O O . LYS A 1 501 ? 44.461 48.539 -44.235 1.00 43.94 501 LYS A O 1
ATOM 4050 N N . ASP A 1 502 ? 44.120 46.380 -43.701 1.00 38.66 502 ASP A N 1
ATOM 4051 C CA . ASP A 1 502 ? 44.874 46.384 -42.450 1.00 38.66 502 ASP A CA 1
ATOM 4052 C C . ASP A 1 502 ? 45.925 45.274 -42.527 1.00 38.66 502 ASP A C 1
ATOM 4054 O O . ASP A 1 502 ? 45.618 44.086 -42.438 1.00 38.66 502 ASP A O 1
ATOM 4058 N N . GLU A 1 503 ? 47.179 45.671 -42.743 1.00 48.03 503 GLU A N 1
ATOM 4059 C CA . GLU A 1 503 ? 48.351 44.825 -42.524 1.00 48.03 503 GLU A CA 1
ATOM 4060 C C . GLU A 1 503 ? 48.639 44.773 -41.012 1.00 48.03 503 GLU A C 1
ATOM 4062 O O . GLU A 1 503 ? 49.040 45.789 -40.440 1.00 48.03 503 GLU A O 1
ATOM 4067 N N . PRO A 1 504 ? 48.494 43.627 -40.322 1.00 43.91 504 PRO A N 1
ATOM 4068 C CA . PRO A 1 504 ? 49.065 43.476 -38.996 1.00 43.91 504 PRO A CA 1
ATOM 4069 C C . PRO A 1 504 ? 50.543 43.081 -39.110 1.00 43.91 504 PRO A C 1
ATOM 4071 O O . PRO A 1 504 ? 50.893 41.948 -39.439 1.00 43.91 504 PRO A O 1
ATOM 4074 N N . ASP A 1 505 ? 51.377 44.075 -38.824 1.00 52.69 505 ASP A N 1
ATOM 4075 C CA . ASP A 1 505 ? 52.777 44.056 -38.391 1.00 52.69 505 ASP A CA 1
ATOM 4076 C C . ASP A 1 505 ? 53.363 42.653 -38.097 1.00 52.69 505 ASP A C 1
ATOM 4078 O O . ASP A 1 505 ? 53.103 42.021 -37.064 1.00 52.69 505 ASP A O 1
ATOM 4082 N N . VAL A 1 506 ? 54.176 42.150 -39.032 1.00 52.91 506 VAL A N 1
ATOM 4083 C CA . VAL A 1 506 ? 54.914 40.891 -38.878 1.00 52.91 506 VAL A CA 1
ATOM 4084 C C . VAL A 1 506 ? 56.019 41.111 -37.848 1.00 52.91 506 VAL A C 1
ATOM 4086 O O . VAL A 1 506 ? 57.070 41.675 -38.149 1.00 52.91 506 VAL A O 1
ATOM 4089 N N . LEU A 1 507 ? 55.795 40.630 -36.623 1.00 58.47 507 LEU A N 1
ATOM 4090 C CA . LEU A 1 507 ? 56.805 40.625 -35.566 1.00 58.47 507 LEU A CA 1
ATOM 4091 C C . LEU A 1 507 ? 58.090 39.955 -36.070 1.00 58.47 507 LEU A C 1
ATOM 4093 O O . LEU A 1 507 ? 58.117 38.756 -36.365 1.00 58.47 507 LEU A O 1
ATOM 4097 N N . SER A 1 508 ? 59.163 40.746 -36.151 1.00 69.25 508 SER A N 1
ATOM 4098 C CA . SER A 1 508 ? 60.475 40.288 -36.599 1.00 69.25 508 SER A CA 1
ATOM 4099 C C . SER A 1 508 ?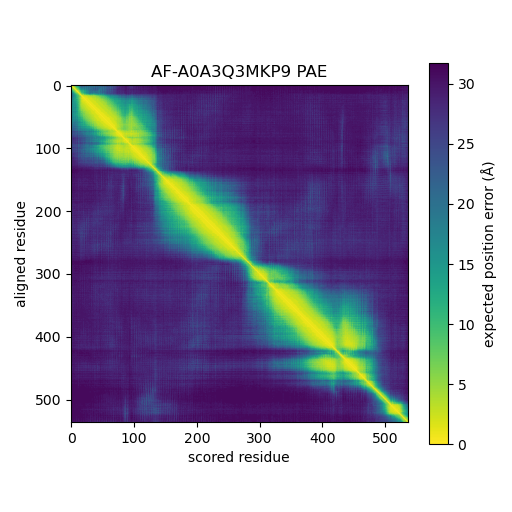 60.941 39.073 -35.793 1.00 69.25 508 SER A C 1
ATOM 4101 O O . SER A 1 508 ? 60.688 38.929 -34.593 1.00 69.25 508 SER A O 1
ATOM 4103 N N . ARG A 1 509 ? 61.685 38.188 -36.461 1.00 65.38 509 ARG A N 1
ATOM 4104 C CA . ARG A 1 509 ? 62.271 36.957 -35.906 1.00 65.38 509 ARG A CA 1
ATOM 4105 C C . ARG A 1 509 ? 63.063 37.195 -34.613 1.00 65.38 509 ARG A C 1
ATOM 4107 O O . ARG A 1 509 ? 63.213 36.276 -33.806 1.00 65.38 509 ARG A O 1
ATOM 4114 N N . GLU A 1 510 ? 63.579 38.402 -34.416 1.00 72.94 510 GLU A N 1
ATOM 4115 C CA . GLU A 1 510 ? 64.304 38.811 -33.212 1.00 72.94 510 GLU A CA 1
ATOM 4116 C C . GLU A 1 510 ? 63.366 39.040 -32.017 1.00 72.94 510 GLU A C 1
ATOM 4118 O O . GLU A 1 510 ? 63.655 38.563 -30.916 1.00 72.94 510 GLU A O 1
ATOM 4123 N N . GLU A 1 511 ? 62.188 39.623 -32.243 1.00 70.81 511 GLU A N 1
ATOM 4124 C CA . GLU A 1 511 ? 61.135 39.814 -31.238 1.00 70.81 511 GLU A CA 1
ATOM 4125 C C . GLU A 1 511 ? 60.570 38.468 -30.758 1.00 70.81 511 GLU A C 1
ATOM 4127 O O . GLU A 1 511 ? 60.394 38.241 -29.556 1.00 70.81 511 GLU A O 1
ATOM 4132 N N . LEU A 1 512 ? 60.375 37.527 -31.690 1.00 74.06 512 LEU A N 1
ATOM 4133 C CA . LEU A 1 512 ? 59.887 36.177 -31.389 1.00 74.06 512 LEU A CA 1
ATOM 4134 C C . LEU A 1 512 ? 60.917 35.355 -30.593 1.00 74.06 512 LEU A C 1
ATOM 4136 O O . LEU A 1 512 ? 60.567 34.598 -29.679 1.00 74.06 512 LEU A O 1
ATOM 4140 N N . LYS A 1 513 ? 62.210 35.537 -30.900 1.00 79.56 513 LYS A N 1
ATOM 4141 C CA . LYS A 1 513 ? 63.315 34.956 -30.124 1.00 79.56 513 LYS A CA 1
ATOM 4142 C C . LYS A 1 513 ? 63.385 35.555 -28.723 1.00 79.56 513 LYS A C 1
ATOM 4144 O O . LYS A 1 513 ? 63.564 34.808 -27.761 1.00 79.56 513 LYS A O 1
ATOM 4149 N N . ARG A 1 514 ? 63.184 36.869 -28.585 1.00 78.88 514 ARG A N 1
ATOM 4150 C CA . ARG A 1 514 ? 63.166 37.555 -27.287 1.00 78.88 514 ARG A CA 1
ATOM 4151 C C . ARG A 1 514 ? 62.015 37.061 -26.407 1.00 78.88 514 ARG A C 1
ATOM 4153 O O . ARG A 1 514 ? 62.244 36.751 -25.239 1.00 78.88 514 ARG A O 1
ATOM 4160 N N . GLN A 1 515 ? 60.816 36.893 -26.970 1.00 76.94 515 GLN A N 1
ATOM 4161 C CA . GLN A 1 515 ? 59.668 36.311 -26.260 1.00 76.94 515 GLN A CA 1
ATOM 4162 C C . GLN A 1 515 ? 59.904 34.852 -25.849 1.00 76.94 515 GLN A C 1
ATOM 4164 O O . GLN A 1 515 ? 59.630 34.489 -24.704 1.00 76.94 515 GLN A O 1
ATOM 4169 N N . SER A 1 516 ? 60.456 34.020 -26.739 1.00 75.25 516 SER A N 1
ATOM 4170 C CA . SER A 1 516 ? 60.772 32.623 -26.403 1.00 75.25 516 SER A CA 1
ATOM 4171 C C . SER A 1 516 ? 61.817 32.522 -25.290 1.00 75.25 516 SER A C 1
ATOM 4173 O O . SER A 1 516 ? 61.641 31.734 -24.359 1.00 75.25 516 SER A O 1
ATOM 4175 N N . GLN A 1 517 ? 62.857 33.363 -25.315 1.00 78.19 517 GLN A N 1
ATOM 4176 C CA . GLN A 1 517 ? 63.872 33.390 -24.260 1.00 78.19 517 GLN A CA 1
ATOM 4177 C C . GLN A 1 517 ? 63.281 33.844 -22.916 1.00 78.19 517 GLN A C 1
ATOM 4179 O O . GLN A 1 517 ? 63.567 33.247 -21.881 1.00 78.19 517 GLN A O 1
ATOM 4184 N N . GLN A 1 518 ? 62.371 34.822 -22.925 1.00 76.56 518 GLN A N 1
ATOM 4185 C CA . GLN A 1 518 ? 61.700 35.307 -21.716 1.00 76.56 518 GLN A CA 1
ATOM 4186 C C . GLN A 1 518 ? 60.800 34.233 -21.072 1.00 76.56 518 GLN A C 1
ATOM 4188 O O . GLN A 1 518 ? 60.728 34.127 -19.844 1.00 76.56 518 GLN A O 1
ATOM 4193 N N . ILE A 1 519 ? 60.160 33.383 -21.885 1.00 76.94 519 ILE A N 1
ATOM 4194 C CA . ILE A 1 519 ? 59.372 32.234 -21.411 1.00 76.94 519 ILE A CA 1
ATOM 4195 C C . ILE A 1 519 ? 60.286 31.161 -20.804 1.00 76.94 519 ILE A C 1
ATOM 4197 O O . ILE A 1 519 ? 59.964 30.613 -19.746 1.00 76.94 519 ILE A O 1
ATOM 4201 N N . ILE A 1 520 ? 61.442 30.891 -21.411 1.00 76.75 520 ILE A N 1
ATOM 4202 C CA . ILE A 1 520 ? 62.421 29.924 -20.890 1.00 76.75 520 ILE A CA 1
ATOM 4203 C C . ILE A 1 520 ? 63.011 30.412 -19.556 1.00 76.75 520 ILE A C 1
ATOM 4205 O O . ILE A 1 520 ? 63.026 29.661 -18.576 1.00 76.75 520 ILE A O 1
ATOM 4209 N N . ASP A 1 521 ? 63.384 31.689 -19.466 1.00 71.94 521 ASP A N 1
ATOM 4210 C CA . ASP A 1 521 ? 63.944 32.298 -18.252 1.00 71.94 521 ASP A CA 1
ATOM 4211 C C . ASP A 1 521 ? 62.921 32.377 -17.106 1.00 71.94 521 ASP A C 1
ATOM 4213 O O . ASP A 1 521 ? 63.267 32.262 -15.925 1.00 71.94 521 ASP A O 1
ATOM 4217 N N . SER A 1 522 ? 61.632 32.519 -17.436 1.00 69.19 522 SER A N 1
ATOM 4218 C CA . SER A 1 522 ? 60.549 32.501 -16.445 1.00 69.19 522 SER A CA 1
ATOM 4219 C C . SER A 1 522 ? 60.304 31.111 -15.839 1.00 69.19 522 SER A C 1
ATOM 4221 O O . SER A 1 522 ? 59.863 31.012 -14.691 1.00 69.19 522 SER A O 1
ATOM 4223 N N . LYS A 1 523 ? 60.650 30.033 -16.559 1.00 65.25 523 LYS A N 1
ATOM 4224 C CA . LYS A 1 523 ? 60.488 28.640 -16.107 1.00 65.25 523 LYS A CA 1
ATOM 4225 C C . LYS A 1 523 ? 61.745 28.042 -15.464 1.00 65.25 523 LYS A C 1
ATOM 4227 O O . LYS A 1 523 ? 61.633 27.050 -14.747 1.00 65.25 523 LYS A O 1
ATOM 4232 N N . SER A 1 524 ? 62.922 28.643 -15.653 1.00 56.12 524 SER A N 1
ATOM 4233 C CA . SER A 1 524 ? 64.195 28.130 -15.117 1.00 56.12 524 SER A CA 1
ATOM 4234 C C . SER A 1 524 ? 64.539 28.612 -13.694 1.00 56.12 524 SER A C 1
ATOM 4236 O O . SER A 1 524 ? 65.442 28.064 -13.053 1.00 56.12 524 SER A O 1
ATOM 4238 N N . LYS A 1 525 ? 63.793 29.566 -13.112 1.00 52.56 525 LYS A N 1
ATOM 4239 C CA . LYS A 1 525 ? 63.992 30.000 -11.712 1.00 52.56 525 LYS A CA 1
ATOM 4240 C C . LYS A 1 525 ? 63.406 29.002 -10.697 1.00 52.56 525 LYS A C 1
ATOM 4242 O O . LYS A 1 525 ? 62.291 29.166 -10.203 1.00 52.56 525 LYS A O 1
ATOM 4247 N N . LYS A 1 526 ? 64.204 27.999 -10.300 1.00 54.81 526 LYS A N 1
ATOM 4248 C CA . LYS A 1 526 ? 63.974 27.168 -9.096 1.00 54.81 526 LYS A CA 1
ATOM 4249 C C . LYS A 1 526 ? 63.813 28.062 -7.850 1.00 54.81 526 LYS A C 1
ATOM 4251 O O . LYS A 1 526 ? 64.765 28.702 -7.403 1.00 54.81 526 LYS A O 1
ATOM 4256 N N . LYS A 1 527 ? 62.615 28.085 -7.250 1.00 49.69 527 LYS A N 1
ATOM 4257 C CA . LYS A 1 527 ? 62.350 28.760 -5.965 1.00 49.69 527 LYS A CA 1
ATOM 4258 C C . LYS A 1 527 ? 63.110 28.061 -4.826 1.00 49.69 527 LYS A C 1
ATOM 4260 O O . LYS A 1 527 ? 62.811 26.922 -4.482 1.00 49.69 527 LYS A O 1
ATOM 4265 N N . ARG A 1 528 ? 64.057 28.773 -4.199 1.00 46.50 528 ARG A N 1
ATOM 4266 C CA . ARG A 1 528 ? 64.637 28.421 -2.887 1.00 46.50 528 ARG A CA 1
ATOM 4267 C C . ARG A 1 528 ? 63.532 28.492 -1.827 1.00 46.50 528 ARG A C 1
ATOM 4269 O O . ARG A 1 528 ? 62.927 29.547 -1.641 1.00 46.50 528 ARG A O 1
ATOM 4276 N N . GLY A 1 529 ? 63.274 27.382 -1.136 1.00 44.47 529 GLY A N 1
ATOM 4277 C CA . GLY A 1 529 ? 62.324 27.322 -0.024 1.00 44.47 529 GLY A CA 1
ATOM 4278 C C . GLY A 1 529 ? 62.763 28.211 1.143 1.00 44.47 529 GLY A C 1
ATOM 4279 O O . GLY A 1 529 ? 63.896 28.111 1.614 1.00 44.47 529 GLY A O 1
ATOM 4280 N N . LYS A 1 530 ? 61.867 29.082 1.623 1.00 41.88 530 LYS A N 1
ATOM 4281 C CA . LYS A 1 530 ? 62.039 29.800 2.894 1.00 41.88 530 LYS A CA 1
ATOM 4282 C C . LYS A 1 530 ? 61.279 29.073 4.005 1.00 41.88 530 LYS A C 1
ATOM 4284 O O . LYS A 1 530 ? 60.090 28.795 3.888 1.00 41.88 530 LYS A O 1
ATOM 4289 N N . LYS A 1 531 ? 62.028 28.774 5.069 1.00 45.31 531 LYS A N 1
ATOM 4290 C CA . LYS A 1 531 ? 61.622 28.151 6.335 1.00 45.31 531 LYS A CA 1
ATOM 4291 C C . LYS A 1 531 ? 60.465 28.904 7.008 1.00 45.31 531 LYS A C 1
ATOM 4293 O O . LYS A 1 531 ? 60.523 30.125 7.139 1.00 45.31 531 LYS A O 1
ATOM 4298 N N . LYS A 1 532 ? 59.486 28.149 7.522 1.00 41.66 532 LYS A N 1
ATOM 4299 C CA . LYS A 1 532 ? 58.531 28.596 8.550 1.00 41.66 532 LYS A CA 1
ATOM 4300 C C . LYS A 1 532 ? 59.304 28.992 9.817 1.00 41.66 532 LYS A C 1
ATOM 4302 O O . LYS A 1 532 ? 60.021 28.162 10.372 1.00 41.66 532 LYS A O 1
ATOM 4307 N N . LYS A 1 533 ? 59.144 30.237 10.274 1.00 40.06 533 LYS A N 1
ATOM 4308 C CA . LYS A 1 533 ? 59.385 30.625 11.672 1.00 40.06 533 LYS A CA 1
ATOM 4309 C C . LYS A 1 533 ? 58.085 30.404 12.442 1.00 40.06 533 LYS A C 1
ATOM 4311 O O . LYS A 1 533 ? 57.025 30.791 11.961 1.00 40.06 533 LYS A O 1
ATOM 4316 N N . GLY A 1 534 ? 58.187 29.732 13.582 1.00 39.19 534 GLY A N 1
ATOM 4317 C CA . GLY A 1 534 ? 57.085 29.537 14.516 1.00 39.19 534 GLY A CA 1
ATOM 4318 C C . GLY A 1 534 ? 57.054 30.572 15.639 1.00 39.19 534 GLY A C 1
ATOM 4319 O O . GLY A 1 534 ? 58.038 31.284 15.836 1.00 39.19 534 GLY A O 1
ATOM 4320 N N . ARG A 1 535 ? 55.934 30.498 16.380 1.00 40.78 535 ARG A N 1
ATOM 4321 C CA . ARG A 1 535 ? 55.584 31.099 17.687 1.00 40.78 535 ARG A CA 1
ATOM 4322 C C . ARG A 1 535 ? 55.521 32.634 17.713 1.00 40.78 535 ARG A C 1
ATOM 4324 O O . ARG A 1 535 ? 56.344 33.296 17.101 1.00 40.78 535 ARG A O 1
ATOM 4331 N N . VAL A 1 536 ? 54.545 33.256 18.373 1.00 38.62 536 VAL A N 1
ATOM 4332 C CA . VAL A 1 536 ? 53.909 32.947 19.673 1.00 38.62 536 VAL A CA 1
ATOM 4333 C C . VAL A 1 536 ? 52.392 32.967 19.582 1.00 38.62 536 VAL A C 1
ATOM 4335 O O . VAL A 1 536 ? 51.875 33.807 18.815 1.00 38.62 536 VAL A O 1
#